Protein AF-A0A316UZX9-F1 (afdb_monomer_lite)

InterPro domains:
  IPR006683 Thioesterase domain [PF03061] (95-162)
  IPR006683 Thioesterase domain [PF03061] (406-479)
  IPR029069 HotDog domain superfamily [SSF54637] (92-218)
  IPR029069 HotDog domain superfamily [SSF54637] (383-500)
  IPR033120 Hotdog acyl-CoA thioesterase (ACOT)-type domain [PS51770] (57-184)
  IPR033120 Hotdog acyl-CoA thioesterase (ACOT)-type domain [PS51770] (386-504)
  IPR040170 Cytosolic acyl coenzyme A thioester hydrolase [PTHR11049] (371-541)

Organism: NCBI:txid1569628

Structure (mmCIF, N/CA/C/O backbone):
data_AF-A0A316UZX9-F1
#
_entry.id   AF-A0A316UZX9-F1
#
loop_
_atom_site.group_PDB
_atom_site.id
_atom_site.type_symbol
_atom_site.label_atom_id
_atom_site.label_alt_id
_atom_site.label_comp_id
_atom_site.label_asym_id
_atom_site.label_entity_id
_atom_site.label_seq_id
_atom_site.pdbx_PDB_ins_code
_atom_site.Cartn_x
_atom_site.Cartn_y
_atom_site.Cartn_z
_atom_site.occupancy
_atom_site.B_iso_or_equiv
_atom_site.auth_seq_id
_atom_site.auth_comp_id
_atom_site.auth_asym_id
_atom_site.auth_atom_id
_atom_site.pdbx_PDB_model_num
ATOM 1 N N . MET A 1 1 ? -53.725 -24.828 -36.300 1.00 34.97 1 MET A N 1
ATOM 2 C CA . MET A 1 1 ? -52.523 -25.121 -37.109 1.00 34.97 1 MET A CA 1
ATOM 3 C C . MET A 1 1 ? -51.395 -24.256 -36.583 1.00 34.97 1 MET A C 1
ATOM 5 O O . MET A 1 1 ? -51.609 -23.074 -36.360 1.00 34.97 1 MET A O 1
ATOM 9 N N . ALA A 1 2 ? -50.289 -24.902 -36.227 1.00 31.08 2 ALA A N 1
ATOM 10 C CA . ALA A 1 2 ? -49.244 -24.399 -35.348 1.00 31.08 2 ALA A CA 1
ATOM 11 C C . ALA A 1 2 ? -48.365 -23.312 -35.988 1.00 31.08 2 ALA A C 1
ATOM 13 O O . ALA A 1 2 ? -47.946 -23.444 -37.134 1.00 31.08 2 ALA A O 1
ATOM 14 N N . SER A 1 3 ? -48.047 -22.280 -35.207 1.00 30.83 3 SER A N 1
ATOM 15 C CA . SER A 1 3 ? -46.954 -21.340 -35.454 1.00 30.83 3 SER A CA 1
ATOM 16 C C . SER A 1 3 ? -45.643 -21.939 -34.935 1.00 30.83 3 SER A C 1
ATOM 18 O O . SER A 1 3 ? -45.492 -22.153 -33.730 1.00 30.83 3 SER A O 1
ATOM 20 N N . THR A 1 4 ? -44.704 -22.228 -35.830 1.00 35.47 4 THR A N 1
ATOM 21 C CA . THR A 1 4 ? -43.332 -22.649 -35.506 1.00 35.47 4 THR A CA 1
ATOM 22 C C . THR A 1 4 ? -42.513 -21.492 -34.911 1.00 35.47 4 THR A C 1
ATOM 24 O O . THR A 1 4 ? -42.678 -20.352 -35.352 1.00 35.47 4 THR A O 1
ATOM 27 N N . PRO A 1 5 ? -41.628 -21.742 -33.926 1.00 35.62 5 PRO A N 1
ATOM 28 C CA . PRO A 1 5 ? -40.785 -20.707 -33.330 1.00 35.62 5 PRO A CA 1
ATOM 29 C C . PRO A 1 5 ? -39.591 -20.361 -34.244 1.00 35.62 5 PRO A C 1
ATOM 31 O O . PRO A 1 5 ? -39.203 -21.189 -35.068 1.00 35.62 5 PRO A O 1
ATOM 34 N N . PRO A 1 6 ? -38.984 -19.165 -34.107 1.00 39.47 6 PRO A N 1
ATOM 35 C CA . PRO A 1 6 ? -37.854 -18.754 -34.934 1.00 39.47 6 PRO A CA 1
ATOM 36 C C . PRO A 1 6 ? -36.580 -19.544 -34.594 1.00 39.47 6 PRO A C 1
ATOM 38 O O . PRO A 1 6 ? -36.275 -19.803 -33.426 1.00 39.47 6 PRO A O 1
ATOM 41 N N . ASP A 1 7 ? -35.837 -19.905 -35.641 1.00 38.88 7 ASP A N 1
ATOM 42 C CA . ASP A 1 7 ? -34.614 -20.706 -35.602 1.00 38.88 7 ASP A CA 1
ATOM 43 C C . ASP A 1 7 ? -33.547 -20.133 -34.658 1.00 38.88 7 ASP A C 1
ATOM 45 O O . ASP A 1 7 ? -32.965 -19.067 -34.878 1.00 38.88 7 ASP A O 1
ATOM 49 N N . LYS A 1 8 ? -33.219 -20.914 -33.623 1.00 40.34 8 LYS A N 1
ATOM 50 C CA . LYS A 1 8 ? -32.146 -20.632 -32.654 1.00 40.34 8 LYS A CA 1
ATOM 51 C C . LYS A 1 8 ? -30.746 -20.595 -33.292 1.00 40.34 8 LYS A C 1
ATOM 53 O O . LYS A 1 8 ? -29.822 -20.059 -32.688 1.00 40.34 8 LYS A O 1
ATOM 58 N N . PHE A 1 9 ? -30.583 -21.103 -34.516 1.00 36.44 9 PHE A N 1
ATOM 59 C CA . PHE A 1 9 ? -29.304 -21.115 -35.236 1.00 36.44 9 PHE A CA 1
ATOM 60 C C . PHE A 1 9 ? -28.875 -19.729 -35.744 1.00 36.44 9 PHE A C 1
ATOM 62 O O . PHE A 1 9 ? -27.692 -19.390 -35.699 1.00 36.44 9 PHE A O 1
ATOM 69 N N . SER A 1 10 ? -29.825 -18.882 -36.142 1.00 36.41 10 SER A N 1
ATOM 70 C CA . SER A 1 10 ? -29.544 -17.549 -36.699 1.00 36.41 10 SER A CA 1
ATOM 71 C C . SER A 1 10 ? -29.040 -16.569 -35.631 1.00 36.41 10 SER A C 1
ATOM 73 O O . SER A 1 10 ? -28.171 -15.737 -35.890 1.00 36.41 10 SER A O 1
ATOM 75 N N . SER A 1 11 ? -29.534 -16.713 -34.396 1.00 35.31 11 SER A N 1
ATOM 76 C CA . SER A 1 11 ? -29.109 -15.922 -33.234 1.00 35.31 11 SER A CA 1
ATOM 77 C C . SER A 1 11 ? -27.662 -16.229 -32.827 1.00 35.31 11 SER A C 1
ATOM 79 O O . SER A 1 11 ? -26.890 -15.308 -32.559 1.00 35.31 11 SER A O 1
ATOM 81 N N . VAL A 1 12 ? -27.249 -17.499 -32.849 1.00 41.84 12 VAL A N 1
ATOM 82 C CA . VAL A 1 12 ? -25.891 -17.908 -32.452 1.00 41.84 12 VAL A CA 1
ATOM 83 C C . VAL A 1 12 ? -24.839 -17.427 -33.460 1.00 41.84 12 VAL A C 1
ATOM 85 O O . VAL A 1 12 ? -23.783 -16.943 -33.053 1.00 41.84 12 VAL A O 1
ATOM 88 N N . ILE A 1 13 ? -25.146 -17.452 -34.761 1.00 43.09 13 ILE A N 1
ATOM 89 C CA . ILE A 1 13 ? -24.238 -16.971 -35.819 1.00 43.09 13 ILE A CA 1
ATOM 90 C C . ILE A 1 13 ? -24.077 -15.443 -35.773 1.00 43.09 13 ILE A C 1
ATOM 92 O O . ILE A 1 13 ? -22.960 -14.945 -35.907 1.00 43.09 13 ILE A O 1
ATOM 96 N N . LEU A 1 14 ? -25.150 -14.689 -35.506 1.00 38.66 14 LEU A N 1
ATOM 97 C CA . LEU A 1 14 ? -25.074 -13.231 -35.324 1.00 38.66 14 LEU A CA 1
ATOM 98 C C . LEU A 1 14 ? -24.274 -12.839 -34.071 1.00 38.66 14 LEU A C 1
ATOM 100 O O . LEU A 1 14 ? -23.512 -11.874 -34.104 1.00 38.66 14 LEU A O 1
ATOM 104 N N . THR A 1 15 ? -24.385 -13.616 -32.990 1.00 42.31 15 THR A N 1
ATOM 105 C CA . THR A 1 15 ? -23.657 -13.350 -31.737 1.00 42.31 15 THR A CA 1
ATOM 106 C C . THR A 1 15 ? -22.168 -13.706 -31.860 1.00 42.31 15 THR A C 1
ATOM 108 O O . THR A 1 15 ? -21.310 -12.943 -31.411 1.00 42.31 15 THR A O 1
ATOM 111 N N . LEU A 1 16 ? -21.836 -14.809 -32.544 1.00 36.88 16 LEU A N 1
ATOM 112 C CA . LEU A 1 16 ? -20.453 -15.179 -32.874 1.00 36.88 16 LEU A CA 1
ATOM 113 C C . LEU A 1 16 ? -19.820 -14.211 -33.885 1.00 36.88 16 LEU A C 1
ATOM 115 O O . LEU A 1 16 ? -18.664 -13.829 -33.715 1.00 36.88 16 LEU A O 1
ATOM 119 N N . GLY A 1 17 ? -20.577 -13.757 -34.890 1.00 31.94 17 GLY A N 1
ATOM 120 C CA . GLY A 1 17 ? -20.128 -12.771 -35.877 1.00 31.94 17 GLY A CA 1
ATOM 121 C C . GLY A 1 17 ? -19.843 -11.395 -35.267 1.00 31.94 17 GLY A C 1
ATOM 122 O O . GLY A 1 17 ? -18.815 -10.790 -35.570 1.00 31.94 17 GLY A O 1
ATOM 123 N N . ALA A 1 18 ? -20.689 -10.927 -34.342 1.00 38.97 18 ALA A N 1
ATOM 124 C CA . ALA A 1 18 ? -20.456 -9.689 -33.593 1.00 38.97 18 ALA A CA 1
ATOM 125 C C . ALA A 1 18 ? -19.244 -9.799 -32.648 1.00 38.97 18 ALA A C 1
ATOM 127 O O . ALA A 1 18 ? -18.448 -8.863 -32.546 1.00 38.97 18 ALA A O 1
ATOM 128 N N . GLY A 1 19 ? -19.055 -10.960 -32.008 1.00 35.81 19 GLY A N 1
ATOM 129 C CA . GLY A 1 19 ? -17.872 -11.256 -31.198 1.00 35.81 19 GLY A CA 1
ATOM 130 C C . GLY A 1 19 ? -16.577 -11.261 -32.017 1.00 35.81 19 GLY A C 1
ATOM 131 O O . GLY A 1 19 ? -15.588 -10.660 -31.595 1.00 35.81 19 GLY A O 1
ATOM 132 N N . LEU A 1 20 ? -16.591 -11.860 -33.214 1.00 35.78 20 LEU A N 1
ATOM 133 C CA . LEU A 1 20 ? -15.441 -11.872 -34.124 1.00 35.78 20 LEU A CA 1
ATOM 134 C C . LEU A 1 20 ? -15.108 -10.472 -34.658 1.00 35.78 20 LEU A C 1
ATOM 136 O O . LEU A 1 20 ? -13.931 -10.136 -34.737 1.00 35.78 20 LEU A O 1
ATOM 140 N N . LEU A 1 21 ? -16.117 -9.649 -34.969 1.00 36.31 21 LEU A N 1
ATOM 141 C CA . LEU A 1 21 ? -15.941 -8.269 -35.446 1.00 36.31 21 LEU A CA 1
ATOM 142 C C . LEU A 1 21 ? -15.399 -7.326 -34.362 1.00 36.31 21 LEU A C 1
ATOM 144 O O . LEU A 1 21 ? -14.566 -6.465 -34.648 1.00 36.31 21 LEU A O 1
ATOM 148 N N . LEU A 1 22 ? -15.819 -7.500 -33.106 1.00 41.19 22 LEU A N 1
ATOM 149 C CA . LEU A 1 22 ? -15.253 -6.768 -31.967 1.00 41.19 22 LEU A CA 1
ATOM 150 C C . LEU A 1 22 ? -13.815 -7.212 -31.674 1.00 41.19 22 LEU A C 1
ATOM 152 O O . LEU A 1 22 ? -12.956 -6.376 -31.384 1.00 41.19 22 LEU A O 1
ATOM 156 N N . TYR A 1 23 ? -13.526 -8.510 -31.802 1.00 37.78 23 TYR A N 1
ATOM 157 C CA . TYR A 1 23 ? -12.179 -9.051 -31.624 1.00 37.78 23 TYR A CA 1
ATOM 158 C C . TYR A 1 23 ? -11.237 -8.612 -32.754 1.00 37.78 23 TYR A C 1
ATOM 160 O O . TYR A 1 23 ? -10.119 -8.167 -32.487 1.00 37.78 23 TYR A O 1
ATOM 168 N N . SER A 1 24 ? -11.696 -8.642 -34.009 1.00 43.03 24 SER A N 1
ATOM 169 C CA . SER A 1 24 ? -10.945 -8.136 -35.159 1.00 43.03 24 SER A CA 1
ATOM 170 C C . SER A 1 24 ? -10.774 -6.623 -35.083 1.00 43.03 24 SER A C 1
ATOM 172 O O . SER A 1 24 ? -9.681 -6.139 -35.340 1.00 43.03 24 SER A O 1
ATOM 174 N N . GLY A 1 25 ? -11.791 -5.872 -34.651 1.00 43.69 25 GLY A N 1
ATOM 175 C CA . GLY A 1 25 ? -11.715 -4.424 -34.449 1.00 43.69 25 GLY A CA 1
ATOM 176 C C . GLY A 1 25 ? -10.700 -4.025 -33.375 1.00 43.69 25 GLY A C 1
ATOM 177 O O . GLY A 1 25 ? -9.883 -3.134 -33.602 1.00 43.69 25 GLY A O 1
ATOM 178 N N . ALA A 1 26 ? -10.671 -4.730 -32.239 1.00 45.22 26 ALA A N 1
ATOM 179 C CA . ALA A 1 26 ? -9.674 -4.515 -31.190 1.00 45.22 26 ALA A CA 1
ATOM 180 C C . ALA A 1 26 ? -8.260 -4.899 -31.653 1.00 45.22 26 ALA A C 1
ATOM 182 O O . ALA A 1 26 ? -7.298 -4.181 -31.375 1.00 45.22 26 ALA A O 1
ATOM 183 N N . SER A 1 27 ? -8.126 -5.997 -32.402 1.00 43.12 27 SER A N 1
ATOM 184 C CA . SER A 1 27 ? -6.837 -6.433 -32.939 1.00 43.12 27 SER A CA 1
ATOM 185 C C . SER A 1 27 ? -6.327 -5.474 -34.021 1.00 43.12 27 SER A C 1
ATOM 187 O O . SER A 1 27 ? -5.159 -5.100 -33.991 1.00 43.12 27 SER A O 1
ATOM 189 N N . ILE A 1 28 ? -7.193 -4.989 -34.916 1.00 49.53 28 ILE A N 1
ATOM 190 C CA . ILE A 1 28 ? -6.867 -3.973 -35.927 1.00 49.53 28 ILE A CA 1
ATOM 191 C C . ILE A 1 28 ? -6.497 -2.656 -35.245 1.00 49.53 28 ILE A C 1
ATOM 193 O O . ILE A 1 28 ? -5.476 -2.083 -35.599 1.00 49.53 28 ILE A O 1
ATOM 197 N N . ALA A 1 29 ? -7.231 -2.211 -34.221 1.00 46.31 29 ALA A N 1
ATOM 198 C CA . ALA A 1 29 ? -6.899 -0.999 -33.472 1.00 46.31 29 ALA A CA 1
ATOM 199 C C . ALA A 1 29 ? -5.528 -1.098 -32.784 1.00 46.31 29 ALA A C 1
ATOM 201 O O . ALA A 1 29 ? -4.737 -0.161 -32.863 1.00 46.31 29 ALA A O 1
ATOM 202 N N . VAL A 1 30 ? -5.198 -2.241 -32.170 1.00 44.69 30 VAL A N 1
ATOM 203 C CA . VAL A 1 30 ? -3.864 -2.482 -31.590 1.00 44.69 30 VAL A CA 1
ATOM 204 C C . VAL A 1 30 ? -2.788 -2.479 -32.673 1.00 44.69 30 VAL A C 1
ATOM 206 O O . VAL A 1 30 ? -1.756 -1.843 -32.486 1.00 44.69 30 VAL A O 1
ATOM 209 N N . THR A 1 31 ? -3.038 -3.114 -33.819 1.00 50.12 31 THR A N 1
ATOM 210 C CA . THR A 1 31 ? -2.072 -3.180 -34.928 1.00 50.12 31 THR A CA 1
ATOM 211 C C . THR A 1 31 ? -1.874 -1.807 -35.583 1.00 50.12 31 THR A C 1
ATOM 213 O O . THR A 1 31 ? -0.755 -1.427 -35.908 1.00 50.12 31 THR A O 1
ATOM 216 N N . TRP A 1 32 ? -2.938 -1.012 -35.713 1.00 45.06 32 TRP A N 1
ATOM 217 C CA . TRP A 1 32 ? -2.901 0.346 -36.259 1.00 45.06 32 TRP A CA 1
ATOM 218 C C . TRP A 1 32 ? -2.216 1.317 -35.293 1.00 45.06 32 TRP A C 1
ATOM 220 O O . TRP A 1 32 ? -1.422 2.152 -35.721 1.00 45.06 32 TRP A O 1
ATOM 230 N N . VAL A 1 33 ? -2.436 1.171 -33.979 1.00 52.72 33 VAL A N 1
ATOM 231 C CA . VAL A 1 33 ? -1.689 1.893 -32.933 1.00 52.72 33 VAL A CA 1
ATOM 232 C C . VAL A 1 33 ? -0.214 1.485 -32.937 1.00 52.72 33 VAL A C 1
ATOM 234 O O . VAL A 1 33 ? 0.645 2.359 -32.884 1.00 52.72 33 VAL A O 1
ATOM 237 N N . GLN A 1 34 ? 0.103 0.194 -33.069 1.00 50.78 34 GLN A N 1
ATOM 238 C CA . GLN A 1 34 ? 1.479 -0.293 -33.215 1.00 50.78 34 GLN A CA 1
ATOM 239 C C . GLN A 1 34 ? 2.156 0.310 -34.450 1.00 50.78 34 GLN A C 1
ATOM 241 O O . GLN A 1 34 ? 3.247 0.859 -34.331 1.00 50.78 34 GLN A O 1
ATOM 246 N N . GLN A 1 35 ? 1.495 0.286 -35.610 1.00 47.16 35 GLN A N 1
ATOM 247 C CA . GLN A 1 35 ? 2.031 0.821 -36.864 1.00 47.16 35 GLN A CA 1
ATOM 248 C C . GLN A 1 35 ? 2.156 2.349 -36.855 1.00 47.16 35 GLN A C 1
ATOM 250 O O . GLN A 1 35 ? 3.145 2.879 -37.351 1.00 47.16 35 GLN A O 1
ATOM 255 N N . THR A 1 36 ? 1.203 3.084 -36.277 1.00 45.84 36 THR A N 1
ATOM 256 C CA . THR A 1 36 ? 1.298 4.551 -36.151 1.00 45.84 36 THR A CA 1
ATOM 257 C C . THR A 1 36 ? 2.338 4.980 -35.122 1.00 45.84 36 THR A C 1
ATOM 259 O O . THR A 1 36 ? 3.005 5.994 -35.328 1.00 45.84 36 THR A O 1
ATOM 262 N N . PHE A 1 37 ? 2.535 4.211 -34.048 1.00 47.03 37 PHE A N 1
ATOM 263 C CA . PHE A 1 37 ? 3.602 4.457 -33.080 1.00 47.03 37 PHE A CA 1
ATOM 264 C C . PHE A 1 37 ? 4.976 4.114 -33.663 1.00 47.03 37 PHE A C 1
ATOM 266 O O . PHE A 1 37 ? 5.885 4.922 -33.517 1.00 47.03 37 PHE A O 1
ATOM 273 N N . GLN A 1 38 ? 5.101 2.996 -34.393 1.00 43.22 38 GLN A N 1
ATOM 274 C CA . GLN A 1 38 ? 6.309 2.636 -35.147 1.00 43.22 38 GLN A CA 1
ATOM 275 C C . GLN A 1 38 ? 6.641 3.683 -36.217 1.00 43.22 38 GLN A C 1
ATOM 277 O O . GLN A 1 38 ? 7.792 4.100 -36.326 1.00 43.22 38 GLN A O 1
ATOM 282 N N . ARG A 1 39 ? 5.629 4.187 -36.941 1.00 36.97 39 ARG A N 1
ATOM 283 C CA . ARG A 1 39 ? 5.795 5.292 -37.896 1.00 36.97 39 ARG A CA 1
ATOM 284 C C . ARG A 1 39 ? 6.226 6.586 -37.209 1.00 36.97 39 ARG A C 1
ATOM 286 O O . ARG A 1 39 ? 7.132 7.238 -37.703 1.00 36.97 39 ARG A O 1
ATOM 293 N N . ARG A 1 40 ? 5.655 6.932 -36.046 1.00 37.59 40 ARG A N 1
ATOM 294 C CA . ARG A 1 40 ? 6.077 8.106 -35.254 1.00 37.59 40 ARG A CA 1
ATOM 295 C C . ARG A 1 40 ? 7.451 7.947 -34.600 1.00 37.59 40 ARG A C 1
ATOM 297 O O . ARG A 1 40 ? 8.107 8.958 -34.382 1.00 37.59 40 ARG A O 1
ATOM 304 N N . SER A 1 41 ? 7.889 6.726 -34.285 1.00 37.22 41 SER A N 1
ATOM 305 C CA . SER A 1 41 ? 9.266 6.463 -33.851 1.00 37.22 41 SER A CA 1
ATOM 306 C C . SER A 1 41 ? 10.257 6.470 -35.014 1.00 37.22 41 SER A C 1
ATOM 308 O O . SER A 1 41 ? 11.410 6.804 -34.790 1.00 37.22 41 SER A O 1
ATOM 310 N N . SER A 1 42 ? 9.825 6.155 -36.242 1.00 35.44 42 SER A N 1
ATOM 311 C CA . SER A 1 42 ? 10.658 6.300 -37.446 1.00 35.44 42 SER A CA 1
ATOM 312 C C . SER A 1 42 ? 10.661 7.722 -38.021 1.00 35.44 42 SER A C 1
ATOM 314 O O . SER A 1 42 ? 11.573 8.067 -38.758 1.00 35.44 42 SER A O 1
ATOM 316 N N . THR A 1 43 ? 9.665 8.555 -37.694 1.00 34.78 43 THR A N 1
ATOM 317 C CA . THR A 1 43 ? 9.588 9.977 -38.084 1.00 34.78 43 THR A CA 1
ATOM 318 C C . THR A 1 43 ? 9.743 10.918 -36.888 1.00 34.78 43 THR A C 1
ATOM 320 O O . THR A 1 43 ? 9.049 11.934 -36.812 1.00 34.78 43 THR A O 1
ATOM 323 N N . SER A 1 44 ? 10.588 10.587 -35.909 1.00 39.84 44 SER A N 1
ATOM 324 C CA . SER A 1 44 ? 10.964 11.586 -34.912 1.00 39.84 44 SER A CA 1
ATOM 325 C C . SER A 1 44 ? 11.993 12.525 -35.525 1.00 39.84 44 SER A C 1
ATOM 327 O O . SER A 1 44 ? 13.069 12.068 -35.911 1.00 39.84 44 SER A O 1
ATOM 329 N N . ASP A 1 45 ? 11.695 13.825 -35.517 1.00 40.00 45 ASP A N 1
ATOM 330 C CA . ASP A 1 45 ? 12.696 14.829 -35.156 1.00 40.00 45 ASP A CA 1
ATOM 331 C C . ASP A 1 45 ? 13.586 14.215 -34.071 1.00 40.00 45 ASP A C 1
ATOM 333 O O . ASP A 1 45 ? 13.135 13.961 -32.947 1.00 40.00 45 ASP A O 1
ATOM 337 N N . HIS A 1 46 ? 14.810 13.849 -34.445 1.00 42.22 46 HIS A N 1
ATOM 338 C CA . HIS A 1 46 ? 15.798 13.344 -33.511 1.00 42.22 46 HIS A CA 1
ATOM 339 C C . HIS A 1 46 ? 16.124 14.514 -32.588 1.00 42.22 46 HIS A C 1
ATOM 341 O O . HIS A 1 46 ? 16.898 15.386 -32.953 1.00 42.22 46 HIS A O 1
ATOM 347 N N . ASP A 1 47 ? 15.490 14.569 -31.419 1.00 52.72 47 ASP A N 1
ATOM 348 C CA . ASP A 1 47 ? 15.965 15.377 -30.302 1.00 52.72 47 ASP A CA 1
ATOM 349 C C . ASP A 1 47 ? 17.233 14.679 -29.782 1.00 52.72 47 ASP A C 1
ATOM 351 O O . ASP A 1 47 ? 17.114 13.643 -29.115 1.00 52.72 47 ASP A O 1
ATOM 355 N N . PRO A 1 48 ? 18.447 15.171 -30.104 1.00 55.03 48 PRO A N 1
ATOM 356 C CA . PRO A 1 48 ? 19.693 14.492 -29.751 1.00 55.03 48 PRO A CA 1
ATOM 357 C C . PRO A 1 48 ? 19.939 14.486 -28.233 1.00 55.03 48 PRO A C 1
ATOM 359 O O . PRO A 1 48 ? 20.854 13.816 -27.764 1.00 55.03 48 PRO A O 1
ATOM 362 N N . SER A 1 49 ? 19.123 15.213 -27.458 1.00 62.78 49 SER A N 1
ATOM 363 C CA . SER A 1 49 ? 19.186 15.253 -25.996 1.00 62.78 49 SER A CA 1
ATOM 364 C C . SER A 1 49 ? 18.340 14.173 -25.304 1.00 62.78 49 SER A C 1
ATOM 366 O O . SER A 1 49 ? 18.450 13.986 -24.090 1.00 62.78 49 SER A O 1
ATOM 368 N N . ALA A 1 50 ? 17.481 13.452 -26.037 1.00 65.25 50 ALA A N 1
ATOM 369 C CA . ALA A 1 50 ? 16.624 12.427 -25.451 1.00 65.25 50 ALA A CA 1
ATOM 370 C C . ALA A 1 50 ? 17.394 11.106 -25.244 1.00 65.25 50 ALA A C 1
ATOM 372 O O . ALA A 1 50 ? 18.040 10.624 -26.176 1.00 65.25 50 ALA A O 1
ATOM 373 N N . PRO A 1 51 ? 17.304 10.468 -24.059 1.00 77.19 51 PRO A N 1
ATOM 374 C CA . PRO A 1 51 ? 17.978 9.196 -23.828 1.00 77.19 51 PRO A CA 1
ATOM 375 C C . PRO A 1 51 ? 17.419 8.090 -24.741 1.00 77.19 51 PRO A C 1
ATOM 377 O O . PRO A 1 51 ? 16.220 8.111 -25.061 1.00 77.19 51 PRO A O 1
ATOM 380 N N . PRO A 1 52 ? 18.250 7.100 -25.125 1.00 82.50 52 PRO A N 1
ATOM 381 C CA . PRO A 1 52 ? 17.833 6.016 -26.005 1.00 82.50 52 PRO A CA 1
ATOM 382 C C . PRO A 1 52 ? 16.666 5.240 -25.393 1.00 82.50 52 PRO A C 1
ATOM 384 O O . PRO A 1 52 ? 16.586 5.058 -24.177 1.00 82.50 52 PRO A O 1
ATOM 387 N N . SER A 1 53 ? 15.736 4.796 -26.237 1.00 85.06 53 SER A N 1
ATOM 388 C CA . SER A 1 53 ? 14.617 3.969 -25.794 1.00 85.06 53 SER A CA 1
ATOM 389 C C . SER A 1 53 ? 15.092 2.607 -25.292 1.00 85.06 53 SER A C 1
ATOM 391 O O . SER A 1 53 ? 16.064 2.072 -25.814 1.00 85.06 53 SER A O 1
ATOM 393 N N . LYS A 1 54 ? 14.363 2.030 -24.334 1.00 88.88 54 LYS A N 1
ATOM 394 C CA . LYS A 1 54 ? 14.658 0.719 -23.749 1.00 88.88 54 LYS A CA 1
ATOM 395 C C . LYS A 1 54 ? 13.552 -0.290 -24.019 1.00 88.88 54 LYS A C 1
ATOM 397 O O . LYS A 1 54 ? 12.365 0.064 -24.056 1.00 88.88 54 LYS A O 1
ATOM 402 N N . SER A 1 55 ? 13.957 -1.545 -24.157 1.00 88.38 55 SER A N 1
ATOM 403 C CA . SER A 1 55 ? 13.066 -2.702 -24.200 1.00 88.38 55 SER A CA 1
ATOM 404 C C . SER A 1 55 ? 12.495 -3.018 -22.813 1.00 88.38 55 SER A C 1
ATOM 406 O O . SER A 1 55 ? 12.937 -2.517 -21.775 1.00 88.38 55 SER A O 1
ATOM 408 N N . TRP A 1 56 ? 11.498 -3.900 -22.775 1.00 87.38 56 TRP A N 1
ATOM 409 C CA . TRP A 1 56 ? 10.901 -4.355 -21.518 1.00 87.38 56 TRP A CA 1
ATOM 410 C C . TRP A 1 56 ? 11.883 -5.157 -20.650 1.00 87.38 56 TRP A C 1
ATOM 412 O O . TRP A 1 56 ? 11.889 -5.024 -19.420 1.00 87.38 56 TRP A O 1
ATOM 422 N N . GLN A 1 57 ? 12.718 -5.984 -21.287 1.00 86.62 57 GLN A N 1
ATOM 423 C CA . GLN A 1 57 ? 13.650 -6.894 -20.616 1.00 86.62 57 GLN A CA 1
ATOM 424 C C . GLN A 1 57 ? 14.681 -6.132 -19.780 1.00 86.62 57 GLN A C 1
ATOM 426 O O . GLN A 1 57 ? 14.956 -6.521 -18.648 1.00 86.62 57 GLN A O 1
ATOM 431 N N . GLU A 1 58 ? 15.145 -4.982 -20.271 1.00 88.81 58 GLU A N 1
ATOM 432 C CA . GLU A 1 58 ? 16.114 -4.121 -19.578 1.00 88.81 58 GLU A CA 1
ATOM 433 C C . GLU A 1 58 ? 15.609 -3.567 -18.237 1.00 88.81 58 GLU A C 1
ATOM 435 O O . GLU A 1 58 ? 16.403 -3.226 -17.360 1.00 88.81 58 GLU A O 1
ATOM 440 N N . SER A 1 59 ? 14.289 -3.487 -18.053 1.00 91.06 59 SER A N 1
ATOM 441 C CA . SER A 1 59 ? 13.669 -3.049 -16.794 1.00 91.06 59 SER A CA 1
ATOM 442 C C . SER A 1 59 ? 13.188 -4.204 -15.913 1.00 91.06 59 SER A C 1
ATOM 444 O O . SER A 1 59 ? 12.741 -3.971 -14.790 1.00 91.06 59 SER A O 1
ATOM 446 N N . THR A 1 60 ? 13.246 -5.443 -16.408 1.00 93.62 60 THR A N 1
ATOM 447 C CA . THR A 1 60 ? 12.651 -6.592 -15.724 1.00 93.62 60 THR A CA 1
ATOM 448 C C . THR A 1 60 ? 13.522 -7.040 -14.552 1.00 93.62 60 THR A C 1
ATOM 450 O O . THR A 1 60 ? 14.748 -7.143 -14.643 1.00 93.62 60 THR A O 1
ATOM 453 N N . VAL A 1 61 ? 12.872 -7.309 -13.425 1.00 96.38 61 VAL A N 1
ATOM 454 C CA . VAL A 1 61 ? 13.480 -7.803 -12.190 1.00 96.38 61 VAL A CA 1
ATOM 455 C C . VAL A 1 61 ? 12.620 -8.950 -11.688 1.00 96.38 61 VAL A C 1
ATOM 457 O O . VAL A 1 61 ? 11.405 -8.808 -11.597 1.00 96.38 61 VAL A O 1
ATOM 460 N N . THR A 1 62 ? 13.231 -10.089 -11.375 1.00 96.56 62 THR A N 1
ATOM 461 C CA . THR A 1 62 ? 12.556 -11.189 -10.678 1.00 96.56 62 THR A CA 1
ATOM 462 C C . THR A 1 62 ? 13.421 -11.621 -9.509 1.00 96.56 62 THR A C 1
ATOM 464 O O . THR A 1 62 ? 14.623 -11.809 -9.684 1.00 96.56 62 THR A O 1
ATOM 467 N N . VAL A 1 63 ? 12.825 -11.710 -8.323 1.00 97.31 63 VAL A N 1
ATOM 468 C CA . VAL A 1 63 ? 13.509 -12.075 -7.079 1.00 97.31 63 VAL A CA 1
ATOM 469 C C . VAL A 1 63 ? 12.585 -12.961 -6.254 1.00 97.31 63 VAL A C 1
ATOM 471 O O . VAL A 1 63 ? 11.376 -12.726 -6.218 1.00 97.31 63 VAL A O 1
ATOM 474 N N . SER A 1 64 ? 13.166 -13.951 -5.584 1.00 96.50 64 SER A N 1
ATOM 475 C CA . SER A 1 64 ? 12.484 -14.771 -4.586 1.00 96.50 64 SER A CA 1
ATOM 476 C C . SER A 1 64 ? 12.996 -14.401 -3.195 1.00 96.50 64 SER A C 1
ATOM 478 O O . SER A 1 64 ? 14.208 -14.291 -3.007 1.00 96.50 64 SER A O 1
ATOM 480 N N . TYR A 1 65 ? 12.095 -14.218 -2.235 1.00 95.31 65 TYR A N 1
ATOM 481 C CA . TYR A 1 65 ? 12.427 -13.960 -0.835 1.00 95.31 65 TYR A CA 1
ATOM 482 C C . TYR A 1 65 ? 11.829 -15.056 0.044 1.00 95.31 65 TYR A C 1
ATOM 484 O O . TYR A 1 65 ? 10.628 -15.308 -0.067 1.00 95.31 65 TYR A O 1
ATOM 492 N N . PRO A 1 66 ? 12.610 -15.689 0.933 1.00 95.44 66 PRO A N 1
ATOM 493 C CA . PRO A 1 66 ? 12.024 -16.493 1.988 1.00 95.44 66 PRO A CA 1
ATOM 494 C C . PRO A 1 66 ? 11.282 -15.584 2.968 1.00 95.44 66 PRO A C 1
ATOM 496 O O . PRO A 1 66 ? 11.703 -14.454 3.238 1.00 95.44 66 PRO A O 1
ATOM 499 N N . THR A 1 67 ? 10.174 -16.079 3.505 1.00 94.38 67 THR A N 1
ATOM 500 C CA . THR A 1 67 ? 9.524 -15.434 4.645 1.00 94.38 67 THR A CA 1
ATOM 501 C C . THR A 1 67 ? 10.373 -15.583 5.906 1.00 94.38 67 THR A C 1
ATOM 503 O O . THR A 1 67 ? 11.035 -16.594 6.125 1.00 94.38 67 THR A O 1
ATOM 506 N N . ASP A 1 68 ? 10.351 -14.550 6.742 1.00 90.06 68 ASP A N 1
ATOM 507 C CA . ASP A 1 68 ? 11.120 -14.461 7.981 1.00 90.06 68 ASP A CA 1
ATOM 508 C C . ASP A 1 68 ? 10.161 -14.149 9.140 1.00 90.06 68 ASP A C 1
ATOM 510 O O . ASP A 1 68 ? 9.160 -13.448 8.924 1.00 90.06 68 ASP A O 1
ATOM 514 N N . PRO A 1 69 ? 10.433 -14.625 10.370 1.00 88.44 69 PRO A N 1
ATOM 515 C CA . PRO A 1 69 ? 9.583 -14.344 11.522 1.00 88.44 69 PRO A CA 1
ATOM 516 C C . PRO A 1 69 ? 9.326 -12.852 11.765 1.00 88.44 69 PRO A C 1
ATOM 518 O O . PRO A 1 69 ? 8.217 -12.494 12.154 1.00 88.44 69 PRO A O 1
ATOM 521 N N . SER A 1 70 ? 10.289 -11.968 11.478 1.00 88.62 70 SER A N 1
ATOM 522 C CA . SER A 1 70 ? 10.120 -10.512 11.623 1.00 88.62 70 SER A CA 1
ATOM 523 C C . SER A 1 70 ? 9.082 -9.912 10.669 1.00 88.62 70 SER A C 1
ATOM 525 O O . SER A 1 70 ? 8.566 -8.822 10.917 1.00 88.62 70 SER A O 1
ATOM 527 N N . MET A 1 71 ? 8.754 -10.619 9.584 1.00 91.44 71 MET A N 1
ATOM 528 C CA . MET A 1 71 ? 7.745 -10.211 8.608 1.00 91.44 71 MET A CA 1
ATOM 529 C C . MET A 1 71 ? 6.336 -10.688 8.974 1.00 91.44 71 MET A C 1
ATOM 531 O O . MET A 1 71 ? 5.366 -10.282 8.333 1.00 91.44 71 MET A O 1
ATOM 535 N N . CYS A 1 72 ? 6.211 -11.573 9.961 1.00 88.44 72 CYS A N 1
ATOM 536 C CA . CYS A 1 72 ? 4.966 -12.253 10.280 1.00 88.44 72 CYS A CA 1
ATOM 537 C C . CYS A 1 72 ? 4.319 -11.691 11.547 1.00 88.44 72 CYS A C 1
ATOM 539 O O . CYS A 1 72 ? 4.962 -11.126 12.430 1.00 88.44 72 CYS A O 1
ATOM 541 N N . GLN A 1 73 ? 3.007 -11.865 11.647 1.00 79.94 73 GLN A N 1
ATOM 542 C CA . GLN A 1 73 ? 2.281 -11.598 12.877 1.00 79.94 73 GLN A CA 1
ATOM 543 C C . GLN A 1 73 ? 2.644 -12.650 13.914 1.00 79.94 73 GLN A C 1
ATOM 545 O O . GLN A 1 73 ? 2.467 -13.841 13.673 1.00 79.94 73 GLN A O 1
ATOM 550 N N . TYR A 1 74 ? 3.098 -12.219 15.089 1.00 66.94 74 TYR A N 1
ATOM 551 C CA . TYR A 1 74 ? 3.288 -13.149 16.194 1.00 66.94 74 TYR A CA 1
ATOM 552 C C . TYR A 1 74 ? 1.940 -13.762 16.597 1.00 66.94 74 TYR A C 1
ATOM 554 O O . TYR A 1 74 ? 0.982 -13.013 16.830 1.00 66.94 74 TYR A O 1
ATOM 562 N N . PRO A 1 75 ? 1.844 -15.100 16.699 1.00 56.56 75 PRO A N 1
ATOM 563 C CA . PRO A 1 75 ? 0.667 -15.726 17.269 1.00 56.56 75 PRO A CA 1
ATOM 564 C C . PRO A 1 75 ? 0.509 -15.237 18.712 1.00 56.56 75 PRO A C 1
ATOM 566 O O . PRO A 1 75 ? 1.475 -15.174 19.476 1.00 56.56 75 PRO A O 1
ATOM 569 N N . SER A 1 76 ? -0.711 -14.836 19.072 1.00 50.34 76 SER A N 1
ATOM 570 C CA . SER A 1 76 ? -1.047 -14.510 20.456 1.00 50.34 76 SER A CA 1
ATOM 571 C C . SER A 1 76 ? -0.733 -15.737 21.313 1.00 50.34 76 SER A C 1
ATOM 573 O O . SER A 1 76 ? -1.140 -16.841 20.959 1.00 50.34 76 SER A O 1
ATOM 575 N N . ALA A 1 77 ? -0.001 -15.558 22.412 1.00 44.62 77 ALA A N 1
ATOM 576 C CA . ALA A 1 77 ? 0.560 -16.622 23.254 1.00 44.62 77 ALA A CA 1
ATOM 577 C C . ALA A 1 77 ? -0.478 -17.494 24.010 1.00 44.62 77 ALA A C 1
ATOM 579 O O . ALA A 1 77 ? -0.174 -18.024 25.073 1.00 44.62 77 ALA A O 1
ATOM 580 N N . ALA A 1 78 ? -1.710 -17.625 23.509 1.00 40.56 78 ALA A N 1
ATOM 581 C CA . ALA A 1 78 ? -2.860 -18.133 24.255 1.00 40.56 78 ALA A CA 1
ATOM 582 C C . ALA A 1 78 ? -3.558 -19.363 23.646 1.00 40.56 78 ALA A C 1
ATOM 584 O O . ALA A 1 78 ? -4.569 -19.793 24.194 1.00 40.56 78 ALA A O 1
ATOM 585 N N . ALA A 1 79 ? -3.044 -19.958 22.568 1.00 43.66 79 ALA A N 1
ATOM 586 C CA . ALA A 1 79 ? -3.564 -21.234 22.076 1.00 43.66 79 ALA A CA 1
ATOM 587 C C . ALA A 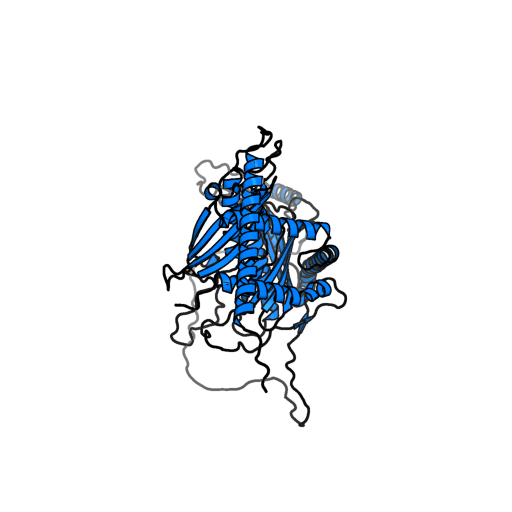1 79 ? -2.549 -22.355 22.362 1.00 43.66 79 ALA A C 1
ATOM 589 O O . ALA A 1 79 ? -1.609 -22.536 21.585 1.00 43.66 79 ALA A O 1
ATOM 590 N N . PRO A 1 80 ? -2.677 -23.102 23.478 1.00 43.66 80 PRO A N 1
ATOM 591 C CA . PRO A 1 80 ? -2.065 -24.421 23.539 1.00 43.66 80 PRO A CA 1
ATOM 592 C C . PRO A 1 80 ? -2.644 -25.272 22.395 1.00 43.66 80 PRO A C 1
ATOM 594 O O . PRO A 1 80 ? -3.823 -25.109 22.076 1.00 43.66 80 PRO A O 1
ATOM 597 N N . PRO A 1 81 ? -1.861 -26.172 21.777 1.00 48.50 81 PRO A N 1
ATOM 598 C CA . PRO A 1 81 ? -2.385 -27.114 20.796 1.00 48.50 81 PRO A CA 1
ATOM 599 C C . PRO A 1 81 ? -3.369 -28.059 21.498 1.00 48.50 81 PRO A C 1
ATOM 601 O O . PRO A 1 81 ? -2.995 -29.086 22.065 1.00 48.50 81 PRO A O 1
ATOM 604 N N . THR A 1 82 ? -4.644 -27.684 21.543 1.00 45.47 82 THR A N 1
ATOM 605 C CA . THR A 1 82 ? -5.730 -28.557 21.983 1.00 45.47 82 THR A CA 1
ATOM 606 C C . THR A 1 82 ? -6.144 -29.416 20.802 1.00 45.47 82 THR A C 1
ATOM 608 O O . THR A 1 82 ? -7.071 -29.087 20.075 1.00 45.47 82 THR A O 1
ATOM 611 N N . GLY A 1 83 ? -5.412 -30.508 20.605 1.00 47.25 83 GLY A N 1
ATOM 612 C CA . GLY A 1 83 ? -5.608 -31.447 19.503 1.00 47.25 83 GLY A CA 1
ATOM 613 C C . GLY A 1 83 ? -4.283 -31.704 18.798 1.00 47.25 83 GLY A C 1
ATOM 614 O O . GLY A 1 83 ? -3.490 -30.789 18.625 1.00 47.25 83 GLY A O 1
ATOM 615 N N . GLY A 1 84 ? -4.007 -32.953 18.421 1.00 44.47 84 GLY A N 1
ATOM 616 C CA . GLY A 1 84 ? -2.742 -33.380 17.802 1.00 44.47 84 GLY A CA 1
ATOM 617 C C . GLY A 1 84 ? -2.465 -32.831 16.392 1.00 44.47 84 GLY A C 1
ATOM 618 O O . GLY A 1 84 ? -1.772 -33.497 15.628 1.00 44.47 84 GLY A O 1
ATOM 619 N N . GLY A 1 85 ? -3.016 -31.669 16.030 1.00 48.59 85 GLY A N 1
ATOM 620 C CA . GLY A 1 85 ? -2.717 -30.944 14.797 1.00 48.59 85 GLY A CA 1
ATOM 621 C C . GLY A 1 85 ? -1.436 -30.115 14.925 1.00 48.59 85 GLY A C 1
ATOM 622 O O . GLY A 1 85 ? -1.062 -29.678 16.016 1.00 48.59 85 GLY A O 1
ATOM 623 N N . GLN A 1 86 ? -0.729 -29.911 13.810 1.00 48.81 86 GLN A N 1
ATOM 624 C CA . GLN A 1 86 ? 0.415 -28.998 13.783 1.00 48.81 86 GLN A CA 1
ATOM 625 C C . GLN A 1 86 ? -0.052 -27.554 14.040 1.00 48.81 86 GLN A C 1
ATOM 627 O O . GLN A 1 86 ? -1.074 -27.144 13.490 1.00 48.81 86 GLN A O 1
ATOM 632 N N . PRO A 1 87 ? 0.689 -26.756 14.832 1.00 55.72 87 PRO A N 1
ATOM 633 C CA . PRO A 1 87 ? 0.357 -25.352 15.032 1.00 55.72 87 PRO A CA 1
ATOM 634 C C . PRO A 1 87 ? 0.420 -24.603 13.698 1.00 55.72 87 PRO A C 1
ATOM 636 O O . PRO A 1 87 ? 1.391 -24.718 12.949 1.00 55.72 87 PRO A O 1
ATOM 639 N N . SER A 1 88 ? -0.606 -23.804 13.414 1.00 67.19 88 SER A N 1
ATOM 640 C CA . SER A 1 88 ? -0.679 -23.026 12.180 1.00 67.19 88 SER A CA 1
ATOM 641 C C . SER A 1 88 ? 0.479 -22.052 12.039 1.00 67.19 88 SER A C 1
ATOM 643 O O . SER A 1 88 ? 0.794 -21.300 12.969 1.00 67.19 88 SER A O 1
ATOM 645 N N . ARG A 1 89 ? 1.067 -22.014 10.845 1.00 83.81 89 ARG A N 1
ATOM 646 C CA . ARG A 1 89 ? 2.174 -21.112 10.526 1.00 83.81 89 ARG A CA 1
ATOM 647 C C . ARG A 1 89 ? 1.719 -19.644 10.663 1.00 83.81 89 ARG A C 1
ATOM 649 O O . ARG A 1 89 ? 0.627 -19.306 10.206 1.00 83.81 89 ARG A O 1
ATOM 656 N N . PRO A 1 90 ? 2.529 -18.757 11.269 1.00 87.69 90 PRO A N 1
ATOM 657 C CA . PRO A 1 90 ? 2.236 -17.326 11.359 1.00 87.69 90 PRO A CA 1
ATOM 658 C C . PRO A 1 90 ? 1.934 -16.671 10.004 1.00 87.69 90 PRO A C 1
ATOM 660 O O . PRO A 1 90 ? 2.609 -16.955 9.019 1.00 87.69 90 PRO A O 1
ATOM 663 N N . LEU A 1 91 ? 0.953 -15.764 9.952 1.00 89.88 91 LEU A N 1
ATOM 664 C CA . LEU A 1 91 ? 0.588 -15.027 8.735 1.00 89.88 91 LEU A CA 1
ATOM 665 C C . LEU A 1 91 ? 1.554 -13.859 8.479 1.00 89.88 91 LEU A C 1
ATOM 667 O O . LEU A 1 91 ? 1.870 -13.099 9.396 1.00 89.88 91 LEU A O 1
ATOM 671 N N . LEU A 1 92 ? 1.955 -13.657 7.225 1.00 94.00 92 LEU A N 1
ATOM 672 C CA . LEU A 1 92 ? 2.743 -12.507 6.788 1.00 94.00 92 LEU A CA 1
ATOM 673 C C . LEU A 1 92 ? 1.963 -11.190 6.944 1.00 94.00 92 LEU A C 1
ATOM 675 O O . LEU A 1 92 ? 0.799 -11.080 6.553 1.00 94.00 92 LEU A O 1
ATOM 679 N N . LEU A 1 93 ? 2.629 -10.156 7.455 1.00 94.50 93 LEU A N 1
ATOM 680 C CA . LEU A 1 93 ? 2.121 -8.785 7.456 1.00 94.50 93 LEU A CA 1
ATOM 681 C C . LEU A 1 93 ? 2.090 -8.227 6.027 1.00 94.50 93 LEU A C 1
ATOM 683 O O . LEU A 1 93 ? 3.084 -8.303 5.297 1.00 94.50 93 LEU A O 1
ATOM 687 N N . ALA A 1 94 ? 0.985 -7.598 5.621 1.00 95.75 94 ALA A N 1
ATOM 688 C CA . ALA A 1 94 ? 0.909 -7.012 4.285 1.00 95.75 94 ALA A CA 1
ATOM 689 C C . ALA A 1 94 ? 1.888 -5.846 4.126 1.00 95.75 94 ALA A C 1
ATOM 691 O O . ALA A 1 94 ? 2.407 -5.628 3.039 1.00 95.75 94 ALA A O 1
ATOM 692 N N . GLY A 1 95 ? 2.210 -5.143 5.205 1.00 95.56 95 GLY A N 1
ATOM 693 C CA . GLY A 1 95 ? 3.227 -4.108 5.272 1.00 95.56 95 GLY A CA 1
ATOM 694 C C . GLY A 1 95 ? 4.621 -4.628 4.928 1.00 95.56 95 GLY A C 1
ATOM 695 O O . GLY A 1 95 ? 5.355 -3.969 4.191 1.00 95.56 95 GLY A O 1
ATOM 696 N N . ALA A 1 96 ? 4.969 -5.838 5.378 1.00 96.06 96 ALA A N 1
ATOM 697 C CA . ALA A 1 96 ? 6.222 -6.486 4.997 1.00 96.06 96 ALA A CA 1
ATOM 698 C C . ALA A 1 96 ? 6.242 -6.812 3.495 1.00 96.06 96 ALA A C 1
ATOM 700 O O . ALA A 1 96 ? 7.214 -6.503 2.803 1.00 96.06 96 ALA A O 1
ATOM 701 N N . LEU A 1 97 ? 5.135 -7.336 2.958 1.00 97.56 97 LEU A N 1
ATOM 702 C CA . LEU A 1 97 ? 5.004 -7.580 1.521 1.00 97.56 97 LEU A CA 1
ATOM 703 C C . LEU A 1 97 ? 5.054 -6.278 0.701 1.00 97.56 97 LEU A C 1
ATOM 705 O O . LEU A 1 97 ? 5.742 -6.219 -0.315 1.00 97.56 97 LEU A O 1
ATOM 709 N N . LEU A 1 98 ? 4.379 -5.215 1.144 1.00 97.44 98 LEU A N 1
ATOM 710 C CA . LEU A 1 98 ? 4.391 -3.892 0.509 1.00 97.44 98 LEU A CA 1
ATOM 711 C C . LEU A 1 98 ? 5.797 -3.281 0.496 1.00 97.44 98 LEU A C 1
ATOM 713 O O . LEU A 1 98 ? 6.177 -2.643 -0.488 1.00 97.44 98 LEU A O 1
ATOM 717 N N . ARG A 1 99 ? 6.598 -3.526 1.541 1.00 96.31 99 ARG A N 1
ATOM 718 C CA . ARG A 1 99 ? 8.016 -3.152 1.569 1.00 96.31 99 ARG A CA 1
ATOM 719 C C . ARG A 1 99 ? 8.810 -3.881 0.485 1.00 96.31 99 ARG A C 1
ATOM 721 O O . ARG A 1 99 ? 9.549 -3.227 -0.248 1.00 96.31 99 ARG A O 1
ATOM 728 N N . LEU A 1 100 ? 8.634 -5.196 0.337 1.00 97.12 100 LEU A N 1
ATOM 729 C CA . LEU A 1 100 ? 9.291 -5.971 -0.726 1.00 97.12 100 LEU A CA 1
ATOM 730 C C . LEU A 1 100 ? 8.841 -5.522 -2.125 1.00 97.12 100 LEU A C 1
ATOM 732 O O . LEU A 1 100 ? 9.675 -5.344 -3.011 1.00 97.12 100 LEU A O 1
ATOM 736 N N . ILE A 1 101 ? 7.541 -5.277 -2.312 1.00 98.00 101 ILE A N 1
ATOM 737 C CA . ILE A 1 101 ? 6.972 -4.748 -3.559 1.00 98.00 101 ILE A CA 1
ATOM 738 C C . ILE A 1 101 ? 7.652 -3.427 -3.947 1.00 98.00 101 ILE A C 1
ATOM 740 O O . ILE A 1 101 ? 8.092 -3.288 -5.089 1.00 98.00 101 ILE A O 1
ATOM 744 N N . ASP A 1 102 ? 7.769 -2.474 -3.016 1.00 97.19 102 ASP A N 1
ATOM 745 C CA . ASP A 1 102 ? 8.400 -1.172 -3.273 1.00 97.19 102 ASP A CA 1
ATOM 746 C C . ASP A 1 102 ? 9.889 -1.310 -3.613 1.00 97.19 102 ASP A C 1
ATOM 748 O O . ASP A 1 102 ? 10.360 -0.692 -4.569 1.00 97.19 102 ASP A O 1
ATOM 752 N N . VAL A 1 103 ? 10.620 -2.174 -2.899 1.00 95.31 103 VAL A N 1
ATOM 753 C CA . VAL A 1 103 ? 12.041 -2.442 -3.172 1.00 95.31 103 VAL A CA 1
ATOM 754 C C . VAL A 1 103 ? 12.229 -2.996 -4.584 1.00 95.31 103 VAL A C 1
ATOM 756 O O . VAL A 1 103 ? 12.994 -2.431 -5.369 1.00 95.31 103 VAL A O 1
ATOM 759 N N . VAL A 1 104 ? 11.513 -4.066 -4.945 1.00 97.25 104 VAL A N 1
ATOM 760 C CA . VAL A 1 104 ? 11.662 -4.716 -6.258 1.00 97.25 104 VAL A CA 1
ATOM 761 C C . VAL A 1 104 ? 11.216 -3.775 -7.385 1.00 97.25 104 VAL A C 1
ATOM 763 O O . VAL A 1 104 ? 11.889 -3.677 -8.417 1.00 97.25 104 VAL A O 1
ATOM 766 N N . ALA A 1 105 ? 10.139 -3.011 -7.177 1.00 97.69 105 ALA A N 1
ATOM 767 C CA . ALA A 1 105 ? 9.694 -2.000 -8.131 1.00 97.69 105 ALA A CA 1
ATOM 768 C C . ALA A 1 105 ? 10.708 -0.858 -8.294 1.00 97.69 105 ALA A C 1
ATOM 770 O O . ALA A 1 105 ? 10.972 -0.417 -9.413 1.00 97.69 105 ALA A O 1
ATOM 771 N N . GLY A 1 106 ? 11.320 -0.411 -7.196 1.00 95.12 106 GLY A N 1
ATOM 772 C CA . GLY A 1 106 ? 12.356 0.614 -7.196 1.00 95.12 106 GLY A CA 1
ATOM 773 C C . GLY A 1 106 ? 13.616 0.173 -7.940 1.00 95.12 106 GLY A C 1
ATOM 774 O O . GLY A 1 106 ? 14.208 0.975 -8.665 1.00 95.12 106 GLY A O 1
ATOM 775 N N . VAL A 1 107 ? 14.006 -1.103 -7.835 1.00 95.19 107 VAL A N 1
ATOM 776 C CA . VAL A 1 107 ? 15.114 -1.670 -8.625 1.00 95.19 107 VAL A CA 1
ATOM 777 C C . VAL A 1 107 ? 14.777 -1.657 -10.117 1.00 95.19 107 VAL A C 1
ATOM 779 O O . VAL A 1 107 ? 15.598 -1.198 -10.914 1.00 95.19 107 VAL A O 1
ATOM 782 N N . ALA A 1 108 ? 13.570 -2.082 -10.503 1.00 96.75 108 ALA A N 1
ATOM 783 C CA . ALA A 1 108 ? 13.114 -2.033 -11.896 1.00 96.75 108 ALA A CA 1
ATOM 784 C C . ALA A 1 108 ? 13.097 -0.592 -12.440 1.00 96.75 108 ALA A C 1
ATOM 786 O O . ALA A 1 108 ? 13.609 -0.324 -13.531 1.00 96.75 108 ALA A O 1
ATOM 787 N N . ALA A 1 109 ? 12.592 0.356 -11.643 1.00 95.50 109 ALA A N 1
ATOM 788 C CA . ALA A 1 109 ? 12.574 1.773 -11.990 1.00 95.50 109 ALA A CA 1
ATOM 789 C C . ALA A 1 109 ? 13.986 2.336 -12.193 1.00 95.50 109 ALA A C 1
ATOM 791 O O . ALA A 1 109 ? 14.246 3.005 -13.192 1.00 95.50 109 ALA A O 1
ATOM 792 N N . ARG A 1 110 ? 14.921 2.033 -11.281 1.00 92.69 110 ARG A N 1
ATOM 793 C CA . ARG A 1 110 ? 16.322 2.473 -11.377 1.00 92.69 110 ARG A CA 1
ATOM 794 C C . ARG A 1 110 ? 17.039 1.864 -12.580 1.00 92.69 110 ARG A C 1
ATOM 796 O O . ARG A 1 110 ? 17.743 2.594 -13.270 1.00 92.69 110 ARG A O 1
ATOM 803 N N . ARG A 1 111 ? 16.831 0.573 -12.877 1.00 93.44 111 ARG A N 1
ATOM 804 C CA . ARG A 1 111 ? 17.376 -0.081 -14.086 1.00 93.44 111 ARG A CA 1
ATOM 805 C C . ARG A 1 111 ? 16.900 0.609 -15.363 1.00 93.44 111 ARG A C 1
ATOM 807 O O . ARG A 1 111 ? 17.699 0.896 -16.256 1.00 93.44 111 ARG A O 1
ATOM 814 N N . HIS A 1 112 ? 15.611 0.946 -15.426 1.00 93.94 112 HIS A N 1
ATOM 815 C CA . HIS A 1 112 ? 15.047 1.676 -16.560 1.00 93.94 112 HIS A CA 1
ATOM 816 C C . HIS A 1 112 ? 15.599 3.100 -16.652 1.00 93.94 112 HIS A C 1
ATOM 818 O O . HIS A 1 112 ? 16.099 3.501 -17.698 1.00 93.94 112 HIS A O 1
ATOM 824 N N . ALA A 1 113 ? 15.570 3.848 -15.550 1.00 90.81 113 ALA A N 1
ATOM 825 C CA . ALA A 1 113 ? 16.005 5.239 -15.494 1.00 90.81 113 ALA A CA 1
ATOM 826 C C . ALA A 1 113 ? 17.513 5.436 -15.698 1.00 90.81 113 ALA A C 1
ATOM 828 O O . ALA A 1 113 ? 17.913 6.485 -16.188 1.00 90.81 113 ALA A O 1
ATOM 829 N N . GLY A 1 114 ? 18.343 4.477 -15.279 1.00 88.00 114 GLY A N 1
ATOM 830 C CA . GLY A 1 114 ? 19.793 4.661 -15.158 1.00 88.00 114 GLY A CA 1
ATOM 831 C C . GLY A 1 114 ? 20.208 5.592 -14.009 1.00 88.00 114 GLY A C 1
ATOM 832 O O . GLY A 1 114 ? 21.369 5.971 -13.926 1.00 88.00 114 GLY A O 1
ATOM 833 N N . GLN A 1 115 ? 19.277 5.982 -13.130 1.00 84.94 115 GLN A N 1
ATOM 834 C CA . GLN A 1 115 ? 19.520 6.928 -12.036 1.00 84.94 115 GLN A CA 1
ATOM 835 C C . GLN A 1 115 ? 18.519 6.769 -10.879 1.00 84.94 115 GLN A C 1
ATOM 837 O O . GLN A 1 115 ? 17.566 5.986 -10.945 1.00 84.94 115 GLN A O 1
ATOM 842 N N . GLY A 1 116 ? 18.734 7.533 -9.801 1.00 84.56 116 GLY A N 1
ATOM 843 C CA . GLY A 1 116 ? 17.914 7.502 -8.590 1.00 84.56 116 GLY A CA 1
ATOM 844 C C . GLY A 1 116 ? 16.447 7.875 -8.835 1.00 84.56 116 GLY A C 1
ATOM 845 O O . GLY A 1 116 ? 16.136 8.958 -9.331 1.00 84.56 116 GLY A O 1
ATOM 846 N N . CYS A 1 117 ? 15.550 6.980 -8.425 1.00 88.69 117 CYS A N 1
ATOM 847 C CA . CYS A 1 117 ? 14.099 7.156 -8.486 1.00 88.69 117 CYS A CA 1
ATOM 848 C C . CYS A 1 117 ? 13.494 7.139 -7.079 1.00 88.69 117 CYS A C 1
ATOM 850 O O . CYS A 1 117 ? 14.018 6.461 -6.190 1.00 88.69 117 CYS A O 1
ATOM 852 N N . VAL A 1 118 ? 12.379 7.850 -6.910 1.00 89.44 118 VAL A N 1
ATOM 853 C CA . VAL A 1 118 ? 11.581 7.866 -5.676 1.00 89.44 118 VAL A CA 1
ATOM 854 C C . VAL A 1 118 ? 10.139 7.459 -5.965 1.00 89.44 118 VAL A C 1
ATOM 856 O O . VAL A 1 118 ? 9.597 7.786 -7.027 1.00 89.44 118 VAL A O 1
ATOM 859 N N . THR A 1 119 ? 9.533 6.733 -5.028 1.00 93.75 119 THR A N 1
ATOM 860 C CA . THR A 1 119 ? 8.130 6.311 -5.093 1.00 93.75 119 THR A CA 1
ATOM 861 C C . THR A 1 119 ? 7.228 7.515 -4.837 1.00 93.75 119 THR A C 1
ATOM 863 O O . THR A 1 119 ? 7.405 8.225 -3.850 1.00 93.75 119 THR A O 1
ATOM 866 N N . VAL A 1 120 ? 6.264 7.761 -5.724 1.00 93.50 120 VAL A N 1
ATOM 867 C CA . VAL A 1 120 ? 5.301 8.873 -5.600 1.00 93.50 120 VAL A CA 1
ATOM 868 C C . VAL A 1 120 ? 3.913 8.375 -5.264 1.00 93.50 120 VAL A C 1
ATOM 870 O O . VAL A 1 120 ? 3.199 9.021 -4.503 1.00 93.50 120 VAL A O 1
ATOM 873 N N . SER A 1 121 ? 3.519 7.231 -5.810 1.00 94.69 121 SER A N 1
ATOM 874 C CA . SER A 1 121 ? 2.224 6.650 -5.494 1.00 94.69 121 SER A CA 1
ATOM 875 C C . SER A 1 121 ? 2.224 5.140 -5.656 1.00 94.69 121 SER A C 1
ATOM 877 O O . SER A 1 121 ? 3.015 4.582 -6.422 1.00 94.69 121 SER A O 1
ATOM 879 N N . LEU A 1 122 ? 1.283 4.512 -4.968 1.00 95.50 122 LEU A N 1
ATOM 880 C CA . LEU A 1 122 ? 0.893 3.121 -5.122 1.00 95.50 122 LEU A CA 1
ATOM 881 C C . LEU A 1 122 ? -0.608 3.102 -5.444 1.00 95.50 122 LEU A C 1
ATOM 883 O O . LEU A 1 122 ? -1.387 3.772 -4.771 1.00 95.50 122 LEU A O 1
ATOM 887 N N . ASP A 1 123 ? -1.010 2.363 -6.473 1.00 94.25 123 ASP A N 1
ATOM 888 C CA . ASP A 1 123 ? -2.428 2.118 -6.767 1.00 94.25 123 ASP A CA 1
ATOM 889 C C . ASP A 1 123 ? -3.011 1.077 -5.803 1.00 94.25 123 ASP A C 1
ATOM 891 O O . ASP A 1 123 ? -2.267 0.358 -5.144 1.00 94.25 123 ASP A O 1
ATOM 895 N N . SER A 1 124 ? -4.339 0.942 -5.746 1.00 92.50 124 SER A N 1
ATOM 896 C CA . SER A 1 124 ? -4.975 -0.025 -4.844 1.00 92.50 124 SER A CA 1
ATOM 897 C C . SER A 1 124 ? -4.425 -1.446 -5.018 1.00 92.50 124 SER A C 1
ATOM 899 O O . SER A 1 124 ? -4.337 -1.965 -6.135 1.00 92.50 124 SER A O 1
ATOM 901 N N . VAL A 1 125 ? -4.107 -2.087 -3.896 1.00 95.38 125 VAL A N 1
ATOM 902 C CA . VAL A 1 125 ? -3.567 -3.446 -3.820 1.00 95.38 125 VAL A CA 1
ATOM 903 C C . VAL A 1 125 ? -4.594 -4.350 -3.153 1.00 95.38 125 VAL A C 1
ATOM 905 O O . VAL A 1 125 ? -5.091 -4.045 -2.069 1.00 95.38 125 VAL A O 1
ATOM 908 N N . LEU A 1 126 ? -4.898 -5.480 -3.794 1.00 95.31 126 LEU A N 1
ATOM 909 C CA . LEU A 1 126 ? -5.675 -6.568 -3.198 1.00 95.31 126 LEU A CA 1
ATOM 910 C C . LEU A 1 126 ? -4.761 -7.751 -2.892 1.00 95.31 126 LEU A C 1
ATOM 912 O O . LEU A 1 126 ? -3.991 -8.177 -3.756 1.00 95.31 126 LEU A O 1
ATOM 916 N N . PHE A 1 127 ? -4.897 -8.313 -1.696 1.00 94.94 127 PHE A N 1
ATOM 917 C CA . PHE A 1 127 ? -4.235 -9.544 -1.278 1.00 94.94 127 PHE A CA 1
ATOM 918 C C . PHE A 1 127 ? -5.239 -10.692 -1.421 1.00 94.94 127 PHE A C 1
ATOM 920 O O . PHE A 1 127 ? -6.197 -10.805 -0.653 1.00 94.94 127 PHE A O 1
ATOM 927 N N . LEU A 1 128 ? -5.090 -11.494 -2.479 1.00 91.56 128 LEU A N 1
ATOM 928 C CA . LEU A 1 128 ? -6.056 -12.542 -2.821 1.00 91.56 128 LEU A CA 1
ATOM 929 C C . LEU A 1 128 ? -5.867 -13.800 -1.982 1.00 91.56 128 LEU A C 1
ATOM 931 O O . LEU A 1 128 ? -6.863 -14.339 -1.490 1.00 91.56 128 LEU A O 1
ATOM 935 N N . SER A 1 129 ? -4.607 -14.189 -1.803 1.00 89.44 129 SER A N 1
ATOM 936 C CA . SER A 1 129 ? -4.176 -15.384 -1.082 1.00 89.44 129 SER A CA 1
ATOM 937 C C . SER A 1 129 ? -3.264 -14.986 0.082 1.00 89.44 129 SER A C 1
ATOM 939 O O . SER A 1 129 ? -2.482 -14.041 -0.070 1.00 89.44 129 SER A O 1
ATOM 941 N N . PRO A 1 130 ? -3.370 -15.654 1.241 1.00 89.81 130 PRO A N 1
ATOM 942 C CA . PRO A 1 130 ? -2.458 -15.434 2.358 1.00 89.81 130 PRO A CA 1
ATOM 943 C C . PRO A 1 130 ? -1.041 -15.920 2.020 1.00 89.81 130 PRO A C 1
ATOM 945 O O . PRO A 1 130 ? -0.856 -16.757 1.142 1.00 89.81 130 PRO A O 1
ATOM 948 N N . ILE A 1 131 ? -0.056 -15.386 2.740 1.00 92.81 131 ILE A N 1
ATOM 949 C CA . ILE A 1 131 ? 1.320 -15.892 2.771 1.00 92.81 131 ILE A CA 1
ATOM 950 C C . ILE A 1 131 ? 1.635 -16.195 4.229 1.00 92.81 131 ILE A C 1
ATOM 952 O O . ILE A 1 131 ? 1.306 -15.387 5.100 1.00 92.81 131 ILE A O 1
ATOM 956 N N . TYR A 1 132 ? 2.280 -17.319 4.494 1.00 92.75 132 TYR A N 1
ATOM 957 C CA . TYR A 1 132 ? 2.640 -17.757 5.832 1.00 92.75 132 TYR A CA 1
ATOM 958 C C . TYR A 1 132 ? 4.152 -17.865 6.006 1.00 92.75 132 TYR A C 1
ATOM 960 O O . TYR A 1 132 ? 4.910 -17.961 5.044 1.00 92.75 132 TYR A O 1
ATOM 968 N N . LEU A 1 133 ? 4.593 -17.875 7.261 1.00 92.50 133 LEU A N 1
ATOM 969 C CA . LEU A 1 133 ? 5.969 -18.190 7.616 1.00 92.50 133 LEU A CA 1
ATOM 970 C C . LEU A 1 133 ? 6.362 -19.565 7.054 1.00 92.50 133 LEU A C 1
ATOM 972 O O . LEU A 1 133 ? 5.651 -20.544 7.262 1.00 92.50 133 LEU A O 1
ATOM 976 N N . GLY A 1 134 ? 7.511 -19.626 6.388 1.00 91.19 134 GLY A N 1
ATOM 977 C CA . GLY A 1 134 ? 7.999 -20.788 5.646 1.00 91.19 134 GLY A CA 1
ATOM 978 C C . GLY A 1 134 ? 7.773 -20.696 4.134 1.00 91.19 134 GLY A C 1
ATOM 979 O O . GLY A 1 134 ? 8.533 -21.311 3.391 1.00 91.19 134 GLY A O 1
ATOM 980 N N . ASP A 1 135 ? 6.804 -19.903 3.662 1.00 94.75 135 ASP A N 1
ATOM 981 C CA . ASP A 1 135 ? 6.559 -19.736 2.225 1.00 94.75 135 ASP A CA 1
ATOM 982 C C . ASP A 1 135 ? 7.712 -18.981 1.540 1.00 94.75 135 ASP A C 1
ATOM 984 O O . ASP A 1 135 ? 8.372 -18.120 2.144 1.00 94.75 135 ASP A O 1
ATOM 988 N N . LEU A 1 136 ? 7.913 -19.253 0.249 1.00 96.50 136 LEU A N 1
ATOM 989 C CA . LEU A 1 136 ? 8.753 -18.450 -0.640 1.00 96.50 136 LEU A CA 1
ATOM 990 C C . LEU A 1 136 ? 7.891 -17.434 -1.394 1.00 96.50 136 LEU A C 1
ATOM 992 O O . LEU A 1 136 ? 6.876 -17.776 -1.993 1.00 96.50 136 LEU A O 1
ATOM 996 N N . ILE A 1 137 ? 8.310 -16.170 -1.400 1.00 97.75 137 ILE A N 1
ATOM 997 C CA . ILE A 1 137 ? 7.633 -15.079 -2.108 1.00 97.75 137 ILE A CA 1
ATOM 998 C C . ILE A 1 137 ? 8.372 -14.798 -3.411 1.00 97.75 137 ILE A C 1
ATOM 1000 O O . ILE A 1 137 ? 9.515 -14.345 -3.384 1.00 97.75 137 ILE A O 1
ATOM 1004 N N . HIS A 1 138 ? 7.709 -14.962 -4.552 1.00 97.69 138 HIS A N 1
ATOM 1005 C CA . HIS A 1 138 ? 8.253 -14.613 -5.863 1.00 97.69 138 HIS A CA 1
ATOM 1006 C C . HIS A 1 138 ? 7.685 -13.280 -6.342 1.00 97.69 138 HIS A C 1
ATOM 1008 O O . HIS A 1 138 ? 6.477 -13.124 -6.539 1.00 97.69 138 HIS A O 1
ATOM 1014 N N . LEU A 1 139 ? 8.571 -12.315 -6.574 1.00 98.38 139 LEU A N 1
ATOM 1015 C CA . LEU A 1 139 ? 8.232 -10.986 -7.065 1.00 98.38 139 LEU A CA 1
ATOM 1016 C C . LEU A 1 139 ? 8.817 -10.782 -8.458 1.00 98.38 139 LEU A C 1
ATOM 1018 O O . LEU A 1 139 ? 10.030 -10.867 -8.643 1.00 98.38 139 LEU A O 1
ATOM 1022 N N . SER A 1 140 ? 7.967 -10.435 -9.421 1.00 97.62 140 SER A N 1
ATOM 1023 C CA . SER A 1 140 ? 8.389 -10.014 -10.761 1.00 97.62 140 SER A CA 1
ATOM 1024 C C . SER A 1 140 ? 7.927 -8.587 -11.026 1.00 97.62 140 SER A C 1
ATOM 1026 O O . SER A 1 140 ? 6.724 -8.330 -11.085 1.00 97.62 140 SER A O 1
ATOM 1028 N N . ALA A 1 141 ? 8.869 -7.668 -11.227 1.00 97.94 141 ALA A N 1
ATOM 1029 C CA . ALA A 1 141 ? 8.600 -6.272 -11.545 1.00 97.94 141 ALA A CA 1
ATOM 1030 C C . ALA A 1 141 ? 9.126 -5.883 -12.925 1.00 97.94 141 ALA A C 1
ATOM 1032 O O . ALA A 1 141 ? 10.173 -6.359 -13.364 1.00 97.94 141 ALA A O 1
ATOM 1033 N N . ALA A 1 142 ? 8.413 -4.984 -13.598 1.00 96.69 142 ALA A N 1
ATOM 1034 C CA . ALA A 1 142 ? 8.889 -4.342 -14.816 1.00 96.69 142 ALA A CA 1
ATOM 1035 C C . ALA A 1 142 ? 8.174 -3.010 -15.064 1.00 96.69 142 ALA A C 1
ATOM 1037 O O . ALA A 1 142 ? 7.037 -2.805 -14.621 1.00 96.69 142 ALA A O 1
ATOM 1038 N N . VAL A 1 143 ? 8.821 -2.110 -15.805 1.00 97.56 143 VAL A N 1
ATOM 1039 C CA . VAL A 1 143 ? 8.197 -0.848 -16.211 1.00 97.56 143 VAL A CA 1
ATOM 1040 C C . VAL A 1 143 ? 7.091 -1.152 -17.216 1.00 97.56 143 VAL A C 1
ATOM 1042 O O . VAL A 1 143 ? 7.341 -1.715 -18.276 1.00 97.56 143 VAL A O 1
ATOM 1045 N N . ASN A 1 144 ? 5.858 -0.764 -16.891 1.00 95.81 144 ASN A N 1
ATOM 1046 C CA . ASN A 1 144 ? 4.726 -0.896 -17.804 1.00 95.81 144 ASN A CA 1
ATOM 1047 C C . ASN A 1 144 ? 4.694 0.230 -18.830 1.00 95.81 144 ASN A C 1
ATOM 1049 O O . ASN A 1 144 ? 4.262 0.027 -19.962 1.00 95.81 144 ASN A O 1
ATOM 1053 N N . ARG A 1 145 ? 5.082 1.440 -18.410 1.00 96.00 145 ARG A N 1
ATOM 1054 C CA . ARG A 1 145 ? 5.149 2.619 -19.270 1.00 96.00 145 ARG A CA 1
ATOM 1055 C C . ARG A 1 145 ? 6.044 3.687 -18.662 1.00 96.00 145 ARG A C 1
ATOM 1057 O O . ARG A 1 145 ? 5.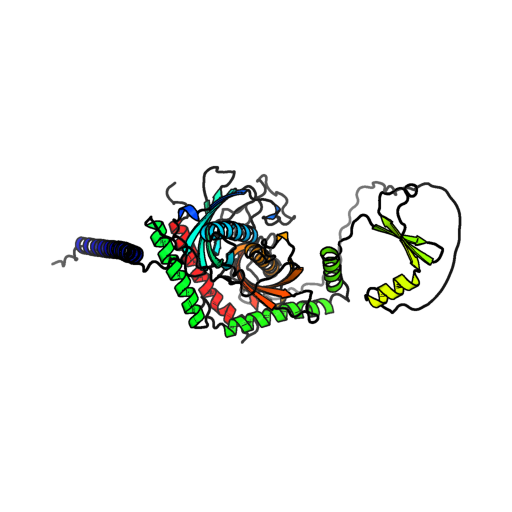898 4.035 -17.494 1.00 96.00 145 ARG A O 1
ATOM 1064 N N . SER A 1 146 ? 6.892 4.265 -19.502 1.00 94.94 146 SER A N 1
ATOM 1065 C CA . SER A 1 146 ? 7.649 5.480 -19.203 1.00 94.94 146 SER A CA 1
ATOM 1066 C C . SER A 1 146 ? 6.959 6.704 -19.816 1.00 94.94 146 SER A C 1
ATOM 1068 O O . SER A 1 146 ? 6.461 6.646 -20.946 1.00 94.94 146 SER A O 1
ATOM 1070 N N . PHE A 1 147 ? 6.881 7.797 -19.058 1.00 91.56 147 PHE A N 1
ATOM 1071 C CA . PHE A 1 147 ? 6.326 9.081 -19.488 1.00 91.56 147 PHE A CA 1
ATOM 1072 C C . PHE A 1 147 ? 7.458 10.105 -19.672 1.00 91.56 147 PHE A C 1
ATOM 1074 O O . PHE A 1 147 ? 8.468 9.793 -20.290 1.00 91.56 147 PHE A O 1
ATOM 1081 N N . SER A 1 148 ? 7.289 11.345 -19.202 1.00 88.56 148 SER A N 1
ATOM 1082 C CA . SER A 1 148 ? 8.334 12.373 -19.271 1.00 88.56 148 SER A CA 1
ATOM 1083 C C . SER A 1 148 ? 9.356 12.206 -18.144 1.00 88.56 148 SER A C 1
ATOM 1085 O O . SER A 1 148 ? 10.506 11.865 -18.391 1.00 88.56 148 SER A O 1
ATOM 1087 N N . SER A 1 149 ? 8.920 12.421 -16.904 1.00 87.94 149 SER A N 1
ATOM 1088 C CA . SER A 1 149 ? 9.727 12.328 -15.677 1.00 87.94 149 SER A CA 1
ATOM 1089 C C . SER A 1 149 ? 9.211 11.272 -14.697 1.00 87.94 149 SER A C 1
ATOM 1091 O O . SER A 1 149 ? 9.771 11.100 -13.616 1.00 87.94 149 SER A O 1
ATOM 1093 N N . SER A 1 150 ? 8.127 10.585 -15.069 1.00 92.81 150 SER A N 1
ATOM 1094 C CA . SER A 1 150 ? 7.493 9.523 -14.291 1.00 92.81 150 SER A CA 1
ATOM 1095 C C . SER A 1 150 ? 7.411 8.233 -15.089 1.00 92.81 150 SER A C 1
ATOM 1097 O O . SER A 1 150 ? 7.359 8.251 -16.320 1.00 92.81 150 SER A O 1
ATOM 1099 N N . MET A 1 151 ? 7.338 7.115 -14.384 1.00 96.25 151 MET A N 1
ATOM 1100 C CA . MET A 1 151 ? 7.053 5.808 -14.957 1.00 96.25 151 MET A CA 1
ATOM 1101 C C . MET A 1 151 ? 6.099 5.040 -14.054 1.00 96.25 151 MET A C 1
ATOM 1103 O O . MET A 1 151 ? 6.075 5.256 -12.844 1.00 96.25 151 MET A O 1
ATOM 1107 N N . GLU A 1 152 ? 5.337 4.133 -14.649 1.00 97.94 152 GLU A N 1
ATOM 1108 C CA . GLU A 1 152 ? 4.575 3.140 -13.905 1.00 97.94 152 GLU A CA 1
ATOM 1109 C C . GLU A 1 152 ? 5.310 1.798 -13.946 1.00 97.94 152 GLU A C 1
ATOM 1111 O O . GLU A 1 152 ? 5.668 1.316 -15.025 1.00 97.94 152 GLU A O 1
ATOM 1116 N N . VAL A 1 153 ? 5.497 1.187 -12.781 1.00 98.38 153 VAL A N 1
ATOM 1117 C CA . VAL A 1 153 ? 6.073 -0.147 -12.602 1.00 98.38 153 VAL A CA 1
ATOM 1118 C C . VAL A 1 153 ? 4.975 -1.086 -12.124 1.00 98.38 153 VAL A C 1
ATOM 1120 O O . VAL A 1 153 ? 4.286 -0.791 -11.151 1.00 98.38 153 VAL A O 1
ATOM 1123 N N . GLY A 1 154 ? 4.796 -2.210 -12.815 1.00 97.62 154 GLY A N 1
ATOM 1124 C CA . GLY A 1 154 ? 3.923 -3.288 -12.359 1.00 97.62 154 GLY A CA 1
ATOM 1125 C C . GLY A 1 154 ? 4.724 -4.343 -11.613 1.00 97.62 154 GLY A C 1
ATOM 1126 O O . GLY A 1 154 ? 5.799 -4.716 -12.077 1.00 97.62 154 GLY A O 1
ATOM 1127 N N . VAL A 1 155 ? 4.181 -4.846 -10.508 1.00 98.19 155 VAL A N 1
ATOM 1128 C CA . VAL A 1 155 ? 4.739 -5.953 -9.726 1.00 98.19 155 VAL A CA 1
ATOM 1129 C C . VAL A 1 155 ? 3.704 -7.065 -9.640 1.00 98.19 155 VAL A C 1
ATOM 1131 O O . VAL A 1 155 ? 2.551 -6.809 -9.299 1.00 98.19 155 VAL A O 1
ATOM 1134 N N . ARG A 1 156 ? 4.113 -8.293 -9.952 1.00 96.50 156 ARG A N 1
ATOM 1135 C CA . ARG A 1 156 ? 3.349 -9.518 -9.708 1.00 96.50 156 ARG A CA 1
ATOM 1136 C C . ARG A 1 156 ? 3.947 -10.234 -8.505 1.00 96.50 156 ARG A C 1
ATOM 1138 O O . ARG A 1 156 ? 5.163 -10.402 -8.463 1.00 96.50 156 ARG A O 1
ATOM 1145 N N . VAL A 1 157 ? 3.091 -10.675 -7.588 1.00 97.88 157 VAL A N 1
ATOM 1146 C CA . VAL A 1 157 ? 3.464 -11.449 -6.400 1.00 97.88 157 VAL A CA 1
ATOM 1147 C C . VAL A 1 157 ? 2.843 -12.835 -6.482 1.00 97.88 157 VAL A C 1
ATOM 1149 O O . VAL A 1 157 ? 1.621 -12.965 -6.621 1.00 97.88 157 VAL A O 1
ATOM 1152 N N . LEU A 1 158 ? 3.686 -13.853 -6.375 1.00 96.88 158 LEU A N 1
ATOM 1153 C CA . LEU A 1 158 ? 3.302 -15.249 -6.194 1.00 96.88 158 LEU A CA 1
ATOM 1154 C C . LEU A 1 158 ? 3.909 -15.765 -4.885 1.00 96.88 158 LEU A C 1
ATOM 1156 O O . LEU A 1 158 ? 4.919 -15.228 -4.431 1.00 96.88 158 LEU A O 1
ATOM 1160 N N . ALA A 1 159 ? 3.309 -16.794 -4.303 1.00 95.75 159 ALA A N 1
ATOM 1161 C CA . ALA A 1 159 ? 3.848 -17.506 -3.152 1.00 95.75 159 ALA A CA 1
ATOM 1162 C C . ALA A 1 159 ? 3.920 -19.006 -3.438 1.00 95.75 159 ALA A C 1
ATOM 1164 O O . ALA A 1 159 ? 3.073 -19.538 -4.154 1.00 95.75 159 ALA A O 1
ATOM 1165 N N . GLU A 1 160 ? 4.918 -19.668 -2.880 1.00 94.88 160 GLU A N 1
ATOM 1166 C CA . GLU A 1 160 ? 5.127 -21.111 -2.957 1.00 94.88 160 GLU A CA 1
ATOM 1167 C C . GLU A 1 160 ? 5.186 -21.656 -1.529 1.00 94.88 160 GLU A C 1
ATOM 1169 O O . GLU A 1 160 ? 5.981 -21.173 -0.718 1.00 94.88 160 GLU A O 1
ATOM 1174 N N . SER A 1 161 ? 4.322 -22.626 -1.215 1.00 91.69 161 SER A N 1
ATOM 1175 C CA . SER A 1 161 ? 4.338 -23.284 0.094 1.00 91.69 161 SER A CA 1
ATOM 1176 C C . SER A 1 161 ? 5.416 -24.368 0.110 1.00 91.69 161 SER A C 1
ATOM 1178 O O . SER A 1 161 ? 5.522 -25.113 -0.865 1.00 91.69 161 SER A O 1
ATOM 1180 N N . PRO A 1 162 ? 6.160 -24.543 1.215 1.00 90.44 162 PRO A N 1
ATOM 1181 C CA . PRO A 1 162 ? 7.063 -25.682 1.375 1.00 90.44 162 PRO A CA 1
ATOM 1182 C C . PRO A 1 162 ? 6.345 -27.041 1.325 1.00 90.44 162 PRO A C 1
ATOM 1184 O O . PRO A 1 162 ? 6.992 -28.049 1.053 1.00 90.44 162 PRO A O 1
ATOM 1187 N N . ASP A 1 163 ? 5.029 -27.073 1.569 1.00 87.81 163 ASP A N 1
ATOM 1188 C CA . ASP A 1 163 ? 4.225 -28.303 1.562 1.00 87.81 163 ASP A CA 1
ATOM 1189 C C . ASP A 1 163 ? 3.877 -28.783 0.141 1.00 87.81 163 ASP A C 1
ATOM 1191 O O . ASP A 1 163 ? 3.599 -29.963 -0.059 1.00 87.81 163 ASP A O 1
ATOM 1195 N N . ASP A 1 164 ? 3.907 -27.882 -0.848 1.00 87.88 164 ASP A N 1
ATOM 1196 C CA . ASP A 1 164 ? 3.621 -28.181 -2.258 1.00 87.88 164 ASP A CA 1
ATOM 1197 C C . ASP A 1 164 ? 4.650 -27.476 -3.167 1.00 87.88 164 ASP A C 1
ATOM 1199 O O . ASP A 1 164 ? 4.339 -26.467 -3.819 1.00 87.88 164 ASP A O 1
ATOM 1203 N N . PRO A 1 165 ? 5.915 -27.952 -3.166 1.00 85.88 165 PRO A N 1
ATOM 1204 C CA . PRO A 1 165 ? 6.994 -27.310 -3.904 1.00 85.88 165 PRO A CA 1
ATOM 1205 C C . PRO A 1 165 ? 6.697 -27.242 -5.405 1.00 85.88 165 PRO A C 1
ATOM 1207 O O . PRO A 1 165 ? 6.270 -28.212 -6.030 1.00 85.88 165 PRO A O 1
ATOM 1210 N N . GLY A 1 166 ? 6.967 -26.090 -6.010 1.00 85.19 166 GLY A N 1
ATOM 1211 C CA . GLY A 1 166 ? 6.708 -25.803 -7.419 1.00 85.19 166 GLY A CA 1
ATOM 1212 C C . GLY A 1 166 ? 5.295 -25.297 -7.726 1.00 85.19 166 GLY A C 1
ATOM 1213 O O . GLY A 1 166 ? 5.081 -24.753 -8.817 1.00 85.19 166 GLY A O 1
ATOM 1214 N N . ARG A 1 167 ? 4.332 -25.390 -6.795 1.00 90.56 167 ARG A N 1
ATOM 1215 C CA . ARG A 1 167 ? 2.996 -24.814 -6.995 1.00 90.56 167 ARG A CA 1
ATOM 1216 C C . ARG A 1 167 ? 2.955 -23.346 -6.580 1.00 90.56 167 ARG A C 1
ATOM 1218 O O . ARG A 1 167 ? 2.970 -22.989 -5.405 1.00 90.56 167 ARG A O 1
ATOM 1225 N N . LEU A 1 168 ? 2.817 -22.477 -7.579 1.00 92.38 168 LEU A N 1
ATOM 1226 C CA . LEU A 1 168 ? 2.759 -21.030 -7.380 1.00 92.38 168 LEU A CA 1
ATOM 1227 C C . LEU A 1 168 ? 1.323 -20.543 -7.158 1.00 92.38 168 LEU A C 1
ATOM 1229 O O . LEU A 1 168 ? 0.508 -20.506 -8.081 1.00 92.38 168 LEU A O 1
ATOM 1233 N N . SER A 1 169 ? 1.045 -20.073 -5.948 1.00 91.81 169 SER A N 1
ATOM 1234 C CA . SER A 1 169 ? -0.199 -19.401 -5.586 1.00 91.81 169 SER A CA 1
ATOM 1235 C C . SER A 1 169 ? -0.142 -17.923 -5.951 1.00 91.81 169 SER A C 1
ATOM 1237 O O . SER A 1 169 ? 0.795 -17.204 -5.599 1.00 91.81 169 SER A O 1
ATOM 1239 N N . TYR A 1 170 ? -1.161 -17.427 -6.648 1.00 94.31 170 TYR A N 1
ATOM 1240 C CA . TYR A 1 170 ? -1.260 -16.001 -6.930 1.00 94.31 170 TYR A CA 1
ATOM 1241 C C . TYR A 1 170 ? -1.634 -15.221 -5.667 1.00 94.31 170 TYR A C 1
ATOM 1243 O O . TYR A 1 170 ? -2.669 -15.485 -5.058 1.00 94.31 170 TYR A O 1
ATOM 1251 N N . VAL A 1 171 ? -0.841 -14.204 -5.321 1.00 95.00 171 VAL A N 1
ATOM 1252 C CA . VAL A 1 171 ? -1.087 -13.368 -4.138 1.00 95.00 171 VAL A CA 1
ATOM 1253 C C . VAL A 1 171 ? -1.650 -12.011 -4.532 1.00 95.00 171 VAL A C 1
ATOM 1255 O O . VAL A 1 171 ? -2.719 -11.621 -4.063 1.00 95.00 171 VAL A O 1
ATOM 1258 N N . SER A 1 172 ? -0.933 -11.262 -5.374 1.00 95.12 172 SER A N 1
ATOM 1259 C CA . SER A 1 172 ? -1.284 -9.871 -5.663 1.00 95.12 172 SER A CA 1
ATOM 1260 C C . SER A 1 172 ? -0.637 -9.332 -6.943 1.00 95.12 172 SER A C 1
ATOM 1262 O O . SER A 1 172 ? 0.350 -9.869 -7.451 1.00 95.12 172 SER A O 1
ATOM 1264 N N . HIS A 1 173 ? -1.187 -8.226 -7.440 1.00 93.44 173 HIS A N 1
ATOM 1265 C CA . HIS A 1 173 ? -0.502 -7.306 -8.340 1.00 93.44 173 HIS A CA 1
ATOM 1266 C C . HIS A 1 173 ? -0.521 -5.905 -7.729 1.00 93.44 173 HIS A C 1
ATOM 1268 O O . HIS A 1 173 ? -1.536 -5.477 -7.184 1.00 93.44 173 HIS A O 1
ATOM 1274 N N . ALA A 1 174 ? 0.577 -5.177 -7.901 1.00 96.00 174 ALA A N 1
ATOM 1275 C CA . ALA A 1 174 ? 0.707 -3.790 -7.483 1.00 96.00 174 ALA A CA 1
ATOM 1276 C C . ALA A 1 174 ? 1.210 -2.927 -8.644 1.00 96.00 174 ALA A C 1
ATOM 1278 O O . ALA A 1 174 ? 1.998 -3.383 -9.478 1.00 96.00 174 ALA A O 1
ATOM 1279 N N . TYR A 1 175 ? 0.763 -1.673 -8.695 1.00 97.06 175 TYR A N 1
ATOM 1280 C CA . TYR A 1 175 ? 1.226 -0.688 -9.671 1.00 97.06 175 TYR A CA 1
ATOM 1281 C C . TYR A 1 175 ? 1.745 0.540 -8.938 1.00 97.06 175 TYR A C 1
ATOM 1283 O O . TYR A 1 175 ? 1.010 1.186 -8.196 1.00 97.06 175 TYR A O 1
ATOM 1291 N N . LEU A 1 176 ? 3.019 0.852 -9.146 1.00 97.81 176 LEU A N 1
ATOM 1292 C CA . LEU A 1 176 ? 3.713 1.936 -8.468 1.00 97.81 176 LEU A CA 1
ATOM 1293 C C . LEU A 1 176 ? 4.105 3.001 -9.480 1.00 97.81 176 LEU A C 1
ATOM 1295 O O . LEU A 1 176 ? 4.581 2.688 -10.573 1.00 97.81 176 LEU A O 1
ATOM 1299 N N . THR A 1 177 ? 3.938 4.266 -9.109 1.00 96.56 177 THR A N 1
ATOM 1300 C CA . THR A 1 177 ? 4.443 5.390 -9.897 1.00 96.56 177 THR A CA 1
ATOM 1301 C C . THR A 1 177 ? 5.743 5.886 -9.283 1.00 96.56 177 THR A C 1
ATOM 1303 O O . THR A 1 177 ? 5.769 6.324 -8.133 1.00 96.56 177 THR A O 1
ATOM 1306 N N . PHE A 1 178 ? 6.811 5.863 -10.076 1.00 94.88 178 PHE A N 1
ATOM 1307 C CA . PHE A 1 178 ? 8.114 6.409 -9.712 1.00 94.88 178 PHE A CA 1
ATOM 1308 C C . PHE A 1 178 ? 8.386 7.689 -10.486 1.00 94.88 178 PHE A C 1
ATOM 1310 O O . PHE A 1 178 ? 7.990 7.815 -11.647 1.00 94.88 178 PHE A O 1
ATOM 1317 N N . VAL A 1 179 ? 9.108 8.617 -9.862 1.00 91.94 179 VAL A N 1
ATOM 1318 C CA . VAL A 1 179 ? 9.661 9.794 -10.538 1.00 91.94 179 VAL A CA 1
ATOM 1319 C C . VAL A 1 179 ? 11.166 9.849 -10.384 1.00 91.94 179 VAL A C 1
ATOM 1321 O O . VAL A 1 179 ? 11.740 9.362 -9.407 1.00 91.94 179 VAL A O 1
ATOM 1324 N N . LEU A 1 180 ? 11.795 10.483 -11.364 1.00 87.81 180 LEU A N 1
ATOM 1325 C CA . LEU A 1 180 ? 13.199 10.835 -11.283 1.00 87.81 180 LEU A CA 1
ATOM 1326 C C . LEU A 1 180 ? 13.426 11.864 -10.183 1.00 87.81 180 LEU A C 1
ATOM 1328 O O . LEU A 1 180 ? 12.693 12.851 -10.072 1.00 87.81 180 LEU A O 1
ATOM 1332 N N . ARG A 1 181 ? 14.486 11.664 -9.404 1.00 75.88 181 ARG A N 1
ATOM 1333 C CA . ARG A 1 181 ? 14.982 12.719 -8.528 1.00 75.88 181 ARG A CA 1
ATOM 1334 C C . ARG A 1 181 ? 15.727 13.745 -9.381 1.00 75.88 181 ARG A C 1
ATOM 1336 O O . ARG A 1 181 ? 16.644 13.380 -10.107 1.00 75.88 181 ARG A O 1
ATOM 1343 N N . LYS A 1 182 ? 15.370 15.024 -9.262 1.00 65.75 182 LYS A N 1
ATOM 1344 C CA . LYS A 1 182 ? 16.160 16.112 -9.853 1.00 65.75 182 LYS A CA 1
ATOM 1345 C C . LYS A 1 182 ? 17.477 16.245 -9.081 1.00 65.75 182 LYS A C 1
ATOM 1347 O O . LYS A 1 182 ? 17.461 16.638 -7.917 1.00 65.75 182 LYS A O 1
ATOM 1352 N N . THR A 1 183 ? 18.601 15.909 -9.700 1.00 60.78 183 THR A N 1
ATOM 1353 C CA . THR A 1 183 ? 19.920 16.432 -9.311 1.00 60.78 183 THR A CA 1
ATOM 1354 C C . THR A 1 183 ? 20.094 17.796 -9.975 1.00 60.78 183 THR A C 1
ATOM 1356 O O . THR A 1 183 ? 19.614 17.986 -11.092 1.00 60.78 183 THR A O 1
ATOM 1359 N N . SER A 1 184 ? 20.674 18.772 -9.272 1.00 53.09 184 SER A N 1
ATOM 1360 C CA . SER A 1 184 ? 20.794 20.146 -9.770 1.00 53.09 184 SER A CA 1
ATOM 1361 C C . SER A 1 184 ? 21.425 20.174 -11.166 1.00 53.09 184 SER A C 1
ATOM 1363 O O . SER A 1 184 ? 22.481 19.584 -11.376 1.00 53.09 184 SER A O 1
ATOM 1365 N N . ASP A 1 185 ? 20.744 20.888 -12.064 1.00 51.56 185 ASP A N 1
ATOM 1366 C CA . ASP A 1 185 ? 21.173 21.339 -13.395 1.00 51.56 185 ASP A CA 1
ATOM 1367 C C . ASP A 1 185 ? 20.891 20.482 -14.643 1.00 51.56 185 ASP A C 1
ATOM 1369 O O . ASP A 1 185 ? 21.279 20.877 -15.738 1.00 51.56 185 ASP A O 1
ATOM 1373 N N . GLN A 1 186 ? 20.119 19.386 -14.569 1.00 49.16 186 GLN A N 1
ATOM 1374 C CA . GLN A 1 186 ? 19.588 18.771 -15.802 1.00 49.16 186 GLN A CA 1
ATOM 1375 C C . GLN A 1 186 ? 18.110 18.356 -15.712 1.00 49.16 186 GLN A C 1
ATOM 1377 O O . GLN A 1 186 ? 17.715 17.631 -14.794 1.00 49.16 186 GLN A O 1
ATOM 1382 N N . PRO A 1 187 ? 17.259 18.753 -16.683 1.00 51.72 187 PRO A N 1
ATOM 1383 C CA . PRO A 1 187 ? 15.943 18.157 -16.858 1.00 51.72 187 PRO A CA 1
ATOM 1384 C C . PRO A 1 187 ? 16.106 16.741 -17.417 1.00 51.72 187 PRO A C 1
ATOM 1386 O O . PRO A 1 187 ? 16.104 16.527 -18.626 1.00 51.72 187 PRO A O 1
ATOM 1389 N N . THR A 1 188 ? 16.241 15.744 -16.545 1.00 68.75 188 THR A N 1
ATOM 1390 C CA . THR A 1 188 ? 16.393 14.367 -17.014 1.00 68.75 188 THR A CA 1
ATOM 1391 C C . THR A 1 188 ? 15.036 13.818 -17.456 1.00 68.75 188 THR A C 1
ATOM 1393 O O . THR A 1 188 ? 14.117 13.635 -16.653 1.00 68.75 188 THR A O 1
ATOM 1396 N N . ARG A 1 189 ? 14.881 13.590 -18.763 1.00 84.81 189 ARG A N 1
ATOM 1397 C CA . ARG A 1 189 ? 13.777 12.795 -19.314 1.00 84.81 189 ARG A CA 1
ATOM 1398 C C . ARG A 1 189 ? 14.070 11.317 -19.099 1.00 84.81 189 ARG A C 1
ATOM 1400 O O . ARG A 1 189 ? 15.221 10.897 -19.098 1.00 84.81 189 ARG A O 1
ATOM 1407 N N . LEU A 1 190 ? 13.024 10.521 -18.933 1.00 89.75 190 LEU A N 1
ATOM 1408 C CA . LEU A 1 190 ? 13.163 9.073 -18.881 1.00 89.75 190 LEU A CA 1
ATOM 1409 C C . LEU A 1 190 ? 13.336 8.470 -20.280 1.00 89.75 190 LEU A C 1
ATOM 1411 O O . LEU A 1 190 ? 12.687 8.937 -21.223 1.00 89.75 190 LEU A O 1
ATOM 1415 N N . PRO A 1 191 ? 14.108 7.373 -20.410 1.00 91.00 191 PRO A N 1
ATOM 1416 C CA . PRO A 1 191 ? 14.070 6.521 -21.592 1.00 91.00 191 PRO A CA 1
ATOM 1417 C C . PRO A 1 191 ? 12.636 6.120 -21.930 1.00 91.00 191 PRO A C 1
ATOM 1419 O O . PRO A 1 191 ? 11.864 5.728 -21.043 1.00 91.00 191 PRO A O 1
ATOM 1422 N N . ARG A 1 192 ? 12.250 6.201 -23.206 1.00 92.31 192 ARG A N 1
ATOM 1423 C CA . ARG A 1 192 ? 10.950 5.674 -23.646 1.00 92.31 192 ARG A CA 1
ATOM 1424 C C . ARG A 1 192 ? 10.968 4.150 -23.574 1.00 92.31 192 ARG A C 1
ATOM 1426 O O . ARG A 1 192 ? 11.968 3.534 -23.920 1.00 92.31 192 ARG A O 1
ATOM 1433 N N . LEU A 1 193 ? 9.858 3.558 -23.142 1.00 92.62 193 LEU A N 1
ATOM 1434 C CA . LEU A 1 193 ? 9.666 2.108 -23.176 1.00 92.62 193 LEU A CA 1
ATOM 1435 C C . LEU A 1 193 ? 9.090 1.708 -24.538 1.00 92.62 193 LEU A C 1
ATOM 1437 O O . LEU A 1 193 ? 8.093 2.301 -24.962 1.00 92.62 193 LEU A O 1
ATOM 1441 N N . VAL A 1 194 ? 9.687 0.706 -25.183 1.00 90.75 194 VAL A N 1
ATOM 1442 C CA . VAL A 1 194 ? 9.186 0.110 -26.430 1.00 90.75 194 VAL A CA 1
ATOM 1443 C C . VAL A 1 194 ? 8.610 -1.275 -26.124 1.00 90.75 194 VAL A C 1
ATOM 1445 O O . VAL A 1 194 ? 9.366 -2.193 -25.813 1.00 90.75 194 VAL A O 1
ATOM 1448 N N . PRO A 1 195 ? 7.276 -1.450 -26.170 1.00 86.75 195 PRO A N 1
ATOM 1449 C CA . PRO A 1 195 ? 6.659 -2.764 -26.041 1.00 86.75 195 PRO A CA 1
ATOM 1450 C C . PRO A 1 195 ? 6.835 -3.586 -27.323 1.00 86.75 195 PRO A C 1
ATOM 1452 O O . PRO A 1 195 ? 6.601 -3.099 -28.428 1.00 86.75 195 PRO A O 1
ATOM 1455 N N . GLU A 1 196 ? 7.157 -4.863 -27.171 1.00 86.75 196 GLU A N 1
ATOM 1456 C CA . GLU A 1 196 ? 7.398 -5.808 -28.266 1.00 86.75 196 GLU A CA 1
ATOM 1457 C C . GLU A 1 196 ? 6.256 -6.825 -28.383 1.00 86.75 196 GLU A C 1
ATOM 1459 O O . GLU A 1 196 ? 5.760 -7.099 -29.474 1.00 86.75 196 GLU A O 1
ATOM 1464 N N . THR A 1 197 ? 5.767 -7.350 -27.255 1.00 84.75 197 THR A N 1
ATOM 1465 C CA . THR A 1 197 ? 4.732 -8.401 -27.249 1.00 84.75 197 THR A CA 1
ATOM 1466 C C . THR A 1 197 ? 3.320 -7.851 -27.039 1.00 84.75 197 THR A C 1
ATOM 1468 O O . THR A 1 197 ? 3.121 -6.770 -26.480 1.00 84.75 197 THR A O 1
ATOM 1471 N N . LYS A 1 198 ? 2.290 -8.626 -27.417 1.00 80.69 198 LYS A N 1
ATOM 1472 C CA . LYS A 1 198 ? 0.873 -8.261 -27.192 1.00 80.69 198 LYS A CA 1
ATOM 1473 C C . LYS A 1 198 ? 0.578 -7.934 -25.722 1.00 80.69 198 LYS A C 1
ATOM 1475 O O . LYS A 1 198 ? -0.112 -6.958 -25.428 1.00 80.69 198 LYS A O 1
ATOM 1480 N N . LEU A 1 199 ? 1.118 -8.729 -24.793 1.00 80.06 199 LEU A N 1
ATOM 1481 C CA . LEU A 1 199 ? 0.946 -8.505 -23.355 1.00 80.06 199 LEU A CA 1
ATOM 1482 C C . LEU A 1 199 ? 1.607 -7.196 -22.908 1.00 80.06 199 LEU A C 1
ATOM 1484 O O . LEU A 1 199 ? 1.020 -6.449 -22.125 1.00 80.06 199 LEU A O 1
ATOM 1488 N N . GLN A 1 200 ? 2.799 -6.903 -23.424 1.00 85.50 200 GLN A N 1
ATOM 1489 C CA . GLN A 1 200 ? 3.517 -5.666 -23.132 1.00 85.50 200 GLN A CA 1
ATOM 1490 C C . GLN A 1 200 ? 2.747 -4.442 -23.651 1.00 85.50 200 GLN A C 1
ATOM 1492 O O . GLN A 1 200 ? 2.519 -3.498 -22.898 1.00 85.50 200 GLN A O 1
ATOM 1497 N N . TRP A 1 201 ? 2.232 -4.489 -24.885 1.00 86.19 201 TRP A N 1
ATOM 1498 C CA . TRP A 1 201 ? 1.369 -3.434 -25.433 1.00 86.19 201 TRP A CA 1
ATOM 1499 C C . TRP A 1 201 ? 0.104 -3.220 -24.603 1.00 86.19 201 TRP A C 1
ATOM 1501 O O . TRP A 1 201 ? -0.257 -2.081 -24.299 1.00 86.19 201 TRP A O 1
ATOM 1511 N N . ARG A 1 202 ? -0.542 -4.309 -24.168 1.00 79.31 202 ARG A N 1
ATOM 1512 C CA . ARG A 1 202 ? -1.711 -4.237 -23.285 1.00 79.31 202 ARG A CA 1
ATOM 1513 C C . ARG A 1 202 ? -1.370 -3.549 -21.964 1.00 79.31 202 ARG A C 1
ATOM 1515 O O . ARG A 1 202 ? -2.093 -2.649 -21.543 1.00 79.31 202 ARG A O 1
ATOM 1522 N N . ARG A 1 203 ? -0.265 -3.932 -21.319 1.00 85.25 203 ARG A N 1
ATOM 1523 C CA . ARG A 1 203 ? 0.194 -3.310 -20.067 1.00 85.25 203 ARG A CA 1
ATOM 1524 C C . ARG A 1 203 ? 0.538 -1.828 -20.256 1.00 85.25 203 ARG A C 1
ATOM 1526 O O . ARG A 1 203 ? 0.106 -1.017 -19.441 1.00 85.25 203 ARG A O 1
ATOM 1533 N N . HIS A 1 204 ? 1.217 -1.465 -21.345 1.00 88.50 204 HIS A N 1
ATOM 1534 C CA . HIS A 1 204 ? 1.542 -0.072 -21.690 1.00 88.50 204 HIS A CA 1
ATOM 1535 C C . HIS A 1 204 ? 0.284 0.777 -21.889 1.00 88.50 204 HIS A C 1
ATOM 1537 O O . HIS A 1 204 ? 0.189 1.904 -21.387 1.00 88.50 204 HIS A O 1
ATOM 1543 N N . PHE A 1 205 ? -0.707 0.246 -22.606 1.00 83.12 205 PHE A N 1
ATOM 1544 C CA . PHE A 1 205 ? -1.987 0.918 -22.809 1.00 83.12 205 PHE A CA 1
ATOM 1545 C C . PHE A 1 205 ? -2.728 1.129 -21.480 1.00 83.12 205 PHE A C 1
ATOM 1547 O O . PHE A 1 205 ? -3.104 2.259 -21.159 1.00 83.12 205 PHE A O 1
ATOM 1554 N N . LEU A 1 206 ? -2.856 0.073 -20.667 1.00 85.19 206 LEU A N 1
ATOM 1555 C CA . LEU A 1 206 ? -3.531 0.128 -19.366 1.00 85.19 206 LEU A CA 1
ATOM 1556 C C . LEU A 1 206 ? -2.835 1.076 -18.378 1.00 85.19 206 LEU A C 1
ATOM 1558 O O . LEU A 1 206 ? -3.521 1.801 -17.663 1.00 85.19 206 LEU A O 1
ATOM 1562 N N . ALA A 1 207 ? -1.502 1.144 -18.387 1.00 89.81 207 ALA A N 1
ATOM 1563 C CA . ALA A 1 207 ? -0.742 2.122 -17.603 1.00 89.81 207 ALA A CA 1
ATOM 1564 C C . ALA A 1 207 ? -1.083 3.569 -18.001 1.00 89.81 207 ALA A C 1
ATOM 1566 O O . ALA A 1 207 ? -1.215 4.460 -17.163 1.00 89.81 207 ALA A O 1
ATOM 1567 N N . GLY A 1 208 ? -1.282 3.807 -19.303 1.00 87.50 208 GLY A N 1
ATOM 1568 C CA . GLY A 1 208 ? -1.790 5.084 -19.803 1.00 87.50 208 GLY A CA 1
ATOM 1569 C C . GLY A 1 208 ? -3.181 5.413 -19.268 1.00 87.50 208 GLY A C 1
ATOM 1570 O O . GLY A 1 208 ? -3.415 6.537 -18.828 1.00 87.50 208 GLY A O 1
ATOM 1571 N N . HIS A 1 209 ? -4.080 4.429 -19.278 1.00 86.06 209 HIS A N 1
ATOM 1572 C CA . HIS A 1 209 ? -5.448 4.590 -18.796 1.00 86.06 209 HIS A CA 1
ATOM 1573 C C . HIS A 1 209 ? -5.503 4.873 -17.286 1.00 86.06 209 HIS A C 1
ATOM 1575 O O . HIS A 1 209 ? -6.171 5.818 -16.868 1.00 86.06 209 HIS A O 1
ATOM 1581 N N . ARG A 1 210 ? -4.739 4.130 -16.472 1.00 88.19 210 ARG A N 1
ATOM 1582 C CA . ARG A 1 210 ? -4.617 4.376 -15.025 1.00 88.19 210 ARG A CA 1
ATOM 1583 C C . ARG A 1 210 ? -4.112 5.785 -14.729 1.00 88.19 210 ARG A C 1
ATOM 1585 O O . ARG A 1 210 ? -4.745 6.516 -13.970 1.00 88.19 210 ARG A O 1
ATOM 1592 N N . ARG A 1 211 ? -3.040 6.225 -15.401 1.00 88.69 211 ARG A N 1
ATOM 1593 C CA . ARG A 1 211 ? -2.537 7.601 -15.252 1.00 88.69 211 ARG A CA 1
ATOM 1594 C C . ARG A 1 211 ? -3.577 8.646 -15.659 1.00 88.69 211 ARG A C 1
ATOM 1596 O O . ARG A 1 211 ? -3.728 9.641 -14.957 1.00 88.69 211 ARG A O 1
ATOM 1603 N N . ALA A 1 212 ? -4.286 8.440 -16.769 1.00 87.62 212 ALA A N 1
ATOM 1604 C CA . ALA A 1 212 ? -5.328 9.363 -17.216 1.00 87.62 212 ALA A CA 1
ATOM 1605 C C . ALA A 1 212 ? -6.463 9.477 -16.188 1.00 87.62 212 ALA A C 1
ATOM 1607 O O . ALA A 1 212 ? -6.894 10.587 -15.888 1.00 87.62 212 ALA A O 1
ATOM 1608 N N . ARG A 1 213 ? -6.888 8.356 -15.587 1.00 86.38 213 ARG A N 1
ATOM 1609 C CA . ARG A 1 213 ? -7.882 8.343 -14.505 1.00 86.38 213 ARG A CA 1
ATOM 1610 C C . ARG A 1 213 ? -7.405 9.132 -13.281 1.00 86.38 213 ARG A C 1
ATOM 1612 O O . ARG A 1 213 ? -8.166 9.963 -12.791 1.00 86.38 213 ARG A O 1
ATOM 1619 N N . ARG A 1 214 ? -6.147 8.952 -12.849 1.00 85.00 214 ARG A N 1
ATOM 1620 C CA . ARG A 1 214 ? -5.546 9.733 -11.746 1.00 85.00 214 ARG A CA 1
ATOM 1621 C C . ARG A 1 214 ? -5.546 11.237 -12.041 1.00 85.00 214 ARG A C 1
ATOM 1623 O O . ARG A 1 214 ? -5.979 12.034 -11.214 1.00 85.00 214 ARG A O 1
ATOM 1630 N N . LEU A 1 215 ? -5.110 11.630 -13.241 1.00 87.25 215 LEU A N 1
ATOM 1631 C CA . LEU A 1 215 ? -5.085 13.037 -13.659 1.00 87.25 215 LEU A CA 1
ATOM 1632 C C . LEU A 1 215 ? -6.494 13.638 -13.773 1.00 87.25 215 LEU A C 1
ATOM 1634 O O . LEU A 1 215 ? -6.696 14.781 -13.378 1.00 87.25 215 LEU A O 1
ATOM 1638 N N . ALA A 1 216 ? -7.469 12.874 -14.270 1.00 87.06 216 ALA A N 1
ATOM 1639 C CA . ALA A 1 216 ? -8.855 13.319 -14.381 1.00 87.06 216 ALA A CA 1
ATOM 1640 C C . ALA A 1 216 ? -9.518 13.505 -13.008 1.00 87.06 216 ALA A C 1
ATOM 1642 O O . ALA A 1 216 ? -10.196 14.508 -12.797 1.00 87.06 216 ALA A O 1
ATOM 1643 N N . ALA A 1 217 ? -9.301 12.579 -12.067 1.00 83.62 217 ALA A N 1
ATOM 1644 C CA . ALA A 1 217 ? -9.758 12.731 -10.685 1.00 83.62 217 ALA A CA 1
ATOM 1645 C C . ALA A 1 217 ? -9.122 13.972 -10.036 1.00 83.62 217 ALA A C 1
ATOM 1647 O O . ALA A 1 217 ? -9.822 14.813 -9.472 1.00 83.62 217 ALA A O 1
ATOM 1648 N N . ALA A 1 218 ? -7.811 14.157 -10.236 1.00 83.44 218 ALA A N 1
ATOM 1649 C CA . ALA A 1 218 ? -7.097 15.327 -9.743 1.00 83.44 218 ALA A CA 1
ATOM 1650 C C . ALA A 1 218 ? -7.624 16.650 -10.314 1.00 83.44 218 ALA A C 1
ATOM 1652 O O . ALA A 1 218 ? -7.791 17.601 -9.554 1.00 83.44 218 ALA A O 1
ATOM 1653 N N . ALA A 1 219 ? -7.919 16.702 -11.615 1.00 87.44 219 ALA A N 1
ATOM 1654 C CA . ALA A 1 219 ? -8.478 17.882 -12.274 1.00 87.44 219 ALA A CA 1
ATOM 1655 C C . ALA A 1 219 ? -9.895 18.218 -11.784 1.00 87.44 219 ALA A C 1
ATOM 1657 O O . ALA A 1 219 ? -10.243 19.387 -11.668 1.00 87.44 219 ALA A O 1
ATOM 1658 N N . LYS A 1 220 ? -10.698 17.199 -11.457 1.00 87.25 220 LYS A N 1
ATOM 1659 C CA . LYS A 1 220 ? -12.036 17.363 -10.870 1.00 87.25 220 LYS A CA 1
ATOM 1660 C C . LYS A 1 220 ? -12.011 17.714 -9.379 1.00 87.25 220 LYS A C 1
ATOM 1662 O O . LYS A 1 220 ? -13.066 17.947 -8.804 1.00 87.25 220 LYS A O 1
ATOM 1667 N N . GLY A 1 221 ? -10.838 17.720 -8.743 1.00 87.00 221 GLY A N 1
ATOM 1668 C CA . GLY A 1 221 ? -10.717 17.982 -7.310 1.00 87.00 221 GLY A CA 1
ATOM 1669 C C . GLY A 1 221 ? -11.344 16.896 -6.433 1.00 87.00 221 GLY A C 1
ATOM 1670 O O . GLY A 1 221 ? -11.679 17.175 -5.286 1.00 87.00 221 GLY A O 1
ATOM 1671 N N . VAL A 1 222 ? -11.489 15.673 -6.950 1.00 87.19 222 VAL A N 1
ATOM 1672 C CA . VAL A 1 222 ? -12.049 14.523 -6.225 1.00 87.19 222 VAL A CA 1
ATOM 1673 C C . VAL A 1 222 ? -11.026 13.396 -6.113 1.00 87.19 222 VAL A C 1
ATOM 1675 O O . VAL A 1 222 ? -10.004 13.388 -6.809 1.00 87.19 222 VAL A O 1
ATOM 1678 N N . ASP A 1 223 ? -11.279 12.452 -5.218 1.00 83.56 223 ASP A N 1
ATOM 1679 C CA . ASP A 1 223 ? -10.559 11.182 -5.166 1.00 83.56 223 ASP A CA 1
ATOM 1680 C C . ASP A 1 223 ? -11.186 10.111 -6.079 1.00 83.56 223 ASP A C 1
ATOM 1682 O O . ASP A 1 223 ? -12.077 10.380 -6.891 1.00 83.56 223 ASP A O 1
ATOM 1686 N N . GLU A 1 224 ? -10.695 8.875 -5.974 1.00 77.75 224 GLU A N 1
ATOM 1687 C CA . GLU A 1 224 ? -11.224 7.744 -6.741 1.00 77.75 224 GLU A CA 1
ATOM 1688 C C . GLU A 1 224 ? -12.651 7.330 -6.348 1.00 77.75 224 GLU A C 1
ATOM 1690 O O . GLU A 1 224 ? -13.302 6.616 -7.118 1.00 77.75 224 GLU A O 1
ATOM 1695 N N . ASP A 1 225 ? -13.139 7.777 -5.189 1.00 82.31 225 ASP A N 1
ATOM 1696 C CA . ASP A 1 225 ? -14.483 7.523 -4.659 1.00 82.31 225 ASP A CA 1
ATOM 1697 C C . ASP A 1 225 ? -15.467 8.659 -4.963 1.00 82.31 225 ASP A C 1
ATOM 1699 O O . ASP A 1 225 ? -16.615 8.624 -4.502 1.00 82.31 225 ASP A O 1
ATOM 1703 N N . ALA A 1 226 ? -15.028 9.632 -5.772 1.00 84.88 226 ALA A N 1
ATOM 1704 C CA . ALA A 1 226 ? -15.735 10.868 -6.090 1.00 84.88 226 ALA A CA 1
ATOM 1705 C C . ALA A 1 226 ? -15.986 11.769 -4.867 1.00 84.88 226 ALA A C 1
ATOM 1707 O O . ALA A 1 226 ? -16.908 12.584 -4.872 1.00 84.88 226 ALA A O 1
ATOM 1708 N N . ILE A 1 227 ? -15.158 11.646 -3.830 1.00 88.94 227 ILE A N 1
ATOM 1709 C CA . ILE A 1 227 ? -15.200 12.478 -2.630 1.00 88.94 227 ILE A CA 1
ATOM 1710 C C . ILE A 1 227 ? -14.374 13.745 -2.888 1.00 88.94 227 ILE A C 1
ATOM 1712 O O . ILE A 1 227 ? -13.236 13.646 -3.363 1.00 88.94 227 ILE A O 1
ATOM 1716 N N . PRO A 1 228 ? -14.910 14.946 -2.600 1.00 91.88 228 PRO A N 1
ATOM 1717 C CA . PRO A 1 228 ? -14.163 16.188 -2.750 1.00 91.88 228 PRO A CA 1
ATOM 1718 C C . PRO A 1 228 ? -12.888 16.198 -1.905 1.00 91.88 228 PRO A C 1
ATOM 1720 O O . PRO A 1 228 ? -12.885 15.817 -0.735 1.00 91.88 228 PRO A O 1
ATOM 1723 N N . ARG A 1 229 ? -11.796 16.711 -2.475 1.00 89.38 229 ARG A N 1
ATOM 1724 C CA . ARG A 1 229 ? -10.511 16.832 -1.770 1.00 89.38 229 ARG A CA 1
ATOM 1725 C C . ARG A 1 229 ? -10.570 17.747 -0.547 1.00 89.38 229 ARG A C 1
ATOM 1727 O O . ARG A 1 229 ? -9.765 17.551 0.354 1.00 89.38 229 ARG A O 1
ATOM 1734 N N . SER A 1 230 ? -11.500 18.705 -0.505 1.00 92.06 230 SER A N 1
ATOM 1735 C CA . SER A 1 230 ? -11.743 19.538 0.680 1.00 92.06 230 SER A CA 1
ATOM 1736 C C . SER A 1 230 ? -12.179 18.693 1.877 1.00 92.06 230 SER A C 1
ATOM 1738 O O . SER A 1 230 ? -11.573 18.790 2.936 1.00 92.06 230 SER A O 1
ATOM 1740 N N . VAL A 1 231 ? -13.132 17.777 1.671 1.00 92.69 231 VAL A N 1
ATOM 1741 C CA . VAL A 1 231 ? -13.611 16.851 2.710 1.00 92.69 231 VAL A CA 1
ATOM 1742 C C . VAL A 1 231 ? -12.477 15.948 3.192 1.00 92.69 231 VAL A C 1
ATOM 1744 O O . VAL A 1 231 ? -12.329 15.732 4.389 1.00 92.69 231 VAL A O 1
ATOM 1747 N N . LEU A 1 232 ? -11.632 15.451 2.283 1.00 91.38 232 LEU A N 1
ATOM 1748 C CA . LEU A 1 232 ? -10.468 14.644 2.667 1.00 91.38 232 LEU A CA 1
ATOM 1749 C C . LEU A 1 232 ? -9.462 15.428 3.512 1.00 91.38 232 LEU A C 1
ATOM 1751 O O . LEU A 1 232 ? -8.903 14.876 4.456 1.00 91.38 232 LEU A O 1
ATOM 1755 N N . GLU A 1 233 ? -9.234 16.702 3.197 1.00 92.56 233 GLU A N 1
ATOM 1756 C CA . GLU A 1 233 ? -8.357 17.554 4.001 1.00 92.56 233 GLU A CA 1
ATOM 1757 C C . GLU A 1 233 ? -8.935 17.786 5.401 1.00 92.56 233 GLU A C 1
ATOM 1759 O O . GLU A 1 233 ? -8.225 17.648 6.394 1.00 92.56 233 GLU A O 1
ATOM 1764 N N . GLU A 1 234 ? -10.243 18.021 5.506 1.00 94.19 234 GLU A N 1
ATOM 1765 C CA . GLU A 1 234 ? -10.928 18.134 6.795 1.00 94.19 234 GLU A CA 1
ATOM 1766 C C . GLU A 1 234 ? -10.855 16.831 7.604 1.00 94.19 234 GLU A C 1
ATOM 1768 O O . GLU A 1 234 ? -10.564 16.860 8.801 1.00 94.19 234 GLU A O 1
ATOM 1773 N N . VAL A 1 235 ? -11.044 15.674 6.960 1.00 94.50 235 VAL A N 1
ATOM 1774 C CA . VAL A 1 235 ? -10.872 14.353 7.586 1.00 94.50 235 VAL A CA 1
ATOM 1775 C C . VAL A 1 235 ? -9.453 14.181 8.128 1.00 94.50 235 VAL A C 1
ATOM 1777 O O . VAL A 1 235 ? -9.285 13.743 9.269 1.00 94.50 235 VAL A O 1
ATOM 1780 N N . ARG A 1 236 ? -8.424 14.550 7.352 1.00 94.19 236 ARG A N 1
ATOM 1781 C CA . ARG A 1 236 ? -7.019 14.502 7.799 1.00 94.19 236 ARG A CA 1
ATOM 1782 C C . ARG A 1 236 ? -6.811 15.351 9.043 1.00 94.19 236 ARG A C 1
ATOM 1784 O O . ARG A 1 236 ? -6.267 14.852 10.025 1.00 94.19 236 ARG A O 1
ATOM 1791 N N . GLU A 1 237 ? -7.282 16.593 9.023 1.00 92.12 237 GLU A N 1
ATOM 1792 C CA . GLU A 1 237 ? -7.155 17.521 10.148 1.00 92.12 237 GLU A CA 1
ATOM 1793 C C . GLU A 1 237 ? -7.889 17.020 11.398 1.00 92.12 237 GLU A C 1
ATOM 1795 O O . GLU A 1 237 ? -7.364 17.109 12.509 1.00 92.12 237 GLU A O 1
ATOM 1800 N N . VAL A 1 238 ? -9.086 16.443 11.252 1.00 93.12 238 VAL A N 1
ATOM 1801 C CA . VAL A 1 238 ? -9.822 15.830 12.370 1.00 93.12 238 VAL A CA 1
ATOM 1802 C C . VAL A 1 238 ? -9.017 14.683 12.987 1.00 93.12 238 VAL A C 1
ATOM 1804 O O . VAL A 1 238 ? -8.801 14.679 14.199 1.00 93.12 238 VAL A O 1
ATOM 1807 N N . VAL A 1 239 ? -8.524 13.745 12.176 1.00 92.75 239 VAL A N 1
ATOM 1808 C CA . VAL A 1 239 ? -7.778 12.574 12.669 1.00 92.75 239 VAL A CA 1
ATOM 1809 C C . VAL A 1 239 ? -6.439 12.984 13.286 1.00 92.75 239 VAL A C 1
ATOM 1811 O O . VAL A 1 239 ? -6.072 12.489 14.352 1.00 92.75 239 VAL A O 1
ATOM 1814 N N . MET A 1 240 ? -5.726 13.945 12.692 1.00 88.75 240 MET A N 1
ATOM 1815 C CA . MET A 1 240 ? -4.506 14.497 13.289 1.00 88.75 240 MET A CA 1
ATOM 1816 C C . MET A 1 240 ? -4.776 15.157 14.645 1.00 88.75 240 MET A C 1
ATOM 1818 O O . MET A 1 240 ? -4.008 14.947 15.589 1.00 88.75 240 MET A O 1
ATOM 1822 N N . ARG A 1 241 ? -5.877 15.913 14.773 1.00 88.38 241 ARG A N 1
ATOM 1823 C CA . ARG A 1 241 ? -6.288 16.515 16.049 1.00 88.38 241 ARG A CA 1
ATOM 1824 C C . ARG A 1 241 ? -6.657 15.463 17.087 1.00 88.38 241 ARG A C 1
ATOM 1826 O O . ARG A 1 241 ? -6.223 15.611 18.225 1.00 88.38 241 ARG A O 1
ATOM 1833 N N . MET A 1 242 ? -7.370 14.399 16.706 1.00 86.56 242 MET A N 1
ATOM 1834 C CA . MET A 1 242 ? -7.666 13.263 17.592 1.00 86.56 242 MET A CA 1
ATOM 1835 C C . MET A 1 242 ? -6.379 12.635 18.139 1.00 86.56 242 MET A C 1
ATOM 1837 O O . MET A 1 242 ? -6.265 12.413 19.340 1.00 86.56 242 MET A O 1
ATOM 1841 N N . GLY A 1 243 ? -5.368 12.429 17.289 1.00 78.75 243 GLY A N 1
ATOM 1842 C CA . GLY A 1 243 ? -4.058 11.929 17.717 1.00 78.75 243 GLY A CA 1
ATOM 1843 C C . GLY A 1 243 ? -3.329 12.855 18.700 1.00 78.75 243 GLY A C 1
ATOM 1844 O O . GLY A 1 243 ? -2.599 12.379 19.564 1.00 78.75 243 GLY A O 1
ATOM 1845 N N . ALA A 1 244 ? -3.527 14.173 18.598 1.00 75.38 244 ALA A N 1
ATOM 1846 C CA . ALA A 1 244 ? -2.928 15.158 19.501 1.00 75.38 244 ALA A CA 1
ATOM 1847 C C . ALA A 1 244 ? -3.707 15.344 20.821 1.00 75.38 244 ALA A C 1
ATOM 1849 O O . ALA A 1 244 ? -3.107 15.645 21.853 1.00 75.38 244 ALA A O 1
ATOM 1850 N N . SER A 1 245 ? -5.035 15.187 20.805 1.00 61.62 245 SER A N 1
ATOM 1851 C CA . SER A 1 245 ? -5.904 15.316 21.984 1.00 61.62 245 SER A CA 1
ATOM 1852 C C . SER A 1 245 ? -6.052 14.011 22.772 1.00 61.62 245 SER A C 1
ATOM 1854 O O . SER A 1 245 ? -6.211 14.059 23.992 1.00 61.62 245 SER A O 1
ATOM 1856 N N . GLY A 1 246 ? -5.950 12.858 22.104 1.00 51.31 246 GLY A N 1
ATOM 1857 C CA . GLY A 1 246 ? -6.032 11.525 22.705 1.00 51.31 246 GLY A CA 1
ATOM 1858 C C . GLY A 1 246 ? -4.943 11.253 23.746 1.00 51.31 246 GLY A C 1
ATOM 1859 O O . GLY A 1 246 ? -5.225 10.577 24.734 1.00 51.31 246 GLY A O 1
ATOM 1860 N N . GLY A 1 247 ? -3.756 11.857 23.589 1.00 43.31 247 GLY A N 1
ATOM 1861 C CA . GLY A 1 247 ? -2.728 11.890 24.640 1.00 43.31 247 GLY A CA 1
ATOM 1862 C C . GLY A 1 247 ? -3.239 12.606 25.896 1.00 43.31 247 GLY A C 1
ATOM 1863 O O . GLY A 1 247 ? -3.319 12.021 26.969 1.00 43.31 247 GLY A O 1
ATOM 1864 N N . ARG A 1 248 ? -3.783 13.821 25.741 1.00 38.34 248 ARG A N 1
ATOM 1865 C CA . ARG A 1 248 ? -4.257 14.648 26.870 1.00 38.34 248 ARG A CA 1
ATOM 1866 C C . ARG A 1 248 ? -5.464 14.084 27.631 1.00 38.34 248 ARG A C 1
ATOM 1868 O O . ARG A 1 248 ? -5.667 14.468 28.782 1.00 38.34 248 ARG A O 1
ATOM 1875 N N . ARG A 1 249 ? -6.306 13.251 27.003 1.00 40.19 249 ARG A N 1
ATOM 1876 C CA . ARG A 1 249 ? -7.521 12.693 27.638 1.00 40.19 249 ARG A CA 1
ATOM 1877 C C . ARG A 1 249 ? -7.222 11.412 28.430 1.00 40.19 249 ARG A C 1
ATOM 1879 O O . ARG A 1 249 ? -7.754 11.280 29.525 1.00 40.19 249 ARG A O 1
ATOM 1886 N N . ARG A 1 250 ? -6.311 10.546 27.954 1.00 39.69 250 ARG A N 1
ATOM 1887 C CA . ARG A 1 250 ? -5.775 9.410 28.742 1.00 39.69 250 ARG A CA 1
ATOM 1888 C C . ARG A 1 250 ? -4.841 9.864 29.876 1.00 39.69 250 ARG A C 1
ATOM 1890 O O . ARG A 1 250 ? -4.833 9.243 30.935 1.00 39.69 250 ARG A O 1
ATOM 1897 N N . ASP A 1 251 ? -4.160 10.998 29.708 1.00 36.44 251 ASP A N 1
ATOM 1898 C CA . ASP A 1 251 ? -3.306 11.624 30.734 1.00 36.44 251 ASP A CA 1
ATOM 1899 C C . ASP A 1 251 ? -4.064 12.211 31.941 1.00 36.44 251 ASP A C 1
ATOM 1901 O O . ASP A 1 251 ? -3.447 12.578 32.944 1.00 36.44 251 ASP A O 1
ATOM 1905 N N . ARG A 1 252 ? -5.398 12.346 31.871 1.00 37.53 252 ARG A N 1
ATOM 1906 C CA . ARG A 1 252 ? -6.205 12.802 33.018 1.00 37.53 252 ARG A CA 1
ATOM 1907 C C . ARG A 1 252 ? -6.587 11.677 33.981 1.00 37.53 252 ARG A C 1
ATOM 1909 O O . ARG A 1 252 ? -6.897 11.981 35.127 1.00 37.53 252 ARG A O 1
ATOM 1916 N N . GLU A 1 253 ? -6.520 10.419 33.550 1.00 38.44 253 GLU A N 1
ATOM 1917 C CA . GLU A 1 253 ? -6.889 9.247 34.363 1.00 38.44 253 GLU A CA 1
ATOM 1918 C C . GLU A 1 253 ? -5.680 8.420 34.820 1.00 38.44 253 GLU A C 1
ATOM 1920 O O . GLU A 1 253 ? -5.742 7.766 35.858 1.00 38.44 253 GLU A O 1
ATOM 1925 N N . VAL A 1 254 ? -4.542 8.517 34.124 1.00 37.22 254 VAL A N 1
ATOM 1926 C CA . VAL A 1 254 ? -3.263 7.950 34.574 1.00 37.22 254 VAL A CA 1
ATOM 1927 C C . VAL A 1 254 ? -2.341 9.099 34.963 1.00 37.22 254 VAL A C 1
ATOM 1929 O O . VAL A 1 254 ? -1.874 9.868 34.128 1.00 37.22 254 VAL A O 1
ATOM 1932 N N . GLY A 1 255 ? -2.129 9.261 36.266 1.00 32.81 255 GLY A N 1
ATOM 1933 C CA . GLY A 1 255 ? -1.393 10.381 36.837 1.00 32.81 255 GLY A CA 1
ATOM 1934 C C . GLY A 1 255 ? -0.009 10.618 36.217 1.00 32.81 255 GLY A C 1
ATOM 1935 O O . GLY A 1 255 ? 0.864 9.764 36.264 1.00 32.81 255 GLY A O 1
ATOM 1936 N N . LYS A 1 256 ? 0.179 11.861 35.755 1.00 33.47 256 LYS A N 1
ATOM 1937 C CA . LYS A 1 256 ? 1.408 12.679 35.780 1.00 33.47 256 LYS A CA 1
ATOM 1938 C C . LYS A 1 256 ? 2.697 12.095 35.158 1.00 33.47 256 LYS A C 1
ATOM 1940 O O . LYS A 1 256 ? 3.483 11.427 35.811 1.00 33.47 256 LYS A O 1
ATOM 1945 N N . ARG A 1 257 ? 3.029 12.662 33.988 1.00 40.97 257 ARG A N 1
ATOM 1946 C CA . ARG A 1 257 ? 4.370 13.153 33.585 1.00 40.97 257 ARG A CA 1
ATOM 1947 C C . ARG A 1 257 ? 5.540 12.165 33.718 1.00 40.97 257 ARG A C 1
ATOM 1949 O O . ARG A 1 257 ? 6.357 12.324 34.620 1.00 40.97 257 ARG A O 1
ATOM 1956 N N . THR A 1 258 ? 5.743 11.267 32.751 1.00 41.06 258 THR A N 1
ATOM 1957 C CA . THR A 1 258 ? 7.115 10.767 32.467 1.00 41.06 258 THR A CA 1
ATOM 1958 C C . THR A 1 258 ? 7.279 10.111 31.096 1.00 41.06 258 THR A C 1
ATOM 1960 O O . THR A 1 258 ? 8.366 10.172 30.533 1.00 41.06 258 THR A O 1
ATOM 1963 N N . ILE A 1 259 ? 6.226 9.528 30.518 1.00 38.75 259 ILE A N 1
ATOM 1964 C CA . ILE A 1 259 ? 6.402 8.557 29.426 1.00 38.75 259 ILE A CA 1
ATOM 1965 C C . ILE A 1 259 ? 6.695 9.230 28.071 1.00 38.75 259 ILE A C 1
ATOM 1967 O O . ILE A 1 259 ? 7.694 8.897 27.449 1.00 38.75 259 ILE A O 1
ATOM 1971 N N . GLU A 1 260 ? 5.963 10.269 27.653 1.00 38.41 260 GLU A N 1
ATOM 1972 C CA . GLU A 1 260 ? 6.205 10.884 26.329 1.00 38.41 260 GLU A CA 1
ATOM 1973 C C . GLU A 1 260 ? 7.476 11.753 26.251 1.00 38.41 260 GLU A C 1
ATOM 1975 O O . GLU A 1 260 ? 8.126 11.815 25.206 1.00 38.41 260 GLU A O 1
ATOM 1980 N N . ARG A 1 261 ? 7.860 12.425 27.350 1.00 38.53 261 ARG A N 1
ATOM 1981 C CA . ARG A 1 261 ? 9.125 13.186 27.416 1.00 38.53 261 ARG A CA 1
ATOM 1982 C C . ARG A 1 261 ? 10.310 12.237 27.578 1.00 38.53 261 ARG A C 1
ATOM 1984 O O . ARG A 1 261 ? 11.316 12.434 26.913 1.00 38.53 261 ARG A O 1
ATOM 1991 N N . GLY A 1 262 ? 10.152 11.185 28.384 1.00 35.47 262 GLY A N 1
ATOM 1992 C CA . GLY A 1 262 ? 11.153 10.141 28.574 1.00 35.47 262 GLY A CA 1
ATOM 1993 C C . GLY A 1 262 ? 11.433 9.369 27.291 1.00 35.47 262 GLY A C 1
ATOM 1994 O O . GLY A 1 262 ? 12.589 9.246 26.923 1.00 35.47 262 GLY A O 1
ATOM 1995 N N . GLU A 1 263 ? 10.417 8.925 26.552 1.00 39.03 263 GLU A N 1
ATOM 1996 C CA . GLU A 1 263 ? 10.617 8.198 25.291 1.00 39.03 263 GLU A CA 1
ATOM 1997 C C . GLU A 1 263 ? 11.254 9.076 24.214 1.00 39.03 263 GLU A C 1
ATOM 1999 O O . GLU A 1 263 ? 12.189 8.630 23.556 1.00 39.03 263 GLU A O 1
ATOM 2004 N N . ARG A 1 264 ? 10.832 10.343 24.084 1.00 36.91 264 ARG A N 1
ATOM 2005 C CA . ARG A 1 264 ? 11.446 11.308 23.154 1.00 36.91 264 ARG A CA 1
ATOM 2006 C C . ARG A 1 264 ? 12.880 11.670 23.540 1.00 36.91 264 ARG A C 1
ATOM 2008 O O . ARG A 1 264 ? 13.717 11.809 22.657 1.00 36.91 264 ARG A O 1
ATOM 2015 N N . GLU A 1 265 ? 13.184 11.785 24.829 1.00 39.19 265 GLU A N 1
ATOM 2016 C CA . GLU A 1 265 ? 14.527 12.095 25.332 1.00 39.19 265 GLU A CA 1
ATOM 2017 C C . GLU A 1 265 ? 15.458 10.875 25.300 1.00 39.19 265 GLU A C 1
ATOM 2019 O O . GLU A 1 265 ? 16.632 11.009 24.967 1.00 39.19 265 GLU A O 1
ATOM 2024 N N . ILE A 1 266 ? 14.939 9.671 25.556 1.00 39.22 266 ILE A N 1
ATOM 2025 C CA . ILE A 1 266 ? 15.645 8.395 25.383 1.00 39.22 266 ILE A CA 1
ATOM 2026 C C . ILE A 1 266 ? 15.929 8.159 23.898 1.00 39.22 266 ILE A C 1
ATOM 2028 O O . ILE A 1 266 ? 17.052 7.799 23.554 1.00 39.22 266 ILE A O 1
ATOM 2032 N N . MET A 1 267 ? 14.969 8.429 23.008 1.00 37.38 267 MET A N 1
ATOM 2033 C CA . MET A 1 267 ? 15.169 8.353 21.559 1.00 37.38 267 MET A CA 1
ATOM 2034 C C . MET A 1 267 ? 16.144 9.411 21.044 1.00 37.38 267 MET A C 1
ATOM 2036 O O . MET A 1 267 ? 17.010 9.078 20.244 1.00 37.38 267 MET A O 1
ATOM 2040 N N . ALA A 1 268 ? 16.056 10.658 21.511 1.00 37.34 268 ALA A N 1
ATOM 2041 C CA . ALA A 1 268 ? 17.004 11.708 21.144 1.00 37.34 268 ALA A CA 1
ATOM 2042 C C . ALA A 1 268 ? 18.418 11.396 21.666 1.00 37.34 268 ALA A C 1
ATOM 2044 O O . ALA A 1 268 ? 19.392 11.553 20.933 1.00 37.34 268 ALA A O 1
ATOM 2045 N N . ARG A 1 269 ? 18.545 10.861 22.891 1.00 36.47 269 ARG A N 1
ATOM 2046 C CA . ARG A 1 269 ? 19.822 10.380 23.450 1.00 36.47 269 ARG A CA 1
ATOM 2047 C C . ARG A 1 269 ? 20.365 9.151 22.721 1.00 36.47 269 ARG A C 1
ATOM 2049 O O . ARG A 1 269 ? 21.578 9.037 22.600 1.00 36.47 269 ARG A O 1
ATOM 2056 N N . ALA A 1 270 ? 19.507 8.261 22.227 1.00 36.78 270 ALA A N 1
ATOM 2057 C CA . ALA A 1 270 ? 19.908 7.105 21.425 1.00 36.78 270 ALA A CA 1
ATOM 2058 C C . ALA A 1 270 ? 20.294 7.485 19.981 1.00 36.78 270 ALA A C 1
ATOM 2060 O O . ALA A 1 270 ? 21.167 6.849 19.401 1.00 36.78 270 ALA A O 1
ATOM 2061 N N . MET A 1 271 ? 19.668 8.522 19.412 1.00 37.09 271 MET A N 1
ATOM 2062 C CA . MET A 1 271 ? 19.884 8.992 18.035 1.00 37.09 271 MET A CA 1
ATOM 2063 C C . MET A 1 271 ? 21.078 9.938 17.880 1.00 37.09 271 MET A C 1
ATOM 2065 O O . MET A 1 271 ? 21.825 9.832 16.911 1.00 37.09 271 MET A O 1
ATOM 2069 N N . TYR A 1 272 ? 21.255 10.870 18.818 1.00 42.53 272 TYR A N 1
ATOM 2070 C CA . TYR A 1 272 ? 22.292 11.908 18.754 1.00 42.53 272 TYR A CA 1
ATOM 2071 C C . TYR A 1 272 ? 23.438 11.673 19.740 1.00 42.53 272 TYR A C 1
ATOM 2073 O O . TYR A 1 272 ? 24.491 12.300 19.638 1.00 42.53 272 TYR A O 1
ATOM 2081 N N . GLY A 1 273 ? 23.276 10.731 20.669 1.00 34.00 273 GLY A N 1
ATOM 2082 C CA . GLY A 1 273 ? 24.369 10.242 21.487 1.00 34.00 273 GLY A CA 1
ATOM 2083 C C . GLY A 1 273 ? 25.204 9.243 20.701 1.00 34.00 273 GLY A C 1
ATOM 2084 O O . GLY A 1 273 ? 25.025 8.036 20.856 1.00 34.00 273 GLY A O 1
ATOM 2085 N N . ARG A 1 274 ? 26.211 9.718 19.956 1.00 35.78 274 ARG A N 1
ATOM 2086 C CA . ARG A 1 274 ? 27.469 8.962 19.919 1.00 35.78 274 ARG A CA 1
ATOM 2087 C C . ARG A 1 274 ? 27.964 8.881 21.362 1.00 35.78 274 ARG A C 1
ATOM 2089 O O . ARG A 1 274 ? 28.719 9.726 21.827 1.00 35.78 274 ARG A O 1
ATOM 2096 N N . ARG A 1 275 ? 27.497 7.877 22.100 1.00 37.22 275 ARG A N 1
ATOM 2097 C CA . ARG A 1 275 ? 28.289 7.322 23.183 1.00 37.22 275 ARG A CA 1
ATOM 2098 C C . ARG A 1 275 ? 29.354 6.510 22.479 1.00 37.22 275 ARG A C 1
ATOM 2100 O O . ARG A 1 275 ? 29.117 5.357 22.131 1.00 37.22 275 ARG A O 1
ATOM 2107 N N . ASP A 1 276 ? 30.504 7.131 22.250 1.00 37.25 276 ASP A N 1
ATOM 2108 C CA . ASP A 1 276 ? 31.733 6.356 22.252 1.00 37.25 276 ASP A CA 1
ATOM 2109 C C . ASP A 1 276 ? 31.704 5.575 23.568 1.00 37.25 276 ASP A C 1
ATOM 2111 O O . ASP A 1 276 ? 31.810 6.139 24.658 1.00 37.25 276 ASP A O 1
ATOM 2115 N N . SER A 1 277 ? 31.439 4.270 23.482 1.00 43.59 277 SER A N 1
ATOM 2116 C CA . SER A 1 277 ? 31.296 3.347 24.617 1.00 43.59 277 SER A CA 1
ATOM 2117 C C . SER A 1 277 ? 32.605 3.153 25.399 1.00 43.59 277 SER A C 1
ATOM 2119 O O . SER A 1 277 ? 32.745 2.218 26.189 1.00 43.59 277 SER A O 1
ATOM 2121 N N . THR A 1 278 ? 33.569 4.034 25.154 1.00 44.44 278 THR A N 1
ATOM 2122 C CA . THR A 1 278 ? 34.914 4.079 25.684 1.00 44.44 278 THR A CA 1
ATOM 2123 C C . THR A 1 278 ? 35.126 5.226 26.670 1.00 44.44 278 THR A C 1
ATOM 2125 O O . THR A 1 278 ? 36.104 5.144 27.379 1.00 44.44 278 THR A O 1
ATOM 2128 N N . LEU A 1 279 ? 34.282 6.253 26.828 1.00 40.84 279 LEU A N 1
ATOM 2129 C CA . LEU A 1 279 ? 34.581 7.336 27.793 1.00 40.84 279 LEU A CA 1
ATOM 2130 C C . LEU A 1 279 ? 34.029 7.047 29.208 1.00 40.84 279 LEU A C 1
ATOM 2132 O O . LEU A 1 279 ? 32.821 6.887 29.385 1.00 40.84 279 LEU A O 1
ATOM 2136 N N . VAL A 1 280 ? 34.904 7.005 30.218 1.00 47.50 280 VAL A N 1
ATOM 2137 C CA . VAL A 1 280 ? 34.575 6.852 31.647 1.00 47.50 280 VAL A CA 1
ATOM 2138 C C . VAL A 1 280 ? 34.771 8.195 32.349 1.00 47.50 280 VAL A C 1
ATOM 2140 O O . VAL A 1 280 ? 35.833 8.805 32.240 1.00 47.50 280 VAL A O 1
ATOM 2143 N N . ILE A 1 281 ? 33.737 8.649 33.061 1.00 47.41 281 ILE A N 1
ATOM 2144 C CA . ILE A 1 281 ? 33.738 9.906 33.817 1.00 47.41 281 ILE A CA 1
ATOM 2145 C C . ILE A 1 281 ? 33.627 9.576 35.308 1.00 47.41 281 ILE A C 1
ATOM 2147 O O . ILE A 1 281 ? 32.720 8.841 35.702 1.00 47.41 281 ILE A O 1
ATOM 2151 N N . GLN A 1 282 ? 34.543 10.101 36.120 1.00 49.84 282 GLN A N 1
ATOM 2152 C CA . GLN A 1 282 ? 34.571 9.946 37.579 1.00 49.84 282 GLN A CA 1
ATOM 2153 C C . GLN A 1 282 ? 34.736 11.310 38.255 1.00 49.84 282 GLN A C 1
ATOM 2155 O O . GLN A 1 282 ? 35.384 12.197 37.705 1.00 49.84 282 GLN A O 1
ATOM 2160 N N . GLU A 1 283 ? 34.155 11.478 39.439 1.00 52.47 283 GLU A N 1
ATOM 2161 C CA . GLU A 1 283 ? 34.416 12.633 40.303 1.00 52.47 283 GLU A CA 1
ATOM 2162 C C . GLU A 1 283 ? 35.491 12.254 41.323 1.00 52.47 283 GLU A C 1
ATOM 2164 O O . GLU A 1 283 ? 35.415 11.187 41.933 1.00 52.47 283 GLU A O 1
ATOM 2169 N N . ASP A 1 284 ? 36.500 13.106 41.475 1.00 61.12 284 ASP A N 1
ATOM 2170 C CA . ASP A 1 284 ? 37.521 12.961 42.513 1.00 61.12 284 ASP A CA 1
ATOM 2171 C C . ASP A 1 284 ? 37.084 13.680 43.800 1.00 61.12 284 ASP A C 1
ATOM 2173 O O . ASP A 1 284 ? 36.324 14.654 43.757 1.00 61.12 284 ASP A O 1
ATOM 2177 N N . ASN A 1 285 ? 37.614 13.242 44.943 1.00 60.38 285 ASN A N 1
ATOM 2178 C CA . ASN A 1 285 ? 37.327 13.799 46.269 1.00 60.38 285 ASN A CA 1
ATOM 2179 C C . ASN A 1 285 ? 37.726 15.282 46.393 1.00 60.38 285 ASN A C 1
ATOM 2181 O O . ASN A 1 285 ? 37.207 15.989 47.254 1.00 60.38 285 ASN A O 1
ATOM 2185 N N . ASP A 1 286 ? 38.587 15.764 45.494 1.00 62.50 286 ASP A N 1
ATOM 2186 C CA . ASP A 1 286 ? 39.030 17.158 45.405 1.00 62.50 286 ASP A CA 1
ATOM 2187 C C . ASP A 1 286 ? 38.121 18.036 44.513 1.00 62.50 286 ASP A C 1
ATOM 2189 O O . ASP A 1 286 ? 38.518 19.123 44.088 1.00 62.50 286 ASP A O 1
ATOM 2193 N N . GLY A 1 287 ? 36.907 17.583 44.172 1.00 54.66 287 GLY A N 1
ATOM 2194 C CA . GLY A 1 287 ? 35.900 18.398 43.474 1.00 54.66 287 GLY A CA 1
ATOM 2195 C C . GLY A 1 287 ? 36.153 18.608 41.974 1.00 54.66 287 GLY A C 1
ATOM 2196 O O . GLY A 1 287 ? 35.724 19.615 41.402 1.00 54.66 287 GLY A O 1
ATOM 2197 N N . HIS A 1 288 ? 36.847 17.669 41.327 1.00 54.12 288 HIS A N 1
ATOM 2198 C CA . HIS A 1 288 ? 37.146 17.692 39.891 1.00 54.12 288 HIS A CA 1
ATOM 2199 C C . HIS A 1 288 ? 36.471 16.529 39.161 1.00 54.12 288 HIS A C 1
ATOM 2201 O O . HIS A 1 288 ? 36.350 15.432 39.703 1.00 54.12 288 HIS A O 1
ATOM 2207 N N . VAL A 1 289 ? 36.087 16.756 37.903 1.00 52.38 289 VAL A N 1
ATOM 2208 C CA . VAL A 1 289 ? 35.595 15.706 37.003 1.00 52.38 289 VAL A CA 1
ATOM 2209 C C . VAL A 1 289 ? 36.760 15.204 36.151 1.00 52.38 289 VAL A C 1
ATOM 2211 O O . VAL A 1 289 ? 37.420 15.985 35.458 1.00 52.38 289 VAL A O 1
ATOM 2214 N N . LEU A 1 290 ? 37.012 13.899 36.211 1.00 49.22 290 LEU A N 1
ATOM 2215 C CA . LEU A 1 290 ? 38.047 13.186 35.469 1.00 49.22 290 LEU A CA 1
ATOM 2216 C C . LEU A 1 290 ? 37.404 12.413 34.313 1.00 49.22 290 LEU A C 1
ATOM 2218 O O . LEU A 1 290 ? 36.548 11.560 34.543 1.00 49.22 290 LEU A O 1
ATOM 2222 N N . GLY A 1 291 ? 37.824 12.683 33.076 1.00 49.81 291 GLY A N 1
ATOM 2223 C CA . GLY A 1 291 ? 37.423 11.910 31.895 1.00 49.81 291 GLY A CA 1
ATOM 2224 C C . GLY A 1 291 ? 38.594 11.116 31.315 1.00 49.81 291 GLY A C 1
ATOM 2225 O O . GLY A 1 291 ? 39.632 11.707 31.012 1.00 49.81 291 GLY A O 1
ATOM 2226 N N . HIS A 1 292 ? 38.437 9.800 31.136 1.00 54.59 292 HIS A N 1
ATOM 2227 C CA . HIS A 1 292 ? 39.434 8.948 30.468 1.00 54.59 292 HIS A CA 1
ATOM 2228 C C . HIS A 1 292 ? 38.791 7.871 29.580 1.00 54.59 292 HIS A C 1
ATOM 2230 O O . HIS A 1 292 ? 37.619 7.529 29.740 1.00 54.59 292 HIS A O 1
ATOM 2236 N N . LEU A 1 293 ? 39.553 7.336 28.620 1.00 46.28 293 LEU A N 1
ATOM 2237 C CA . LEU A 1 293 ? 39.096 6.284 27.708 1.00 46.28 293 LEU A CA 1
ATOM 2238 C C . LEU A 1 293 ? 39.326 4.877 28.307 1.00 46.28 293 LEU A C 1
ATOM 2240 O O . LEU A 1 293 ? 40.362 4.581 28.893 1.00 46.28 293 LEU A O 1
ATOM 2244 N N . ARG A 1 294 ? 38.346 3.987 28.155 1.00 46.12 294 ARG A N 1
ATOM 2245 C CA . ARG A 1 294 ? 38.262 2.639 28.719 1.00 46.12 294 ARG A CA 1
ATOM 2246 C C . ARG A 1 294 ? 39.206 1.716 27.957 1.00 46.12 294 ARG A C 1
ATOM 2248 O O . ARG A 1 294 ? 38.968 1.439 26.784 1.00 46.12 294 ARG A O 1
ATOM 2255 N N . GLY A 1 295 ? 40.218 1.192 28.646 1.00 51.66 295 GLY A N 1
ATOM 2256 C CA . GLY A 1 295 ? 41.153 0.201 28.105 1.00 51.66 295 GLY A CA 1
ATOM 2257 C C . GLY A 1 295 ? 42.614 0.646 28.049 1.00 51.66 295 GLY A C 1
ATOM 2258 O O . GLY A 1 295 ? 43.462 -0.189 27.746 1.00 51.66 295 GLY A O 1
ATOM 2259 N N . GLU A 1 296 ? 42.933 1.897 28.387 1.00 43.19 296 GLU A N 1
ATOM 2260 C CA . GLU A 1 296 ? 44.324 2.318 28.575 1.00 43.19 296 GLU A CA 1
ATOM 2261 C C . GLU A 1 296 ? 44.717 2.210 30.059 1.00 43.19 296 GLU A C 1
ATOM 2263 O O . GLU A 1 296 ? 44.091 2.854 30.902 1.00 43.19 296 GLU A O 1
ATOM 2268 N N . PRO A 1 297 ? 45.705 1.373 30.427 1.00 43.81 297 PRO A N 1
ATOM 2269 C CA . PRO A 1 297 ? 46.204 1.326 31.797 1.00 43.81 297 PRO A CA 1
ATOM 2270 C C . PRO A 1 297 ? 46.920 2.641 32.148 1.00 43.81 297 PRO A C 1
ATOM 2272 O O . PRO A 1 297 ? 47.710 3.147 31.350 1.00 43.81 297 PRO A O 1
ATOM 2275 N N . GLU A 1 298 ? 46.695 3.158 33.364 1.00 45.84 298 GLU A N 1
ATOM 2276 C CA . GLU A 1 298 ? 47.232 4.435 33.890 1.00 45.84 298 GLU A CA 1
ATOM 2277 C C . GLU A 1 298 ? 48.753 4.623 33.707 1.00 45.84 298 GLU A C 1
ATOM 2279 O O . GLU A 1 298 ? 49.251 5.745 33.705 1.00 45.84 298 GLU A O 1
ATOM 2284 N N . ALA A 1 299 ? 49.506 3.541 33.505 1.00 47.38 299 ALA A N 1
ATOM 2285 C CA . ALA A 1 299 ? 50.953 3.569 33.314 1.00 47.38 299 ALA A CA 1
ATOM 2286 C C . ALA A 1 299 ? 51.421 3.967 31.893 1.00 47.38 299 ALA A C 1
ATOM 2288 O O . ALA A 1 299 ? 52.626 4.088 31.681 1.00 47.38 299 ALA A O 1
ATOM 2289 N N . ALA A 1 300 ? 50.519 4.171 30.923 1.00 44.09 300 ALA A N 1
ATOM 2290 C CA . ALA A 1 300 ? 50.871 4.419 29.515 1.00 44.09 300 ALA A CA 1
ATOM 2291 C C . ALA A 1 300 ? 50.621 5.862 29.019 1.00 44.09 300 ALA A C 1
ATOM 2293 O O . ALA A 1 300 ? 50.474 6.080 27.820 1.00 44.09 300 ALA A O 1
ATOM 2294 N N . GLY A 1 301 ? 50.595 6.861 29.909 1.00 47.44 301 GLY A N 1
ATOM 2295 C CA . GLY A 1 301 ? 50.600 8.277 29.502 1.00 47.44 301 GLY A CA 1
ATOM 2296 C C . GLY A 1 301 ? 49.307 8.784 28.849 1.00 47.44 301 GLY A C 1
ATOM 2297 O O . GLY A 1 301 ? 49.340 9.799 28.154 1.00 47.44 301 GLY A O 1
ATOM 2298 N N . GLY A 1 302 ? 48.177 8.108 29.079 1.00 50.00 302 GLY A N 1
ATOM 2299 C CA . GLY A 1 302 ? 46.859 8.570 28.649 1.00 50.00 302 GLY A CA 1
ATOM 2300 C C . GLY A 1 302 ? 46.525 9.934 29.263 1.00 50.00 302 GLY A C 1
ATOM 2301 O O . GLY A 1 302 ? 46.619 10.133 30.476 1.00 50.00 302 GLY A O 1
ATOM 2302 N N . GLN A 1 303 ? 46.168 10.904 28.422 1.00 48.28 303 GLN A N 1
ATOM 2303 C CA . GLN A 1 303 ? 45.911 12.281 28.839 1.00 48.28 303 GLN A CA 1
ATOM 2304 C C . GLN A 1 303 ? 44.572 12.369 29.590 1.00 48.28 303 GLN A C 1
ATOM 2306 O O . GLN A 1 303 ? 43.506 12.432 28.981 1.00 48.28 303 GLN A O 1
ATOM 2311 N N . VAL A 1 304 ? 44.620 12.375 30.924 1.00 53.59 304 VAL A N 1
ATOM 2312 C CA . VAL A 1 304 ? 43.436 12.576 31.771 1.00 53.59 304 VAL A CA 1
ATOM 2313 C C . VAL A 1 304 ? 43.028 14.045 31.712 1.00 53.59 304 VAL A C 1
ATOM 2315 O O . VAL A 1 304 ? 43.772 14.929 32.144 1.00 53.59 304 VAL A O 1
ATOM 2318 N N . ILE A 1 305 ? 41.833 14.316 31.188 1.00 54.69 305 ILE A N 1
ATOM 2319 C CA . ILE A 1 305 ? 41.273 15.668 31.177 1.00 54.69 305 ILE A CA 1
ATOM 2320 C C . ILE A 1 305 ? 40.655 15.917 32.552 1.00 54.69 305 ILE A C 1
ATOM 2322 O O . ILE A 1 305 ? 39.691 15.250 32.935 1.00 54.69 305 ILE A O 1
ATOM 2326 N N . ARG A 1 306 ? 41.236 16.865 33.295 1.00 56.38 306 ARG A N 1
ATOM 2327 C CA . ARG A 1 306 ? 40.743 17.324 34.597 1.00 56.38 306 ARG A CA 1
ATOM 2328 C C . ARG A 1 306 ? 40.048 18.667 34.422 1.00 56.38 306 ARG A C 1
ATOM 2330 O O . ARG A 1 306 ? 40.680 19.605 33.940 1.00 56.38 306 ARG A O 1
ATOM 2337 N N . GLN A 1 307 ? 38.783 18.768 34.820 1.00 53.56 307 GLN A N 1
ATOM 2338 C CA . GLN A 1 307 ? 38.072 20.049 34.861 1.00 53.56 307 GLN A CA 1
ATOM 2339 C C . GLN A 1 307 ? 37.400 20.282 36.221 1.00 53.56 307 GLN A C 1
ATOM 2341 O O . GLN A 1 307 ? 36.911 19.322 36.825 1.00 53.56 307 GLN A O 1
ATOM 2346 N N . PRO A 1 308 ? 37.356 21.535 36.713 1.00 54.38 308 PRO A N 1
ATOM 2347 C CA . PRO A 1 308 ? 36.650 21.871 37.944 1.00 54.38 308 PRO A CA 1
ATOM 2348 C C . PRO A 1 308 ? 35.156 21.567 37.812 1.00 54.38 308 PRO A C 1
ATOM 2350 O O . PRO A 1 308 ? 34.516 21.965 36.835 1.00 54.38 308 PRO A O 1
ATOM 2353 N N . LEU A 1 309 ? 34.575 20.904 38.814 1.00 51.44 309 LEU A N 1
ATOM 2354 C CA . LEU A 1 309 ? 33.170 20.490 38.788 1.00 51.44 309 LEU A CA 1
ATOM 2355 C C . LEU A 1 309 ? 32.205 21.673 38.593 1.00 51.44 309 LEU A C 1
ATOM 2357 O O . LEU A 1 309 ? 31.178 21.536 37.930 1.00 51.44 309 LEU A O 1
ATOM 2361 N N . GLU A 1 310 ? 32.541 22.851 39.117 1.00 51.69 310 GLU A N 1
ATOM 2362 C CA . GLU A 1 310 ? 31.712 24.051 38.970 1.00 51.69 310 GLU A CA 1
ATOM 2363 C C . GLU A 1 310 ? 31.715 24.623 37.544 1.00 51.69 310 GLU A C 1
ATOM 2365 O O . GLU A 1 310 ? 30.676 25.089 37.080 1.00 51.69 310 GLU A O 1
ATOM 2370 N N . GLU A 1 311 ? 32.816 24.510 36.795 1.00 51.62 311 GLU A N 1
ATOM 2371 C CA . GLU A 1 311 ? 32.849 24.894 35.375 1.00 51.62 311 GLU A CA 1
ATOM 2372 C C . GLU A 1 311 ? 32.067 23.902 34.509 1.00 51.62 311 GLU A C 1
ATOM 2374 O O . GLU A 1 311 ? 31.337 24.304 33.597 1.00 51.62 311 GLU A O 1
ATOM 2379 N N . VAL A 1 312 ? 32.143 22.608 34.837 1.00 50.19 312 VAL A N 1
ATOM 2380 C CA . VAL A 1 312 ? 31.347 21.562 34.179 1.00 50.19 312 VAL A CA 1
ATOM 2381 C C . VAL A 1 312 ? 29.857 21.784 34.442 1.00 50.19 312 VAL A C 1
ATOM 2383 O O . VAL A 1 312 ? 29.060 21.755 33.505 1.00 50.19 312 VAL A O 1
ATOM 2386 N N . LYS A 1 313 ? 29.466 22.089 35.687 1.00 47.16 313 LYS A N 1
ATOM 2387 C CA . LYS A 1 313 ? 28.080 22.434 36.046 1.00 47.16 313 LYS A CA 1
ATOM 2388 C C . LYS A 1 313 ? 27.620 23.731 35.384 1.00 47.16 313 LYS A C 1
ATOM 2390 O O . LYS A 1 313 ? 26.490 23.785 34.907 1.00 47.16 313 LYS A O 1
ATOM 2395 N N . ALA A 1 314 ? 28.463 24.761 35.316 1.00 48.12 314 ALA A N 1
ATOM 2396 C CA . ALA A 1 314 ? 28.139 26.01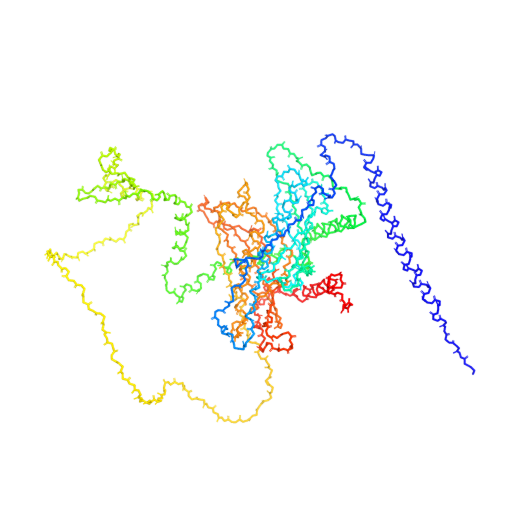5 34.636 1.00 48.12 314 ALA A CA 1
ATOM 2397 C C . ALA A 1 314 ? 27.923 25.801 33.130 1.00 48.12 314 ALA A C 1
ATOM 2399 O O . ALA A 1 314 ? 26.933 26.279 32.573 1.00 48.12 314 ALA A O 1
ATOM 2400 N N . THR A 1 315 ? 28.782 25.005 32.491 1.00 45.50 315 THR A N 1
ATOM 2401 C CA . THR A 1 315 ? 28.644 24.618 31.081 1.00 45.50 315 THR A CA 1
ATOM 2402 C C . THR A 1 315 ? 27.399 23.756 30.867 1.00 45.50 315 THR A C 1
ATOM 2404 O O . THR A 1 315 ? 26.642 23.982 29.927 1.00 45.50 315 THR A O 1
ATOM 2407 N N . ALA A 1 316 ? 27.111 22.823 31.777 1.00 43.88 316 ALA A N 1
ATOM 2408 C CA . ALA A 1 316 ? 25.907 21.999 31.741 1.00 43.88 316 ALA A CA 1
ATOM 2409 C C . ALA A 1 316 ? 24.624 22.830 31.918 1.00 43.88 316 ALA A C 1
ATOM 2411 O O . ALA A 1 316 ? 23.646 22.576 31.219 1.00 43.88 316 ALA A O 1
ATOM 2412 N N . ARG A 1 317 ? 24.621 23.857 32.781 1.00 47.72 317 ARG A N 1
ATOM 2413 C CA . ARG A 1 317 ? 23.515 24.829 32.882 1.00 47.72 317 ARG A CA 1
ATOM 2414 C C . ARG A 1 317 ? 23.375 25.650 31.599 1.00 47.72 317 ARG A C 1
ATOM 2416 O O . ARG A 1 317 ? 22.262 25.803 31.106 1.00 47.72 317 ARG A O 1
ATOM 2423 N N . HIS A 1 318 ? 24.484 26.116 31.018 1.00 41.00 318 HIS A N 1
ATOM 2424 C CA . HIS A 1 318 ? 24.475 26.854 29.749 1.00 41.00 318 HIS A CA 1
ATOM 2425 C C . HIS A 1 318 ? 23.929 26.011 28.581 1.00 41.00 318 HIS A C 1
ATOM 2427 O O . HIS A 1 318 ? 23.207 26.524 27.731 1.00 41.00 318 HIS A O 1
ATOM 2433 N N . LEU A 1 319 ? 24.206 24.704 28.581 1.00 38.59 319 LEU A N 1
ATOM 2434 C CA . LEU A 1 319 ? 23.688 23.730 27.614 1.00 38.59 319 LEU A CA 1
ATOM 2435 C C . LEU A 1 319 ? 22.292 23.178 27.973 1.00 38.59 319 LEU A C 1
ATOM 2437 O O . LEU A 1 319 ? 21.782 22.308 27.271 1.00 38.59 319 LEU A O 1
ATOM 2441 N N . GLY A 1 320 ? 21.665 23.660 29.054 1.00 37.22 320 GLY A N 1
ATOM 2442 C CA . GLY A 1 320 ? 20.313 23.268 29.471 1.00 37.22 320 GLY A CA 1
ATOM 2443 C C . GLY A 1 320 ? 20.188 21.850 30.044 1.00 37.22 320 GLY A C 1
ATOM 2444 O O . GLY A 1 320 ? 19.093 21.294 30.069 1.00 37.22 320 GLY A O 1
ATOM 2445 N N . LEU A 1 321 ? 21.295 21.251 30.492 1.00 40.06 321 LEU A N 1
ATOM 2446 C CA . LEU A 1 321 ? 21.381 19.871 30.988 1.00 40.06 321 LEU A CA 1
ATOM 2447 C C . LEU A 1 321 ? 21.111 19.734 32.499 1.00 40.06 321 LEU A C 1
ATOM 2449 O O . LEU A 1 321 ? 20.943 18.617 32.985 1.00 40.06 321 LEU A O 1
ATOM 2453 N N . LEU A 1 322 ? 21.053 20.846 33.239 1.00 37.31 322 LEU A N 1
ATOM 2454 C CA . LEU A 1 322 ? 20.686 20.895 34.658 1.00 37.31 322 LEU A CA 1
ATOM 2455 C C . LEU A 1 322 ? 19.481 21.830 34.839 1.00 37.31 322 LEU A C 1
ATOM 2457 O O . LEU A 1 322 ? 19.514 22.971 34.385 1.00 37.31 322 LEU A O 1
ATOM 2461 N N . HIS A 1 323 ? 18.417 21.347 35.488 1.00 40.03 323 HIS A N 1
ATOM 2462 C CA . HIS A 1 323 ? 17.262 22.166 35.872 1.00 40.03 323 HIS A CA 1
ATOM 2463 C C . HIS A 1 323 ? 17.424 22.657 37.317 1.00 40.03 323 HIS A C 1
ATOM 2465 O O . HIS A 1 323 ? 17.610 21.851 38.229 1.00 40.03 323 HIS A O 1
ATOM 2471 N N . ASP A 1 324 ? 17.312 23.970 37.520 1.00 36.28 324 ASP A N 1
ATOM 2472 C CA . ASP A 1 324 ? 17.319 24.594 38.843 1.00 36.28 324 ASP A CA 1
ATOM 2473 C C . ASP A 1 324 ? 16.000 24.299 39.566 1.00 36.28 324 ASP A C 1
ATOM 2475 O O . ASP A 1 324 ? 14.935 24.771 39.161 1.00 36.28 324 ASP A O 1
ATOM 2479 N N . GLY A 1 325 ? 16.055 23.504 40.634 1.00 34.50 325 GLY A N 1
ATOM 2480 C CA . GLY A 1 325 ? 14.878 23.299 41.473 1.00 34.50 325 GLY A CA 1
ATOM 2481 C C . GLY A 1 325 ? 14.880 22.059 42.350 1.00 34.50 325 GLY A C 1
ATOM 2482 O O . GLY A 1 325 ? 13.919 21.307 42.283 1.00 34.50 325 GLY A O 1
ATOM 2483 N N . LEU A 1 326 ? 15.903 21.874 43.186 1.00 28.80 326 LEU A N 1
ATOM 2484 C CA . LEU A 1 326 ? 15.785 21.221 44.497 1.00 28.80 326 LEU A CA 1
ATOM 2485 C C . LEU A 1 326 ? 16.851 21.835 45.414 1.00 28.80 326 LEU A C 1
ATOM 2487 O O . LEU A 1 326 ? 18.004 21.414 45.424 1.00 28.80 326 LEU A O 1
ATOM 2491 N N . GLY A 1 327 ? 16.460 22.893 46.123 1.00 25.89 327 GLY A N 1
ATOM 2492 C CA . GLY A 1 327 ? 17.221 23.459 47.228 1.00 25.89 327 GLY A CA 1
ATOM 2493 C C . GLY A 1 327 ? 16.737 22.876 48.555 1.00 25.89 327 GLY A C 1
ATOM 2494 O O . GLY A 1 327 ? 15.537 22.877 48.804 1.00 25.89 327 GLY A O 1
ATOM 2495 N N . ASN A 1 328 ? 17.712 22.423 49.346 1.00 27.17 328 ASN A N 1
ATOM 2496 C CA . ASN A 1 328 ? 17.798 22.347 50.810 1.00 27.17 328 ASN A CA 1
ATOM 2497 C C . ASN A 1 328 ? 16.679 21.686 51.634 1.00 27.17 328 ASN A C 1
ATOM 2499 O O . ASN A 1 328 ? 15.584 22.219 51.741 1.00 27.17 328 ASN A O 1
ATOM 2503 N N . GLU A 1 329 ? 17.056 20.604 52.329 1.00 28.22 329 GLU A N 1
ATOM 2504 C CA . GLU A 1 329 ? 17.064 20.429 53.804 1.00 28.22 329 GLU A CA 1
ATOM 2505 C C . GLU A 1 329 ? 17.677 19.028 54.093 1.00 28.22 329 GLU A C 1
ATOM 2507 O O . GLU A 1 329 ? 17.176 18.026 53.593 1.00 28.22 329 GLU A O 1
ATOM 2512 N N . THR A 1 330 ? 18.947 18.942 54.539 1.00 25.83 330 THR A N 1
ATOM 2513 C CA . THR A 1 330 ? 19.403 18.581 55.917 1.00 25.83 330 THR A CA 1
ATOM 2514 C C . THR A 1 330 ? 18.818 17.245 56.420 1.00 25.83 330 THR A C 1
ATOM 2516 O O . THR A 1 330 ? 17.608 17.110 56.480 1.00 25.83 330 THR A O 1
ATOM 2519 N N . GLN A 1 331 ? 19.572 16.206 56.804 1.00 24.98 331 GLN A N 1
ATOM 2520 C CA . GLN A 1 331 ? 20.572 16.176 57.879 1.00 24.98 331 GLN A CA 1
ATOM 2521 C C . GLN A 1 331 ? 21.363 14.845 57.869 1.00 24.98 331 GLN A C 1
ATOM 2523 O O . GLN A 1 331 ? 20.898 13.834 57.345 1.00 24.98 331 GLN A O 1
ATOM 2528 N N . GLU A 1 332 ? 22.555 14.897 58.457 1.00 25.36 332 GLU A N 1
ATOM 2529 C CA . GLU A 1 332 ? 23.556 13.844 58.643 1.00 25.36 332 GLU A CA 1
ATOM 2530 C C . GLU A 1 332 ? 23.045 12.632 59.442 1.00 25.36 332 GLU A C 1
ATOM 2532 O O . GLU A 1 332 ? 22.269 12.792 60.375 1.00 25.36 332 GLU A O 1
ATOM 2537 N N . GLU A 1 333 ? 23.575 11.438 59.153 1.00 24.30 333 GLU A N 1
ATOM 2538 C CA . GLU A 1 333 ? 24.420 10.749 60.138 1.00 24.30 333 GLU A CA 1
ATOM 2539 C C . GLU A 1 333 ? 25.249 9.634 59.484 1.00 24.30 333 GLU A C 1
ATOM 2541 O O . GLU A 1 333 ? 24.758 8.683 58.874 1.00 24.30 333 GLU A O 1
ATOM 2546 N N . SER A 1 334 ? 26.558 9.811 59.613 1.00 23.16 334 SER A N 1
ATOM 2547 C CA . SER A 1 334 ? 27.628 8.868 59.336 1.00 23.16 334 SER A CA 1
ATOM 2548 C C . SER A 1 334 ? 27.665 7.753 60.379 1.00 23.16 334 SER A C 1
ATOM 2550 O O . SER A 1 334 ? 27.650 8.050 61.570 1.00 23.16 334 SER A O 1
ATOM 2552 N N . HIS A 1 335 ? 27.908 6.511 59.964 1.00 26.28 335 HIS A N 1
ATOM 2553 C CA . HIS A 1 335 ? 28.790 5.642 60.741 1.00 26.28 335 HIS A CA 1
ATOM 2554 C C . HIS A 1 335 ? 29.569 4.685 59.840 1.00 26.28 335 HIS A C 1
ATOM 2556 O O . HIS A 1 335 ? 29.027 3.807 59.172 1.00 26.28 335 HIS A O 1
ATOM 2562 N N . ASP A 1 336 ? 30.879 4.905 59.862 1.00 23.83 336 ASP A N 1
ATOM 2563 C CA . ASP A 1 336 ? 31.922 4.056 59.324 1.00 23.83 336 ASP A CA 1
ATOM 2564 C C . ASP A 1 336 ? 31.996 2.686 60.019 1.00 23.83 336 ASP A C 1
ATOM 2566 O O . ASP A 1 336 ? 31.853 2.561 61.237 1.00 23.83 336 ASP A O 1
ATOM 2570 N N . SER A 1 337 ? 32.447 1.714 59.223 1.00 26.45 337 SER A N 1
ATOM 2571 C CA . SER A 1 337 ? 33.494 0.731 59.541 1.00 26.45 337 SER A CA 1
ATOM 2572 C C . SER A 1 337 ? 33.131 -0.767 59.567 1.00 26.45 337 SER A C 1
ATOM 2574 O O . SER A 1 337 ? 32.410 -1.279 60.412 1.00 26.45 337 SER A O 1
ATOM 2576 N N . LYS A 1 338 ? 33.855 -1.457 58.671 1.00 25.44 338 LYS A N 1
ATOM 2577 C CA . LYS A 1 338 ? 34.541 -2.754 58.825 1.00 25.44 338 LYS A CA 1
ATOM 2578 C C . LYS A 1 338 ? 33.746 -4.069 58.727 1.00 25.44 338 LYS A C 1
ATOM 2580 O O . LYS A 1 338 ? 33.173 -4.565 59.681 1.00 25.44 338 LYS A O 1
ATOM 2585 N N . LEU A 1 339 ? 34.016 -4.705 57.579 1.00 26.88 339 LEU A N 1
ATOM 2586 C CA . LEU A 1 339 ? 34.402 -6.107 57.355 1.00 26.88 339 LEU A CA 1
ATOM 2587 C C . LEU A 1 339 ? 33.416 -7.261 57.628 1.00 26.88 339 LEU A C 1
ATOM 2589 O O . LEU A 1 339 ? 32.901 -7.456 58.720 1.00 26.88 339 LEU A O 1
ATOM 2593 N N . SER A 1 340 ? 33.451 -8.163 56.638 1.00 25.08 340 SER A N 1
ATOM 2594 C CA . SER A 1 340 ? 33.257 -9.623 56.662 1.00 25.08 340 SER A CA 1
ATOM 2595 C C . SER A 1 340 ? 31.889 -10.189 56.231 1.00 25.08 340 SER A C 1
ATOM 2597 O O . SER A 1 340 ? 30.868 -10.035 56.886 1.00 25.08 340 SER A O 1
ATOM 2599 N N . ASN A 1 341 ? 31.937 -10.885 55.081 1.00 28.47 341 ASN A N 1
ATOM 2600 C CA . ASN A 1 341 ? 31.014 -11.914 54.560 1.00 28.47 341 ASN A CA 1
ATOM 2601 C C . ASN A 1 341 ? 30.550 -12.914 55.651 1.00 28.47 341 ASN A C 1
ATOM 2603 O O . ASN A 1 341 ? 31.291 -13.061 56.622 1.00 28.47 341 ASN A O 1
ATOM 2607 N N . PRO A 1 342 ? 29.465 -13.719 55.487 1.00 29.91 342 PRO A N 1
ATOM 2608 C CA . PRO A 1 342 ? 28.861 -14.199 54.231 1.00 29.91 342 PRO A CA 1
ATOM 2609 C C . PRO A 1 342 ? 27.308 -14.186 54.189 1.00 29.91 342 PRO A C 1
ATOM 2611 O O . PRO A 1 342 ? 26.622 -13.866 55.155 1.00 29.91 342 PRO A O 1
ATOM 2614 N N . SER A 1 343 ? 26.740 -14.552 53.037 1.00 34.41 343 SER A N 1
ATOM 2615 C CA . SER A 1 343 ? 25.296 -14.655 52.769 1.00 34.41 343 SER A CA 1
ATOM 2616 C C . SER A 1 343 ? 24.522 -15.557 53.754 1.00 34.41 343 SER A C 1
ATOM 2618 O O . SER A 1 343 ? 24.976 -16.670 54.025 1.00 34.41 343 SER A O 1
ATOM 2620 N N . PRO A 1 344 ? 23.302 -15.170 54.186 1.00 27.59 344 PRO A N 1
ATOM 2621 C CA . PRO A 1 344 ? 22.337 -16.071 54.813 1.00 27.59 344 PRO A CA 1
ATOM 2622 C C . PRO A 1 344 ? 21.135 -16.400 53.889 1.00 27.59 344 PRO A C 1
ATOM 2624 O O . PRO A 1 344 ? 20.980 -15.810 52.819 1.00 27.59 344 PRO A O 1
ATOM 2627 N N . PRO A 1 345 ? 20.322 -17.413 54.246 1.00 29.31 345 PRO A N 1
ATOM 2628 C CA . PRO A 1 345 ? 19.782 -18.383 53.295 1.00 29.31 345 PRO A CA 1
ATOM 2629 C C . PRO A 1 345 ? 18.345 -18.107 52.829 1.00 29.31 345 PRO A C 1
ATOM 2631 O O . PRO A 1 345 ? 17.548 -17.450 53.493 1.00 29.31 345 PRO A O 1
ATOM 2634 N N . LEU A 1 346 ? 17.993 -18.730 51.700 1.00 29.23 346 LEU A N 1
ATOM 2635 C CA . LEU A 1 346 ? 16.618 -18.918 51.231 1.00 29.23 346 LEU A CA 1
ATOM 2636 C C . LEU A 1 346 ? 15.770 -19.659 52.286 1.00 29.23 346 LEU A C 1
ATOM 2638 O O . LEU A 1 346 ? 16.183 -20.730 52.748 1.00 29.23 346 LEU A O 1
ATOM 2642 N N . PRO A 1 347 ? 14.556 -19.189 52.626 1.00 27.77 347 PRO A N 1
ATOM 2643 C CA . PRO A 1 347 ? 13.676 -19.939 53.505 1.00 27.77 347 PRO A CA 1
ATOM 2644 C C . PRO A 1 347 ? 13.044 -21.124 52.759 1.00 27.77 347 PRO A C 1
ATOM 2646 O O . PRO A 1 347 ? 12.235 -20.971 51.842 1.00 27.77 347 PRO A O 1
ATOM 2649 N N . ARG A 1 348 ? 13.395 -22.337 53.205 1.00 25.66 348 ARG A N 1
ATOM 2650 C CA . ARG A 1 348 ? 12.671 -23.582 52.915 1.00 25.66 348 ARG A CA 1
ATOM 2651 C C . ARG A 1 348 ? 11.237 -23.465 53.439 1.00 25.66 348 ARG A C 1
ATOM 2653 O O . ARG A 1 348 ? 11.022 -23.474 54.647 1.00 25.66 348 ARG A O 1
ATOM 2660 N N . ARG A 1 349 ? 10.250 -23.442 52.539 1.00 26.36 349 ARG A N 1
ATOM 2661 C CA . ARG A 1 349 ? 8.856 -23.751 52.882 1.00 26.36 349 ARG A CA 1
ATOM 2662 C C . ARG A 1 349 ? 8.623 -25.255 52.763 1.00 26.36 349 ARG A C 1
ATOM 2664 O O . ARG A 1 349 ? 8.825 -25.864 51.715 1.00 26.36 349 ARG A O 1
ATOM 2671 N N . THR A 1 350 ? 8.243 -25.834 53.890 1.00 25.34 350 THR A N 1
ATOM 2672 C CA . THR A 1 350 ? 7.868 -27.226 54.103 1.00 25.34 350 THR A CA 1
ATOM 2673 C C . THR A 1 350 ? 6.624 -27.600 53.295 1.00 25.34 350 THR A C 1
ATOM 2675 O O . THR A 1 350 ? 5.644 -26.860 53.231 1.00 25.34 350 THR A O 1
ATOM 2678 N N . ARG A 1 351 ? 6.665 -28.788 52.679 1.00 25.02 351 ARG A N 1
ATOM 2679 C CA . ARG A 1 351 ? 5.496 -29.468 52.112 1.00 25.02 351 ARG A CA 1
ATOM 2680 C C . ARG A 1 351 ? 4.561 -29.870 53.254 1.00 25.02 351 ARG A C 1
ATOM 2682 O O . ARG A 1 351 ? 4.933 -30.696 54.079 1.00 25.02 351 ARG A O 1
ATOM 2689 N N . SER A 1 352 ? 3.339 -29.357 53.231 1.00 25.88 352 SER A N 1
ATOM 2690 C CA . SER A 1 352 ? 2.175 -29.982 53.856 1.00 25.88 352 SER A CA 1
ATOM 2691 C C . SER A 1 352 ? 1.056 -30.004 52.821 1.00 25.88 352 SER A C 1
ATOM 2693 O O . SER A 1 352 ? 0.836 -29.031 52.101 1.00 25.88 352 SER A O 1
ATOM 2695 N N . ARG A 1 353 ? 0.445 -31.176 52.671 1.00 25.67 353 ARG A N 1
ATOM 2696 C CA . ARG A 1 353 ? -0.494 -31.552 51.620 1.00 25.67 353 ARG A CA 1
ATOM 2697 C C . ARG A 1 353 ? -1.876 -31.697 52.263 1.00 25.67 353 ARG A C 1
ATOM 2699 O O . ARG A 1 353 ? -1.982 -32.327 53.305 1.00 25.67 353 ARG A O 1
ATOM 2706 N N . MET A 1 354 ? -2.886 -31.231 51.528 1.00 23.14 354 MET A N 1
ATOM 2707 C CA . MET A 1 354 ? -4.318 -31.552 51.620 1.00 23.14 354 MET A CA 1
ATOM 2708 C C . MET A 1 354 ? -5.157 -30.959 52.763 1.00 23.14 354 MET A C 1
ATOM 2710 O O . MET A 1 354 ? -4.896 -31.163 53.940 1.00 23.14 354 MET A O 1
ATOM 2714 N N . GLY A 1 355 ? -6.258 -30.320 52.352 1.00 23.94 355 GLY A N 1
ATOM 2715 C CA . GLY A 1 355 ? -7.387 -29.950 53.200 1.00 23.94 355 GLY A CA 1
ATOM 2716 C C . GLY A 1 355 ? -8.203 -28.811 52.593 1.00 23.94 355 GLY A C 1
ATOM 2717 O O . GLY A 1 355 ? -7.830 -27.658 52.738 1.00 23.94 355 GLY A O 1
ATOM 2718 N N . SER A 1 356 ? -9.264 -29.181 51.870 1.00 27.08 356 SER A N 1
ATOM 2719 C CA . SER A 1 356 ? -10.488 -28.424 51.542 1.00 27.08 356 SER A CA 1
ATOM 2720 C C . SER A 1 356 ? -10.689 -27.060 52.215 1.00 27.08 356 SER A C 1
ATOM 2722 O O . SER A 1 356 ? -10.558 -27.000 53.425 1.00 27.08 356 SER A O 1
ATOM 2724 N N . PHE A 1 357 ? -11.150 -26.042 51.474 1.00 23.98 357 PHE A N 1
ATOM 2725 C CA . PHE A 1 357 ? -12.374 -25.271 51.778 1.00 23.98 357 PHE A CA 1
ATOM 2726 C C . PHE A 1 357 ? -12.671 -24.255 50.651 1.00 23.98 357 PHE A C 1
ATOM 2728 O O . PHE A 1 357 ? -11.905 -23.331 50.396 1.00 23.98 357 PHE A O 1
ATOM 2735 N N . LEU A 1 358 ? -13.805 -24.474 49.977 1.00 24.05 358 LEU A N 1
ATOM 2736 C CA . LEU A 1 358 ? -14.616 -23.469 49.272 1.00 24.05 358 LEU A CA 1
ATOM 2737 C C . LEU A 1 358 ? -15.041 -22.411 50.320 1.00 24.05 358 LEU A C 1
ATOM 2739 O O . LEU A 1 358 ? -15.317 -22.787 51.456 1.00 24.05 358 LEU A O 1
ATOM 2743 N N . SER A 1 359 ? -15.068 -21.100 50.071 1.00 24.95 359 SER A N 1
ATOM 2744 C CA . SER A 1 359 ? -16.089 -20.410 49.269 1.00 24.95 359 SER A CA 1
ATOM 2745 C C . SER A 1 359 ? -15.895 -18.866 49.292 1.00 24.95 359 SER A C 1
ATOM 2747 O O . SER A 1 359 ? -15.054 -18.376 50.047 1.00 24.95 359 SER A O 1
ATOM 2749 N N . PRO A 1 360 ? -16.662 -18.106 48.474 1.00 35.88 360 PRO A N 1
ATOM 2750 C CA . PRO A 1 360 ? -16.375 -16.751 47.980 1.00 35.88 360 PRO A CA 1
ATOM 2751 C C . PRO A 1 360 ? -17.266 -15.644 48.582 1.00 35.88 360 PRO A C 1
ATOM 2753 O O . PRO A 1 360 ? -18.333 -15.934 49.104 1.00 35.88 360 PRO A O 1
ATOM 2756 N N . HIS A 1 361 ? -16.894 -14.371 48.396 1.00 26.27 361 HIS A N 1
ATOM 2757 C CA . HIS A 1 361 ? -17.720 -13.172 48.648 1.00 26.27 361 HIS A CA 1
ATOM 2758 C C . HIS A 1 361 ? -17.160 -12.008 47.791 1.00 26.27 361 HIS A C 1
ATOM 2760 O O . HIS A 1 361 ? -15.946 -11.858 47.741 1.00 26.27 361 HIS A O 1
ATOM 2766 N N . LEU A 1 362 ? -17.893 -11.149 47.070 1.00 27.31 362 LEU A N 1
ATOM 2767 C CA . LEU A 1 362 ? -19.325 -10.852 46.949 1.00 27.31 362 LEU A CA 1
ATOM 2768 C C . LEU A 1 362 ? -19.568 -10.182 45.577 1.00 27.31 362 LEU A C 1
ATOM 2770 O O . LEU A 1 362 ? -18.966 -9.154 45.276 1.00 27.31 362 LEU A O 1
ATOM 2774 N N . CYS A 1 363 ? -20.478 -10.739 44.778 1.00 24.30 363 CYS A N 1
ATOM 2775 C CA . CYS A 1 363 ? -21.171 -10.052 43.686 1.00 24.30 363 CYS A CA 1
ATOM 2776 C C . CYS A 1 363 ? -22.640 -9.920 44.130 1.00 24.30 363 CYS A C 1
ATOM 2778 O O . CYS A 1 363 ? -23.183 -10.872 44.694 1.00 24.30 363 CYS A O 1
ATOM 2780 N N . GLY A 1 364 ? -23.233 -8.734 43.977 1.00 25.61 364 GLY A N 1
ATOM 2781 C CA . GLY A 1 364 ? -24.587 -8.419 44.453 1.00 25.61 364 GLY A CA 1
ATOM 2782 C C . GLY A 1 364 ? -25.693 -9.184 43.706 1.00 25.61 364 GLY A C 1
ATOM 2783 O O . GLY A 1 364 ? -25.451 -9.682 42.606 1.00 25.61 364 GLY A O 1
ATOM 2784 N N . PRO A 1 365 ? -26.890 -9.317 44.306 1.00 30.61 365 PRO A N 1
ATOM 2785 C CA . PRO A 1 365 ? -27.902 -10.268 43.866 1.00 30.61 365 PRO A CA 1
ATOM 2786 C C . PRO A 1 365 ? -28.640 -9.812 42.602 1.00 30.61 365 PRO A C 1
ATOM 2788 O O . PRO A 1 365 ? -29.047 -8.660 42.471 1.00 30.61 365 PRO A O 1
ATOM 2791 N N . PHE A 1 366 ? -28.833 -10.777 41.703 1.00 25.70 366 PHE A N 1
ATOM 2792 C CA . PHE A 1 366 ? -29.812 -10.748 40.624 1.00 25.70 366 PHE A CA 1
ATOM 2793 C C . PHE A 1 366 ? -31.230 -10.747 41.204 1.00 25.70 366 PHE A C 1
ATOM 2795 O O . PHE A 1 366 ? -31.572 -11.627 41.993 1.00 25.70 366 PHE A O 1
ATOM 2802 N N . ASP A 1 367 ? -32.053 -9.807 40.747 1.00 25.36 367 ASP A N 1
ATOM 2803 C CA . ASP A 1 367 ? -33.506 -9.872 40.865 1.00 25.36 367 ASP A CA 1
ATOM 2804 C C . ASP A 1 367 ? -34.061 -10.617 39.643 1.00 25.36 367 ASP A C 1
ATOM 2806 O O . ASP A 1 367 ? -33.913 -10.183 38.499 1.00 25.36 367 ASP A O 1
ATOM 2810 N N . THR A 1 368 ? -34.689 -11.764 39.885 1.00 29.20 368 THR A N 1
ATOM 2811 C CA . THR A 1 368 ? -35.462 -12.519 38.895 1.00 29.20 368 THR A CA 1
ATOM 2812 C C . THR A 1 368 ? -36.930 -12.478 39.282 1.00 29.20 368 THR A C 1
ATOM 2814 O O . THR A 1 368 ? -37.336 -13.192 40.197 1.00 29.20 368 THR A O 1
ATOM 2817 N N . SER A 1 369 ? -37.751 -11.725 38.548 1.00 24.64 369 SER A N 1
ATOM 2818 C CA . SER A 1 369 ? -39.148 -12.106 38.321 1.00 24.64 369 SER A CA 1
ATOM 2819 C C . SER A 1 369 ? -39.778 -11.369 37.134 1.00 24.64 369 SER A C 1
ATOM 2821 O O . SER A 1 369 ? -39.461 -10.220 36.851 1.00 24.64 369 SER A O 1
ATOM 2823 N N . ALA A 1 370 ? -40.723 -12.079 36.512 1.00 28.14 370 ALA A N 1
ATOM 2824 C CA . ALA A 1 370 ? -41.731 -11.651 35.543 1.00 28.14 370 ALA A CA 1
ATOM 2825 C C . ALA A 1 370 ? -41.360 -11.696 34.047 1.00 28.14 370 ALA A C 1
ATOM 2827 O O . ALA A 1 370 ? -40.660 -10.865 33.479 1.00 28.14 370 ALA A O 1
ATOM 2828 N N . GLN A 1 371 ? -41.937 -12.723 33.425 1.00 32.56 371 GLN A N 1
ATOM 2829 C CA . GLN A 1 371 ? -42.026 -13.004 32.004 1.00 32.56 371 GLN A CA 1
ATOM 2830 C C . GLN A 1 371 ? -42.677 -11.866 31.210 1.00 32.56 371 GLN A C 1
ATOM 2832 O O . GLN A 1 371 ? -43.668 -11.277 31.638 1.00 32.56 371 GLN A O 1
ATOM 2837 N N . GLY A 1 372 ? -42.195 -11.717 29.976 1.00 28.91 372 GLY A N 1
ATOM 2838 C CA . GLY A 1 372 ? -42.961 -11.185 28.857 1.00 28.91 372 GLY A CA 1
ATOM 2839 C C . GLY A 1 372 ? -42.348 -9.936 28.249 1.00 28.91 372 GLY A C 1
ATOM 2840 O O . GLY A 1 372 ? -42.743 -8.839 28.608 1.00 28.91 372 GLY A O 1
ATOM 2841 N N . THR A 1 373 ? -41.446 -10.086 27.277 1.00 27.86 373 THR A N 1
ATOM 2842 C CA . THR A 1 373 ? -41.356 -9.154 26.142 1.00 27.86 373 THR A CA 1
ATOM 2843 C C . THR A 1 373 ? -40.524 -9.728 24.992 1.00 27.86 373 THR A C 1
ATOM 2845 O O . THR A 1 373 ? -39.525 -10.418 25.157 1.00 27.86 373 THR A O 1
ATOM 2848 N N . GLN A 1 374 ? -41.044 -9.443 23.808 1.00 32.22 374 GLN A N 1
ATOM 2849 C CA . GLN A 1 374 ? -40.533 -9.624 22.458 1.00 32.22 374 GLN A CA 1
ATOM 2850 C C . GLN A 1 374 ? -39.035 -9.299 22.260 1.00 32.22 374 GLN A C 1
ATOM 2852 O O . GLN A 1 374 ? -38.557 -8.265 22.706 1.00 32.22 374 GLN A O 1
ATOM 2857 N N . GLY A 1 375 ? -38.360 -10.114 21.437 1.00 30.06 375 GLY A N 1
ATOM 2858 C CA . GLY A 1 375 ? -37.320 -9.666 20.501 1.00 30.06 375 GLY A CA 1
ATOM 2859 C C . GLY A 1 375 ? -35.933 -9.342 21.065 1.00 30.06 375 GLY A C 1
ATOM 2860 O O . GLY A 1 375 ? -35.559 -8.175 21.126 1.00 30.06 375 GLY A O 1
ATOM 2861 N N . HIS A 1 376 ? -35.094 -10.356 21.300 1.00 32.19 376 HIS A N 1
ATOM 2862 C CA . HIS A 1 376 ? -33.644 -10.139 21.303 1.00 32.19 376 HIS A CA 1
ATOM 2863 C C . HIS A 1 376 ? -33.165 -9.968 19.853 1.00 32.19 376 HIS A C 1
ATOM 2865 O O . HIS A 1 376 ? -32.805 -10.923 19.172 1.00 32.19 376 HIS A O 1
ATOM 2871 N N . ARG A 1 377 ? -33.221 -8.733 19.345 1.00 34.81 377 ARG A N 1
ATOM 2872 C CA . ARG A 1 377 ? -32.340 -8.316 18.249 1.00 34.81 377 ARG A CA 1
ATOM 2873 C C . ARG A 1 377 ? -30.930 -8.201 18.825 1.00 34.81 377 ARG A C 1
ATOM 2875 O O . ARG A 1 377 ? -30.759 -7.535 19.843 1.00 34.81 377 ARG A O 1
ATOM 2882 N N . ASP A 1 378 ? -29.959 -8.826 18.167 1.00 39.78 378 ASP A N 1
ATOM 2883 C CA . ASP A 1 378 ? -28.525 -8.621 18.381 1.00 39.78 378 ASP A CA 1
ATOM 2884 C C . ASP A 1 378 ? -28.201 -7.123 18.445 1.00 39.78 378 ASP A C 1
ATOM 2886 O O . ASP A 1 378 ? -28.128 -6.437 17.421 1.00 39.78 378 ASP A O 1
ATOM 2890 N N . VAL A 1 379 ? -28.015 -6.584 19.649 1.00 43.31 379 VAL A N 1
ATOM 2891 C CA . VAL A 1 379 ? -27.454 -5.243 19.805 1.00 43.31 379 VAL A CA 1
ATOM 2892 C C . VAL A 1 379 ? -25.950 -5.399 19.636 1.00 43.31 379 VAL A C 1
ATOM 2894 O O . VAL A 1 379 ? -25.238 -5.749 20.575 1.00 43.31 379 VAL A O 1
ATOM 2897 N N . LEU A 1 380 ? -25.463 -5.182 18.412 1.00 61.03 380 LEU A N 1
ATOM 2898 C CA . LEU A 1 380 ? -24.035 -5.007 18.159 1.00 61.03 380 LEU A CA 1
ATOM 2899 C C . LEU A 1 380 ? -23.519 -3.940 19.123 1.00 61.03 380 LEU A C 1
ATOM 2901 O O . LEU A 1 380 ? -23.963 -2.795 19.053 1.00 61.03 380 LEU A O 1
ATOM 2905 N N . SER A 1 381 ? -22.608 -4.307 20.027 1.00 82.69 381 SER A N 1
ATOM 2906 C CA . SER A 1 381 ? -22.043 -3.327 20.955 1.00 82.69 381 SER A CA 1
ATOM 2907 C C . SER A 1 381 ? -21.391 -2.189 20.167 1.00 82.69 381 SER A C 1
ATOM 2909 O O . SER A 1 381 ? -20.660 -2.407 19.196 1.00 82.69 381 SER A O 1
ATOM 2911 N N . GLU A 1 382 ? -21.727 -0.962 20.542 1.00 90.12 382 GLU A N 1
ATOM 2912 C CA . GLU A 1 382 ? -21.262 0.237 19.857 1.00 90.12 382 GLU A CA 1
ATOM 2913 C C . GLU A 1 382 ? -19.919 0.701 20.437 1.00 90.12 382 GLU A C 1
ATOM 2915 O O . GLU A 1 382 ? -19.590 0.442 21.597 1.00 90.12 382 GLU A O 1
ATOM 2920 N N . ILE A 1 383 ? -19.107 1.355 19.609 1.00 92.12 383 ILE A N 1
ATOM 2921 C CA . ILE A 1 383 ? -17.831 1.952 20.010 1.00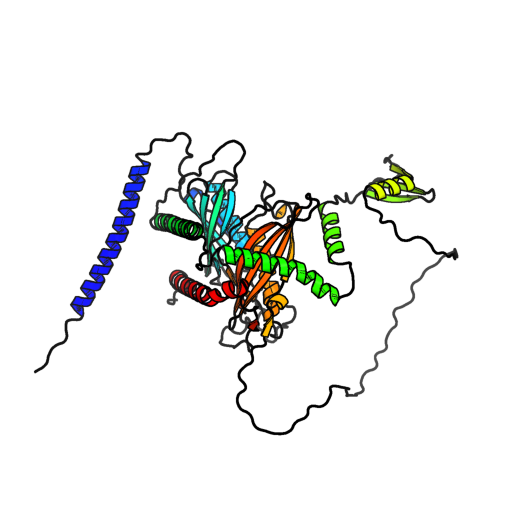 92.12 383 ILE A CA 1
ATOM 2922 C C . ILE A 1 383 ? -17.668 3.304 19.317 1.00 92.12 383 ILE A C 1
ATOM 2924 O O . ILE A 1 383 ? -17.880 3.420 18.107 1.00 92.12 383 ILE A O 1
ATOM 2928 N N . ALA A 1 384 ? -17.287 4.334 20.073 1.00 91.94 384 ALA A N 1
ATOM 2929 C CA . ALA A 1 384 ? -17.005 5.638 19.491 1.00 91.94 384 ALA A CA 1
ATOM 2930 C C . ALA A 1 384 ? -15.741 5.564 18.625 1.00 91.94 384 ALA A C 1
ATOM 2932 O O . ALA A 1 384 ? -14.772 4.886 18.971 1.00 91.94 384 ALA A O 1
ATOM 2933 N N . ILE A 1 385 ? -15.714 6.299 17.511 1.00 93.88 385 ILE A N 1
ATOM 2934 C CA . ILE A 1 385 ? -14.536 6.345 16.631 1.00 93.88 385 ILE A CA 1
ATOM 2935 C C . ILE A 1 385 ? -13.253 6.748 17.384 1.00 93.88 385 ILE A C 1
ATOM 2937 O O . ILE A 1 385 ? -12.183 6.197 17.119 1.00 93.88 385 ILE A O 1
ATOM 2941 N N . GLU A 1 386 ? -13.365 7.630 18.381 1.00 91.25 386 GLU A N 1
ATOM 2942 C CA . GLU A 1 386 ? -12.262 8.068 19.249 1.00 91.25 386 GLU A CA 1
ATOM 2943 C C . GLU A 1 386 ? -11.643 6.917 20.058 1.00 91.25 386 GLU A C 1
ATOM 2945 O O . GLU A 1 386 ? -10.429 6.882 20.256 1.00 91.25 386 GLU A O 1
ATOM 2950 N N . ASP A 1 387 ? -12.446 5.931 20.463 1.00 89.81 387 ASP A N 1
ATOM 2951 C CA . ASP A 1 387 ? -11.981 4.765 21.227 1.00 89.81 387 ASP A CA 1
ATOM 2952 C C . ASP A 1 387 ? -11.246 3.747 20.346 1.00 89.81 387 ASP A C 1
ATOM 2954 O O . ASP A 1 387 ? -10.580 2.831 20.840 1.00 89.81 387 ASP A O 1
ATOM 2958 N N . THR A 1 388 ? -11.333 3.911 19.024 1.00 93.94 388 THR A N 1
ATOM 2959 C CA . THR A 1 388 ? -10.562 3.120 18.060 1.00 93.94 388 THR A CA 1
ATOM 2960 C C . THR A 1 388 ? -9.189 3.717 17.762 1.00 93.94 388 THR A C 1
ATOM 2962 O O . THR A 1 388 ? -8.362 3.042 17.143 1.00 93.94 388 THR A O 1
ATOM 2965 N N . LEU A 1 389 ? -8.920 4.940 18.232 1.00 93.38 389 LEU A N 1
ATOM 2966 C CA . LEU A 1 389 ? -7.703 5.692 17.952 1.00 93.38 389 LEU A CA 1
ATOM 2967 C C . LEU A 1 389 ? -6.440 4.935 18.385 1.00 93.38 389 LEU A C 1
ATOM 2969 O O . LEU A 1 389 ? -6.259 4.587 19.560 1.00 93.38 389 LEU A O 1
ATOM 2973 N N . ALA A 1 390 ? -5.528 4.760 17.434 1.00 91.44 390 ALA A N 1
ATOM 2974 C CA . ALA A 1 390 ? -4.173 4.292 17.673 1.00 91.44 390 ALA A CA 1
ATOM 2975 C C . ALA A 1 390 ? -3.163 5.291 17.107 1.00 91.44 390 ALA A C 1
ATOM 2977 O O . ALA A 1 390 ? -3.313 5.758 15.980 1.00 91.44 390 ALA A O 1
ATOM 2978 N N . THR A 1 391 ? -2.117 5.580 17.877 1.00 91.94 391 THR A N 1
ATOM 2979 C CA . THR A 1 391 ? -1.014 6.443 17.452 1.00 91.94 391 THR A CA 1
ATOM 2980 C C . THR A 1 391 ? 0.283 5.659 17.556 1.00 91.94 391 THR A C 1
ATOM 2982 O O . THR A 1 391 ? 0.575 5.091 18.606 1.00 91.94 391 THR A O 1
ATOM 2985 N N . VAL A 1 392 ? 1.057 5.627 16.475 1.00 90.25 392 VAL A N 1
ATOM 2986 C CA . VAL A 1 392 ? 2.380 4.997 16.421 1.00 90.25 392 VAL A CA 1
ATOM 2987 C C . VAL A 1 392 ? 3.407 6.063 16.068 1.00 90.25 392 VAL A C 1
ATOM 2989 O O . VAL A 1 392 ? 3.230 6.809 15.105 1.00 90.25 392 VAL A O 1
ATOM 2992 N N . LEU A 1 393 ? 4.482 6.130 16.848 1.00 91.44 393 LEU A N 1
ATOM 2993 C CA . LEU A 1 393 ? 5.617 7.017 16.614 1.00 91.44 393 LEU A CA 1
ATOM 2994 C C . LEU A 1 393 ? 6.793 6.195 16.093 1.00 91.44 393 LEU A C 1
ATOM 2996 O O . LEU A 1 393 ? 7.099 5.139 16.639 1.00 91.44 393 LEU A O 1
ATOM 3000 N N . GLN A 1 394 ? 7.437 6.671 15.034 1.00 91.00 394 GLN A N 1
ATOM 3001 C CA . GLN A 1 394 ? 8.606 6.025 14.441 1.00 91.00 394 GLN A CA 1
ATOM 3002 C C . GLN A 1 394 ? 9.646 7.072 14.104 1.00 91.00 394 GLN A C 1
ATOM 3004 O O . GLN A 1 394 ? 9.317 8.085 13.489 1.00 91.00 394 GLN A O 1
ATOM 3009 N N . ILE A 1 395 ? 10.904 6.821 14.455 1.00 90.62 395 ILE A N 1
ATOM 3010 C CA . ILE A 1 395 ? 11.990 7.680 13.991 1.00 90.62 395 ILE A CA 1
ATOM 3011 C C . ILE A 1 395 ? 12.605 7.093 12.729 1.00 90.62 395 ILE A C 1
ATOM 3013 O O . ILE A 1 395 ? 12.799 5.883 12.584 1.00 90.62 395 ILE A O 1
ATOM 3017 N N . VAL A 1 396 ? 12.905 7.974 11.783 1.00 90.62 396 VAL A N 1
ATOM 3018 C CA . VAL A 1 396 ? 13.543 7.608 10.529 1.00 90.62 396 VAL A CA 1
ATOM 3019 C C . VAL A 1 396 ? 15.049 7.446 10.735 1.00 90.62 396 VAL A C 1
ATOM 3021 O O . VAL A 1 396 ? 15.801 8.416 10.762 1.00 90.62 396 VAL A O 1
ATOM 3024 N N . PHE A 1 397 ? 15.489 6.196 10.858 1.00 91.38 397 PHE A N 1
ATOM 3025 C CA . PHE A 1 397 ? 16.896 5.804 10.856 1.00 91.38 397 PHE A CA 1
ATOM 3026 C C . PHE A 1 397 ? 17.460 5.684 9.429 1.00 91.38 397 PHE A C 1
ATOM 3028 O O . PHE A 1 397 ? 16.690 5.501 8.480 1.00 91.38 397 PHE A O 1
ATOM 3035 N N . PRO A 1 398 ? 18.796 5.731 9.250 1.00 90.62 398 PRO A N 1
ATOM 3036 C CA . PRO A 1 398 ? 19.437 5.574 7.943 1.00 90.62 398 PRO A CA 1
ATOM 3037 C C . PRO A 1 398 ? 18.989 4.328 7.164 1.00 90.62 398 PRO A C 1
ATOM 3039 O O . PRO A 1 398 ? 18.734 4.421 5.966 1.00 90.62 398 PRO A O 1
ATOM 3042 N N . GLU A 1 399 ? 18.802 3.191 7.839 1.00 90.44 399 GLU A N 1
ATOM 3043 C CA . GLU A 1 399 ? 18.331 1.924 7.249 1.00 90.44 399 GLU A CA 1
ATOM 3044 C C . GLU A 1 399 ? 16.914 1.988 6.649 1.00 90.44 399 GLU A C 1
ATOM 3046 O O . GLU A 1 399 ? 16.549 1.180 5.793 1.00 90.44 399 GLU A O 1
ATOM 3051 N N . HIS A 1 400 ? 16.112 2.972 7.061 1.00 92.31 400 HIS A N 1
ATOM 3052 C CA . HIS A 1 400 ? 14.776 3.226 6.524 1.00 92.31 400 HIS A CA 1
ATOM 3053 C C . HIS A 1 400 ? 14.814 4.067 5.244 1.00 92.31 400 HIS A C 1
ATOM 3055 O O . HIS A 1 400 ? 13.793 4.228 4.572 1.00 92.31 400 HIS A O 1
ATOM 3061 N N . THR A 1 401 ? 15.973 4.616 4.888 1.00 88.81 401 THR A N 1
ATOM 3062 C CA . THR A 1 401 ? 16.107 5.612 3.828 1.00 88.81 401 THR A CA 1
ATOM 3063 C C . THR A 1 401 ? 16.977 5.139 2.680 1.00 88.81 401 THR A C 1
ATOM 3065 O O . THR A 1 401 ? 17.811 4.246 2.805 1.00 88.81 401 THR A O 1
ATOM 3068 N N . ASN A 1 402 ? 16.773 5.751 1.519 1.00 84.38 402 ASN A N 1
ATOM 3069 C CA . ASN A 1 402 ? 17.646 5.551 0.377 1.00 84.38 402 ASN A CA 1
ATOM 3070 C C . ASN A 1 402 ? 18.987 6.285 0.554 1.00 84.38 402 ASN A C 1
ATOM 3072 O O . ASN A 1 402 ? 19.190 7.039 1.497 1.00 84.38 402 ASN A O 1
ATOM 3076 N N . SER A 1 403 ? 19.895 6.125 -0.411 1.00 75.19 403 SER A N 1
ATOM 3077 C CA . SER A 1 403 ? 21.224 6.760 -0.421 1.00 75.19 403 SER A CA 1
ATOM 3078 C C . SER A 1 403 ? 21.216 8.298 -0.421 1.00 75.19 403 SER A C 1
ATOM 3080 O O . SER A 1 403 ? 22.273 8.916 -0.422 1.00 75.19 403 SER A O 1
ATOM 3082 N N . VAL A 1 404 ? 20.040 8.921 -0.491 1.00 75.56 404 VAL A N 1
ATOM 3083 C CA . VAL A 1 404 ? 19.828 10.373 -0.429 1.00 75.56 404 VAL A CA 1
ATOM 3084 C C . VAL A 1 404 ? 19.082 10.745 0.858 1.00 75.56 404 VAL A C 1
ATOM 3086 O O . VAL A 1 404 ? 18.465 11.802 0.945 1.00 75.56 404 VAL A O 1
ATOM 3089 N N . SER A 1 405 ? 19.084 9.855 1.849 1.00 83.56 405 SER A N 1
ATOM 3090 C CA . SER A 1 405 ? 18.459 10.062 3.152 1.00 83.56 405 SER A CA 1
ATOM 3091 C C . SER A 1 405 ? 16.952 10.317 3.091 1.00 83.56 405 SER A C 1
ATOM 3093 O O . SER A 1 405 ? 16.410 10.890 4.026 1.00 83.56 405 SER A O 1
ATOM 3095 N N . ILE A 1 406 ? 16.259 9.900 2.020 1.00 88.19 406 ILE A N 1
ATOM 3096 C CA . ILE A 1 406 ? 14.792 9.965 1.920 1.00 88.19 406 ILE A CA 1
ATOM 3097 C C . ILE A 1 406 ? 14.205 8.600 2.277 1.00 88.19 406 ILE A C 1
ATOM 3099 O O . ILE A 1 406 ? 14.620 7.583 1.718 1.00 88.19 406 ILE A O 1
ATOM 3103 N N . LEU A 1 407 ? 13.214 8.594 3.164 1.00 92.00 407 LEU A N 1
ATOM 3104 C CA . LEU A 1 407 ? 12.453 7.419 3.584 1.00 92.00 407 LEU A CA 1
ATOM 3105 C C . LEU A 1 407 ? 11.895 6.630 2.393 1.00 92.00 407 LEU A C 1
ATOM 3107 O O . LEU A 1 407 ? 11.287 7.194 1.480 1.00 92.00 407 LEU A O 1
ATOM 3111 N N . PHE A 1 408 ? 12.089 5.311 2.415 1.00 91.62 408 PHE A N 1
ATOM 3112 C CA . PHE A 1 408 ? 11.503 4.414 1.423 1.00 91.62 408 PHE A CA 1
ATOM 3113 C C . PHE A 1 408 ? 9.983 4.342 1.574 1.00 91.62 408 PHE A C 1
ATOM 3115 O O . PHE A 1 408 ? 9.470 4.137 2.675 1.00 91.62 408 PHE A O 1
ATOM 3122 N N . GLY A 1 409 ? 9.260 4.419 0.452 1.00 92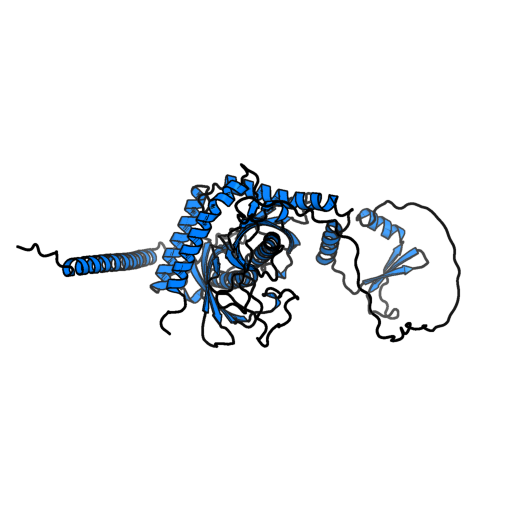.62 409 GLY A N 1
ATOM 3123 C CA . GLY A 1 409 ? 7.801 4.298 0.446 1.00 92.62 409 GLY A CA 1
ATOM 3124 C C . GLY A 1 409 ? 7.336 2.971 1.048 1.00 92.62 409 GLY A C 1
ATOM 3125 O O . GLY A 1 409 ? 6.390 2.944 1.833 1.00 92.62 409 GLY A O 1
ATOM 3126 N N . GLY A 1 410 ? 8.063 1.888 0.760 1.00 94.06 410 GLY A N 1
ATOM 3127 C CA . GLY A 1 410 ? 7.853 0.560 1.330 1.00 94.06 410 GLY A CA 1
ATOM 3128 C C . GLY A 1 410 ? 7.873 0.536 2.855 1.00 94.06 410 GLY A C 1
ATOM 3129 O O . GLY A 1 410 ? 7.008 -0.082 3.472 1.00 94.06 410 GLY A O 1
ATOM 3130 N N . GLN A 1 411 ? 8.822 1.249 3.467 1.00 95.69 411 GLN A N 1
ATOM 3131 C CA . GLN A 1 411 ? 8.918 1.334 4.924 1.00 95.69 411 GLN A CA 1
ATOM 3132 C C . GLN A 1 411 ? 7.732 2.100 5.518 1.00 95.69 411 GLN A C 1
ATOM 3134 O O . GLN A 1 411 ? 7.134 1.652 6.495 1.00 95.69 411 GLN A O 1
ATOM 3139 N N . THR A 1 412 ? 7.343 3.218 4.899 1.00 96.38 412 THR A N 1
ATOM 3140 C CA . THR A 1 412 ? 6.167 3.992 5.317 1.00 96.38 412 THR A CA 1
ATOM 3141 C C . THR A 1 412 ? 4.893 3.150 5.276 1.00 96.38 412 THR A C 1
ATOM 3143 O O . THR A 1 412 ? 4.094 3.204 6.205 1.00 96.38 412 THR A O 1
ATOM 3146 N N . MET A 1 413 ? 4.703 2.349 4.223 1.00 96.94 413 MET A N 1
ATOM 3147 C CA . MET A 1 413 ? 3.539 1.464 4.085 1.00 96.94 413 MET A CA 1
ATOM 3148 C C . MET A 1 413 ? 3.503 0.372 5.156 1.00 96.94 413 MET A C 1
ATOM 3150 O O . MET A 1 413 ? 2.427 0.055 5.661 1.00 96.94 413 MET A O 1
ATOM 3154 N N . ALA A 1 414 ? 4.665 -0.153 5.553 1.00 96.25 414 ALA A N 1
ATOM 3155 C CA . ALA A 1 414 ? 4.753 -1.105 6.653 1.00 96.25 414 ALA A CA 1
ATOM 3156 C C . ALA A 1 414 ? 4.304 -0.491 7.988 1.00 96.25 414 ALA A C 1
ATOM 3158 O O . ALA A 1 414 ? 3.502 -1.085 8.706 1.00 96.25 414 ALA A O 1
ATOM 3159 N N . TRP A 1 415 ? 4.757 0.724 8.302 1.00 96.81 415 TRP A N 1
ATOM 3160 C CA . TRP A 1 415 ? 4.349 1.423 9.526 1.00 96.81 415 TRP A CA 1
ATOM 3161 C C . TRP A 1 415 ? 2.881 1.865 9.516 1.00 96.81 415 TRP A C 1
ATOM 3163 O O . TRP A 1 415 ? 2.210 1.795 10.546 1.00 96.81 415 TRP A O 1
ATOM 3173 N N . LEU A 1 416 ? 2.361 2.267 8.353 1.00 97.50 416 LEU A N 1
ATOM 3174 C CA . LEU A 1 416 ? 0.939 2.549 8.164 1.00 97.50 416 LEU A CA 1
ATOM 3175 C C . LEU A 1 416 ? 0.071 1.327 8.505 1.00 97.50 416 LEU A C 1
ATOM 3177 O O . LEU A 1 416 ? -0.905 1.460 9.244 1.00 97.50 416 LEU A O 1
ATOM 3181 N N . GLU A 1 417 ? 0.432 0.140 8.005 1.00 96.88 417 GLU A N 1
ATOM 3182 C CA . GLU A 1 417 ? -0.300 -1.094 8.312 1.00 96.88 417 GLU A CA 1
ATOM 3183 C C . GLU A 1 417 ? -0.218 -1.437 9.807 1.00 96.88 417 GLU A C 1
ATOM 3185 O O . GLU A 1 417 ? -1.230 -1.782 10.415 1.00 96.88 417 GLU A O 1
ATOM 3190 N N . GLN A 1 418 ? 0.954 -1.292 10.433 1.00 94.81 418 GLN A N 1
ATOM 3191 C CA . GLN A 1 418 ? 1.105 -1.530 11.872 1.00 94.81 418 GLN A CA 1
ATOM 3192 C C . GLN A 1 418 ? 0.140 -0.668 12.697 1.00 94.81 418 GLN A C 1
ATOM 3194 O O . GLN A 1 418 ? -0.553 -1.187 13.575 1.00 94.81 418 GLN A O 1
ATOM 3199 N N . ALA A 1 419 ? 0.039 0.629 12.389 1.00 95.75 419 ALA A N 1
ATOM 3200 C CA . ALA A 1 419 ? -0.922 1.517 13.040 1.00 95.75 419 ALA A CA 1
ATOM 3201 C C . ALA A 1 419 ? -2.375 1.075 12.785 1.00 95.75 419 ALA A C 1
ATOM 3203 O O . ALA A 1 419 ? -3.189 1.067 13.714 1.00 95.75 419 ALA A O 1
ATOM 3204 N N . ALA A 1 420 ? -2.691 0.641 11.558 1.00 97.12 420 ALA A N 1
ATOM 3205 C CA . ALA A 1 420 ? -4.017 0.136 11.211 1.00 97.12 420 ALA A CA 1
ATOM 3206 C C . ALA A 1 420 ? -4.400 -1.114 12.023 1.00 97.12 420 ALA A C 1
ATOM 3208 O O . ALA A 1 420 ? -5.498 -1.184 12.577 1.00 97.12 420 ALA A O 1
ATOM 3209 N N . LEU A 1 421 ? -3.486 -2.081 12.145 1.00 93.69 421 LEU A N 1
ATOM 3210 C CA . LEU A 1 421 ? -3.695 -3.316 12.905 1.00 93.69 421 LEU A CA 1
ATOM 3211 C C . LEU A 1 421 ? -3.902 -3.040 14.399 1.00 93.69 421 LEU A C 1
ATOM 3213 O O . LEU A 1 421 ? -4.760 -3.664 15.025 1.00 93.69 421 LEU A O 1
ATOM 3217 N N . ILE A 1 422 ? -3.162 -2.086 14.978 1.00 92.12 422 ILE A N 1
ATOM 3218 C CA . ILE A 1 422 ? -3.343 -1.680 16.381 1.00 92.12 422 ILE A CA 1
ATOM 3219 C C . ILE A 1 422 ? -4.729 -1.054 16.583 1.00 92.12 422 ILE A C 1
ATOM 3221 O O . ILE A 1 422 ? -5.416 -1.406 17.542 1.00 92.12 422 ILE A O 1
ATOM 3225 N N . SER A 1 423 ? -5.166 -0.180 15.671 1.00 94.06 423 SER A N 1
ATOM 3226 C CA . SER A 1 423 ? -6.504 0.425 15.724 1.00 94.06 423 SER A CA 1
ATOM 3227 C C . SER A 1 423 ? -7.613 -0.630 15.606 1.00 94.06 423 SER A C 1
ATOM 3229 O O . SER A 1 423 ? -8.556 -0.636 16.399 1.00 94.06 423 SER A O 1
ATOM 3231 N N . ALA A 1 424 ? -7.467 -1.599 14.698 1.00 92.69 424 ALA A N 1
ATOM 3232 C CA . ALA A 1 424 ? -8.455 -2.655 14.473 1.00 92.69 424 ALA A CA 1
ATOM 3233 C C . ALA A 1 424 ? -8.669 -3.576 15.683 1.00 92.69 424 ALA A C 1
ATOM 3235 O O . ALA A 1 424 ? -9.787 -4.027 15.934 1.00 92.69 424 ALA A O 1
ATOM 3236 N N . ARG A 1 425 ? -7.641 -3.808 16.509 1.00 88.75 425 ARG A N 1
ATOM 3237 C CA . ARG A 1 425 ? -7.798 -4.565 17.767 1.00 88.75 425 ARG A CA 1
ATOM 3238 C C . ARG A 1 425 ? -8.858 -3.957 18.682 1.00 88.75 425 ARG A C 1
ATOM 3240 O O . ARG A 1 425 ? -9.529 -4.690 19.404 1.00 88.75 425 ARG A O 1
ATOM 3247 N N . ASN A 1 426 ? -9.053 -2.639 18.628 1.00 88.88 426 ASN A N 1
ATOM 3248 C CA . ASN A 1 426 ? -10.050 -1.970 19.450 1.00 88.88 426 ASN A CA 1
ATOM 3249 C C . ASN A 1 426 ? -11.476 -2.367 19.066 1.00 88.88 426 ASN A C 1
ATOM 3251 O O . ASN A 1 426 ? -12.304 -2.466 19.957 1.00 88.88 426 ASN A O 1
ATOM 3255 N N . VAL A 1 427 ? -11.785 -2.694 17.809 1.00 89.75 427 VAL A N 1
ATOM 3256 C CA . VAL A 1 427 ? -13.156 -3.100 17.432 1.00 89.75 427 VAL A CA 1
ATOM 3257 C C . VAL A 1 427 ? -13.454 -4.577 17.680 1.00 89.75 427 VAL A C 1
ATOM 3259 O O . VAL A 1 427 ? -14.620 -4.949 17.755 1.00 89.75 427 VAL A O 1
ATOM 3262 N N . ALA A 1 428 ? -12.417 -5.396 17.870 1.00 84.88 428 ALA A N 1
ATOM 3263 C CA . ALA A 1 428 ? -12.536 -6.821 18.183 1.00 84.88 428 ALA A CA 1
ATOM 3264 C C . ALA A 1 428 ? -12.373 -7.155 19.679 1.00 84.88 428 ALA A C 1
ATOM 3266 O O . ALA A 1 428 ? -12.383 -8.331 20.033 1.00 84.88 428 ALA A O 1
ATOM 3267 N N . ARG A 1 429 ? -12.211 -6.169 20.583 1.00 76.56 429 ARG A N 1
ATOM 3268 C CA . ARG A 1 429 ? -12.104 -6.482 22.025 1.00 76.56 429 ARG A CA 1
ATOM 3269 C C . ARG A 1 429 ? -13.377 -7.183 22.503 1.00 76.56 429 ARG A C 1
ATOM 3271 O O . ARG A 1 429 ? -14.471 -6.668 22.286 1.00 76.56 429 ARG A O 1
ATOM 3278 N N . GLY A 1 430 ? -13.200 -8.313 23.180 1.00 71.44 430 GLY A N 1
ATOM 3279 C CA . GLY A 1 430 ? -14.284 -9.188 23.634 1.00 71.44 430 GLY A CA 1
ATOM 3280 C C . GLY A 1 430 ? -14.404 -10.476 22.820 1.00 71.44 430 GLY A C 1
ATOM 3281 O O . GLY A 1 430 ? -14.951 -11.446 23.328 1.00 71.44 430 GLY A O 1
ATOM 3282 N N . LEU A 1 431 ? -13.832 -10.523 21.613 1.00 73.38 431 LEU A N 1
ATOM 3283 C CA . LEU A 1 431 ? -13.741 -11.750 20.827 1.00 73.38 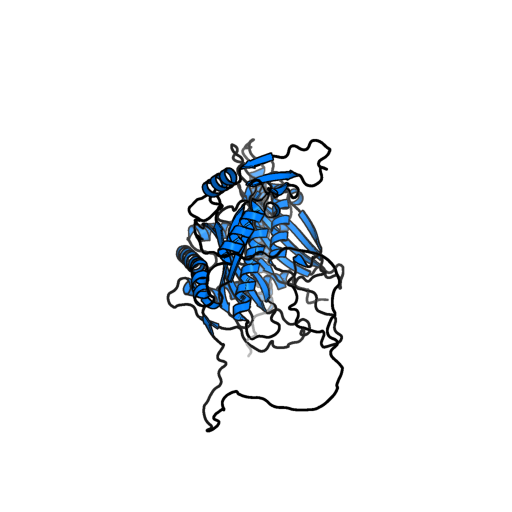431 LEU A CA 1
ATOM 3284 C C . LEU A 1 431 ? -12.461 -12.520 21.206 1.00 73.38 431 LEU A C 1
ATOM 3286 O O . LEU A 1 431 ? -11.372 -11.928 21.192 1.00 73.38 431 LEU A O 1
ATOM 3290 N N . PRO A 1 432 ? -12.549 -13.816 21.550 1.00 65.56 432 PRO A N 1
ATOM 3291 C CA . PRO A 1 432 ? -11.369 -14.627 21.822 1.00 65.56 432 PRO A CA 1
ATOM 3292 C C . PRO A 1 432 ? -10.571 -14.884 20.533 1.00 65.56 432 PRO A C 1
ATOM 3294 O O . PRO A 1 432 ? -11.143 -15.056 19.461 1.00 65.56 432 PRO A O 1
ATOM 3297 N N . ASN A 1 433 ? -9.238 -14.921 20.643 1.00 67.44 433 ASN A N 1
ATOM 3298 C CA . ASN A 1 433 ? -8.312 -15.391 19.597 1.00 67.44 433 ASN A CA 1
ATOM 3299 C C . ASN A 1 433 ? -8.488 -14.764 18.197 1.00 67.44 433 ASN A C 1
ATOM 3301 O O . ASN A 1 433 ? -8.349 -15.430 17.173 1.00 67.44 433 ASN A O 1
ATOM 3305 N N . VAL A 1 434 ? -8.753 -13.456 18.134 1.00 73.88 434 VAL A N 1
ATOM 3306 C CA . VAL A 1 434 ? -8.875 -12.746 16.857 1.00 73.88 434 VAL A CA 1
ATOM 3307 C C . VAL A 1 434 ? -7.516 -12.433 16.237 1.00 73.88 434 VAL A C 1
ATOM 3309 O O . VAL A 1 434 ? -6.703 -11.695 16.801 1.00 73.88 434 VAL A O 1
ATOM 3312 N N . HIS A 1 435 ? -7.337 -12.895 15.002 1.00 80.31 435 HIS A N 1
ATOM 3313 C CA . HIS A 1 435 ? -6.238 -12.506 14.127 1.00 80.31 435 HIS A CA 1
ATOM 3314 C C . HIS A 1 435 ? -6.749 -11.608 13.001 1.00 80.31 435 HIS A C 1
ATOM 3316 O O . HIS A 1 435 ? -7.791 -11.866 12.400 1.00 80.31 435 HIS A O 1
ATOM 3322 N N . TRP A 1 436 ? -6.008 -10.543 12.705 1.00 88.06 436 TRP A N 1
ATOM 3323 C CA . TRP A 1 436 ? -6.351 -9.608 11.637 1.00 88.06 436 TRP A CA 1
ATOM 3324 C C . TRP A 1 436 ? -5.503 -9.891 10.409 1.00 88.06 436 TRP A C 1
ATOM 3326 O O . TRP A 1 436 ? -4.290 -10.006 10.511 1.00 88.06 436 TRP A O 1
ATOM 3336 N N . LYS A 1 437 ? -6.117 -9.930 9.230 1.00 92.06 437 LYS A N 1
ATOM 3337 C CA . LYS A 1 437 ? -5.406 -9.957 7.951 1.00 92.06 437 LYS A CA 1
ATOM 3338 C C . LYS A 1 437 ? -5.759 -8.739 7.119 1.00 92.06 437 LYS A C 1
ATOM 3340 O O . LYS A 1 437 ? -6.928 -8.369 7.010 1.00 92.06 437 LYS A O 1
ATOM 3345 N N . THR A 1 438 ? -4.761 -8.145 6.485 1.00 95.25 438 THR A N 1
ATOM 3346 C CA . THR A 1 438 ? -4.982 -7.080 5.509 1.00 95.25 438 THR A CA 1
ATOM 3347 C C . THR A 1 438 ? -5.415 -7.698 4.186 1.00 95.25 438 THR A C 1
ATOM 3349 O O . THR A 1 438 ? -4.691 -8.489 3.592 1.00 95.25 438 THR A O 1
ATOM 3352 N N . VAL A 1 439 ? -6.617 -7.353 3.724 1.00 95.06 439 VAL A N 1
ATOM 3353 C CA . VAL A 1 439 ? -7.193 -7.865 2.467 1.00 95.06 439 VAL A CA 1
ATOM 3354 C C . VAL A 1 439 ? -6.990 -6.875 1.330 1.00 95.06 439 VAL A C 1
ATOM 3356 O O . VAL A 1 439 ? -6.835 -7.266 0.173 1.00 95.06 439 VAL A O 1
ATOM 3359 N N . ALA A 1 440 ? -6.982 -5.585 1.654 1.00 95.81 440 ALA A N 1
ATOM 3360 C CA . ALA A 1 440 ? -6.768 -4.539 0.677 1.00 95.81 440 ALA A CA 1
ATOM 3361 C C . ALA A 1 440 ? -6.110 -3.312 1.295 1.00 95.81 440 ALA A C 1
ATOM 3363 O O . ALA A 1 440 ? -6.305 -3.010 2.473 1.00 95.81 440 ALA A O 1
ATOM 3364 N N . MET A 1 441 ? -5.409 -2.574 0.450 1.00 95.56 441 MET A N 1
ATOM 3365 C CA . MET A 1 441 ? -4.987 -1.205 0.691 1.00 95.56 441 MET A CA 1
ATOM 3366 C C . MET A 1 441 ? -5.443 -0.376 -0.510 1.00 95.56 441 MET A C 1
ATOM 3368 O O . MET A 1 441 ? -5.192 -0.760 -1.653 1.00 95.56 441 MET A O 1
ATOM 3372 N N . ASP A 1 442 ? -6.137 0.732 -0.272 1.00 92.50 442 ASP A N 1
ATOM 3373 C CA . ASP A 1 442 ? -6.503 1.650 -1.351 1.00 92.50 442 ASP A CA 1
ATOM 3374 C C . ASP A 1 442 ? -5.289 2.473 -1.809 1.00 92.50 442 ASP A C 1
ATOM 3376 O O . ASP A 1 442 ? -4.201 2.382 -1.241 1.00 92.50 442 ASP A O 1
ATOM 3380 N N . GLY A 1 443 ? -5.455 3.243 -2.888 1.00 87.06 443 GLY A N 1
ATOM 3381 C CA . GLY A 1 443 ? -4.351 4.012 -3.455 1.00 87.06 443 GLY A CA 1
ATOM 3382 C C . GLY A 1 443 ? -3.747 4.992 -2.444 1.00 87.06 443 GLY A C 1
ATOM 3383 O O . GLY A 1 443 ? -4.462 5.612 -1.661 1.00 87.06 443 GLY A O 1
ATOM 3384 N N . LEU A 1 444 ? -2.426 5.138 -2.491 1.00 93.00 444 LEU A N 1
ATOM 3385 C CA . LEU A 1 444 ? -1.629 5.990 -1.612 1.00 93.00 444 LEU A CA 1
ATOM 3386 C C . LEU A 1 444 ? -0.769 6.935 -2.453 1.00 93.00 444 LEU A C 1
ATOM 3388 O O . LEU A 1 444 ? -0.131 6.507 -3.415 1.00 93.00 444 LEU A O 1
ATOM 3392 N N . GLU A 1 445 ? -0.678 8.202 -2.049 1.00 93.12 445 GLU A N 1
ATOM 3393 C CA . GLU A 1 445 ? 0.231 9.184 -2.649 1.00 93.12 445 GLU A CA 1
ATOM 3394 C C . GLU A 1 445 ? 1.175 9.784 -1.597 1.00 93.12 445 GLU A C 1
ATOM 3396 O O . GLU A 1 445 ? 0.741 10.323 -0.579 1.00 93.12 445 GLU A O 1
ATOM 3401 N N . PHE A 1 446 ? 2.478 9.757 -1.875 1.00 93.25 446 PHE A N 1
ATOM 3402 C CA . PHE A 1 446 ? 3.504 10.400 -1.058 1.00 93.25 446 PHE A CA 1
ATOM 3403 C C . PHE A 1 446 ? 3.594 11.884 -1.427 1.00 93.25 446 PHE A C 1
ATOM 3405 O O . PHE A 1 446 ? 4.164 12.251 -2.456 1.00 93.25 446 PHE A O 1
ATOM 3412 N N . LYS A 1 447 ? 3.014 12.761 -0.599 1.00 90.81 447 LYS A N 1
ATOM 3413 C CA . LYS A 1 447 ? 2.956 14.205 -0.885 1.00 90.81 447 LYS A CA 1
ATOM 3414 C C . LYS A 1 447 ? 4.248 14.931 -0.556 1.00 90.81 447 LYS A C 1
ATOM 3416 O O . LYS A 1 447 ? 4.588 15.906 -1.224 1.00 90.81 447 LYS A O 1
ATOM 3421 N N . ARG A 1 448 ? 4.938 14.504 0.501 1.00 89.00 448 ARG A N 1
ATOM 3422 C CA . ARG A 1 448 ? 6.157 15.156 0.989 1.00 89.00 448 ARG A CA 1
ATOM 3423 C C . ARG A 1 448 ? 7.224 14.119 1.327 1.00 89.00 448 ARG A C 1
ATOM 3425 O O . ARG A 1 448 ? 6.882 13.099 1.923 1.00 89.00 448 ARG A O 1
ATOM 3432 N N . PRO A 1 449 ? 8.500 14.382 0.992 1.00 89.19 449 PRO A N 1
ATOM 3433 C CA . PRO A 1 449 ? 9.593 13.533 1.433 1.00 89.19 449 PRO A CA 1
ATOM 3434 C C . PRO A 1 449 ? 9.773 13.635 2.953 1.00 89.19 449 PRO A C 1
ATOM 3436 O O . PRO A 1 449 ? 9.508 14.676 3.570 1.00 89.19 449 PRO A O 1
ATOM 3439 N N . VAL A 1 450 ? 10.243 12.538 3.533 1.00 90.94 450 VAL A N 1
ATOM 3440 C CA . VAL A 1 450 ? 10.658 12.432 4.933 1.00 90.94 450 VAL A CA 1
ATOM 3441 C C . VAL A 1 450 ? 12.120 12.030 4.932 1.00 90.94 450 VAL A C 1
ATOM 3443 O O . VAL A 1 450 ? 12.503 11.159 4.147 1.00 90.94 450 VAL A O 1
ATOM 3446 N N . VAL A 1 451 ? 12.927 12.697 5.747 1.00 89.88 451 VAL A N 1
ATOM 3447 C CA . VAL A 1 451 ? 14.373 12.499 5.795 1.00 89.88 451 VAL A CA 1
ATOM 3448 C C . VAL A 1 451 ? 14.817 11.811 7.081 1.00 89.88 451 VAL A C 1
ATOM 3450 O O . VAL A 1 451 ? 14.065 11.728 8.051 1.00 89.88 451 VAL A O 1
ATOM 3453 N N . VAL A 1 452 ? 16.043 11.285 7.076 1.00 89.62 452 VAL A N 1
ATOM 3454 C CA . VAL A 1 452 ? 16.684 10.711 8.271 1.00 89.62 452 VAL A CA 1
ATOM 3455 C C . VAL A 1 452 ? 16.649 11.703 9.436 1.00 89.62 452 VAL A C 1
ATOM 3457 O O . VAL A 1 452 ? 16.899 12.892 9.252 1.00 89.62 452 VAL A O 1
ATOM 3460 N N . GLY A 1 453 ? 16.362 11.196 10.634 1.00 86.75 453 GLY A N 1
ATOM 3461 C CA . GLY A 1 453 ? 16.294 11.961 11.881 1.00 86.75 453 GLY A CA 1
ATOM 3462 C C . GLY A 1 453 ? 14.911 12.535 12.188 1.00 86.75 453 GLY A C 1
ATOM 3463 O O . GLY A 1 453 ? 14.652 12.936 13.318 1.00 86.75 453 GLY A O 1
ATOM 3464 N N . GLU A 1 454 ? 13.991 12.544 11.224 1.00 87.94 454 GLU A N 1
ATOM 3465 C CA . GLU A 1 454 ? 12.630 13.008 11.476 1.00 87.94 454 GLU A CA 1
ATOM 3466 C C . GLU A 1 454 ? 11.791 11.965 12.209 1.00 87.94 454 GLU A C 1
ATOM 3468 O O . GLU A 1 454 ? 11.976 10.754 12.057 1.00 87.94 454 GLU A O 1
ATOM 3473 N N . VAL A 1 455 ? 10.826 12.453 12.987 1.00 90.44 455 VAL A N 1
ATOM 3474 C CA . VAL A 1 455 ? 9.874 11.613 13.713 1.00 90.44 455 VAL A CA 1
ATOM 3475 C C . VAL A 1 455 ? 8.567 11.576 12.940 1.00 90.44 455 VAL A C 1
ATOM 3477 O O . VAL A 1 455 ? 7.921 12.602 12.730 1.00 90.44 455 VAL A O 1
ATOM 3480 N N . MET A 1 456 ? 8.155 10.385 12.528 1.00 93.00 456 MET A N 1
ATOM 3481 C CA . MET A 1 456 ? 6.850 10.146 11.935 1.00 93.00 456 MET A CA 1
ATOM 3482 C C . MET A 1 456 ? 5.824 9.765 12.996 1.00 93.00 456 MET A C 1
ATOM 3484 O O . MET A 1 456 ? 6.076 8.929 13.858 1.00 93.00 456 MET A O 1
ATOM 3488 N N . THR A 1 457 ? 4.642 10.364 12.899 1.00 93.88 457 THR A N 1
ATOM 3489 C CA . THR A 1 457 ? 3.454 10.012 13.676 1.00 93.88 457 THR A CA 1
ATOM 3490 C C . THR A 1 457 ? 2.403 9.444 12.732 1.00 93.88 457 THR A C 1
ATOM 3492 O O . THR A 1 457 ? 1.968 10.135 11.807 1.00 93.88 457 THR A O 1
ATOM 3495 N N . PHE A 1 458 ? 1.988 8.206 12.984 1.00 96.00 458 PHE A N 1
ATOM 3496 C CA . PHE A 1 458 ? 0.911 7.514 12.285 1.00 96.00 458 PHE A CA 1
ATOM 3497 C C . PHE A 1 458 ? -0.309 7.457 13.194 1.00 96.00 458 PHE A C 1
ATOM 3499 O O . PHE A 1 458 ? -0.257 6.831 14.250 1.00 96.00 458 PHE A O 1
ATOM 3506 N N . THR A 1 459 ? -1.399 8.093 12.784 1.00 96.62 459 THR A N 1
ATOM 3507 C CA . THR A 1 459 ? -2.651 8.120 13.541 1.00 96.62 459 THR A CA 1
ATOM 3508 C C . THR A 1 459 ? -3.711 7.342 12.780 1.00 96.62 459 THR A C 1
ATOM 3510 O O . THR A 1 459 ? -4.048 7.707 11.656 1.00 96.62 459 THR A O 1
ATOM 3513 N N . ALA A 1 460 ? -4.226 6.276 13.384 1.00 97.25 460 ALA A N 1
ATOM 3514 C CA . ALA A 1 460 ? -5.180 5.353 12.789 1.00 97.25 460 ALA A CA 1
ATOM 3515 C C . ALA A 1 460 ? -6.524 5.371 13.527 1.00 97.25 460 ALA A C 1
ATOM 3517 O O . ALA A 1 460 ? -6.559 5.388 14.759 1.00 97.25 460 ALA A O 1
ATOM 3518 N N . VAL A 1 461 ? -7.617 5.322 12.765 1.00 97.31 461 VAL A N 1
ATOM 3519 C CA . VAL A 1 461 ? -8.995 5.196 13.263 1.00 97.31 461 VAL A CA 1
ATOM 3520 C C . VAL A 1 461 ? -9.776 4.200 12.411 1.00 97.31 461 VAL A C 1
ATOM 3522 O O . VAL A 1 461 ? -9.593 4.131 11.192 1.00 97.31 461 VAL A O 1
ATOM 3525 N N . VAL A 1 462 ? -10.679 3.439 13.030 1.00 97.25 462 VAL A N 1
ATOM 3526 C CA . VAL A 1 462 ? -11.589 2.558 12.291 1.00 97.25 462 VAL A CA 1
ATOM 3527 C C . VAL A 1 462 ? -12.783 3.381 11.820 1.00 97.25 462 VAL A C 1
ATOM 3529 O O . VAL A 1 462 ? -13.555 3.882 12.630 1.00 97.25 462 VAL A O 1
ATOM 3532 N N . LEU A 1 463 ? -12.942 3.518 10.503 1.00 95.00 463 LEU A N 1
ATOM 3533 C CA . LEU A 1 463 ? -14.040 4.284 9.910 1.00 95.00 463 LEU A CA 1
ATOM 3534 C C . LEU A 1 463 ? -15.339 3.492 9.882 1.00 95.00 463 LEU A C 1
ATOM 3536 O O . LEU A 1 463 ? -16.414 4.020 10.141 1.00 95.00 463 LEU A O 1
ATOM 3540 N N . ARG A 1 464 ? -15.257 2.217 9.512 1.00 95.00 464 ARG A N 1
ATOM 3541 C CA . ARG A 1 464 ? -16.441 1.388 9.311 1.00 95.00 464 ARG A CA 1
ATOM 3542 C C . ARG A 1 464 ? -16.133 -0.047 9.669 1.00 95.00 464 ARG A C 1
ATOM 3544 O O . ARG A 1 464 ? -15.096 -0.578 9.280 1.00 95.00 464 ARG A O 1
ATOM 3551 N N . THR A 1 465 ? -17.067 -0.688 10.352 1.00 93.88 465 THR A N 1
ATOM 3552 C CA . THR A 1 465 ? -17.085 -2.133 10.554 1.00 93.88 465 THR A CA 1
ATOM 3553 C C . THR A 1 465 ? -18.182 -2.761 9.700 1.00 93.88 465 THR A C 1
ATOM 3555 O O . THR A 1 465 ? -19.242 -2.182 9.463 1.00 93.88 465 THR A O 1
ATOM 3558 N N . PHE A 1 466 ? -17.880 -3.944 9.189 1.00 90.50 466 PHE A N 1
ATOM 3559 C CA . PHE A 1 466 ? -18.798 -4.876 8.549 1.00 90.50 466 PHE A CA 1
ATOM 3560 C C . PHE A 1 466 ? -18.860 -6.144 9.413 1.00 90.50 466 PHE A C 1
ATOM 3562 O O . PHE A 1 466 ? -18.276 -6.188 10.492 1.00 90.50 466 PHE A O 1
ATOM 3569 N N . THR A 1 467 ? -19.495 -7.209 8.918 1.00 85.31 467 THR A N 1
ATOM 3570 C CA . THR A 1 467 ? -19.642 -8.474 9.655 1.00 85.31 467 THR A CA 1
ATOM 3571 C C . THR A 1 467 ? -18.307 -9.038 10.153 1.00 85.31 467 THR A C 1
ATOM 3573 O O . THR A 1 467 ? -18.182 -9.388 11.319 1.00 85.31 467 THR A O 1
ATOM 3576 N N . ARG A 1 468 ? -17.294 -9.112 9.277 1.00 86.19 468 ARG A N 1
ATOM 3577 C CA . ARG A 1 468 ? -15.990 -9.747 9.567 1.00 86.19 468 ARG A CA 1
ATOM 3578 C C . ARG A 1 468 ? -14.797 -8.945 9.060 1.00 86.19 468 ARG A C 1
ATOM 3580 O O . ARG A 1 468 ? -13.699 -9.473 8.895 1.00 86.19 468 ARG A O 1
ATOM 3587 N N . SER A 1 469 ? -15.024 -7.682 8.733 1.00 92.31 469 SER A N 1
ATOM 3588 C CA . SER A 1 469 ? -14.006 -6.803 8.175 1.00 92.31 469 SER A CA 1
ATOM 3589 C C . SER A 1 469 ? -14.239 -5.369 8.603 1.00 92.31 469 SER A C 1
ATOM 3591 O O . SER A 1 469 ? -15.358 -4.996 8.942 1.00 92.31 469 SER A O 1
ATOM 3593 N N . CYS A 1 470 ? -13.205 -4.547 8.546 1.00 95.25 470 CYS A N 1
ATOM 3594 C CA . CYS A 1 470 ? -13.293 -3.128 8.832 1.00 95.25 470 CYS A CA 1
ATOM 3595 C C . CYS A 1 470 ? -12.433 -2.309 7.866 1.00 95.25 470 CYS A C 1
ATOM 3597 O O . CYS A 1 470 ? -11.462 -2.809 7.295 1.00 95.25 470 CYS A O 1
ATOM 3599 N N . GLU A 1 471 ? -12.822 -1.052 7.666 1.00 97.06 471 GLU A N 1
ATOM 3600 C CA . GLU A 1 471 ? -12.000 -0.043 7.004 1.00 97.06 471 GLU A CA 1
ATOM 3601 C C . GLU A 1 471 ? -11.278 0.788 8.061 1.00 97.06 471 GLU A C 1
ATOM 3603 O O . GLU A 1 471 ? -11.916 1.366 8.944 1.00 97.06 471 GLU A O 1
ATOM 3608 N N . VAL A 1 472 ? -9.957 0.867 7.954 1.00 98.12 472 VAL A N 1
ATOM 3609 C CA . VAL A 1 472 ? -9.106 1.623 8.871 1.00 98.12 472 VAL A CA 1
ATOM 3610 C C . VAL A 1 472 ? -8.374 2.695 8.095 1.00 98.12 472 VAL A C 1
ATOM 3612 O O . VAL A 1 472 ? -7.650 2.402 7.143 1.00 98.12 472 VAL A O 1
ATOM 3615 N N . TYR A 1 473 ? -8.577 3.940 8.500 1.00 97.94 473 TYR A N 1
ATOM 3616 C CA . TYR A 1 473 ? -7.940 5.095 7.897 1.00 97.94 473 TYR A CA 1
ATOM 3617 C C . TYR A 1 473 ? -6.759 5.533 8.741 1.00 97.94 473 TYR A C 1
ATOM 3619 O O . TYR A 1 473 ? -6.873 5.657 9.961 1.00 97.94 473 TYR A O 1
ATOM 3627 N N . VAL A 1 474 ? -5.625 5.755 8.086 1.00 98.00 474 VAL A N 1
ATOM 3628 C CA . VAL A 1 474 ? -4.364 6.088 8.737 1.00 98.00 474 VAL A CA 1
ATOM 3629 C C . VAL A 1 474 ? -3.780 7.331 8.098 1.00 98.00 474 VAL A C 1
ATOM 3631 O O . VAL A 1 474 ? -3.581 7.385 6.887 1.00 98.00 474 VAL A O 1
ATOM 3634 N N . VAL A 1 475 ? -3.453 8.315 8.925 1.00 97.12 475 VAL A N 1
ATOM 3635 C CA . VAL A 1 475 ? -2.790 9.549 8.511 1.00 97.12 475 VAL A CA 1
ATOM 3636 C C . VAL A 1 475 ? -1.356 9.535 9.017 1.00 97.12 475 VAL A C 1
ATOM 3638 O O . VAL A 1 475 ? -1.116 9.299 10.200 1.00 97.12 475 VAL A O 1
ATOM 3641 N N . ALA A 1 476 ? -0.406 9.825 8.133 1.00 96.19 476 ALA A N 1
ATOM 3642 C CA . ALA A 1 476 ? 0.998 9.992 8.467 1.00 96.19 476 ALA A CA 1
ATOM 3643 C C . ALA A 1 476 ? 1.390 11.476 8.459 1.00 96.19 476 ALA A C 1
ATOM 3645 O O . ALA A 1 476 ? 1.055 12.250 7.552 1.00 96.19 476 ALA A O 1
ATOM 3646 N N . SER A 1 477 ? 2.135 11.870 9.487 1.00 94.38 477 SER A N 1
ATOM 3647 C CA . SER A 1 477 ? 2.761 13.184 9.586 1.00 94.38 477 SER A CA 1
ATOM 3648 C C . SER A 1 477 ? 4.209 13.058 10.035 1.00 94.38 477 SER A C 1
ATOM 3650 O O . SER A 1 477 ? 4.548 12.114 10.739 1.00 94.38 477 SER A O 1
ATOM 3652 N N . ALA A 1 478 ? 5.060 13.994 9.630 1.00 91.81 478 ALA A N 1
ATOM 3653 C CA . ALA A 1 478 ? 6.463 14.049 10.025 1.00 91.81 478 ALA A CA 1
ATOM 3654 C C . ALA A 1 478 ? 6.768 15.344 10.785 1.00 91.81 478 ALA A C 1
ATOM 3656 O O . ALA A 1 478 ? 6.222 16.407 10.479 1.00 91.81 478 ALA A O 1
ATOM 3657 N N . GLU A 1 479 ? 7.657 15.256 11.762 1.00 87.12 479 GLU A N 1
ATOM 3658 C CA . GLU A 1 479 ? 8.164 16.362 12.566 1.00 87.12 479 GLU A CA 1
ATOM 3659 C C . GLU A 1 479 ? 9.693 16.398 12.432 1.00 87.12 479 GLU A C 1
ATOM 3661 O O . GLU A 1 479 ? 10.357 15.365 12.540 1.00 87.12 479 GLU A O 1
ATOM 3666 N N . SER A 1 480 ? 10.241 17.579 12.137 1.00 78.88 480 SER A N 1
ATOM 3667 C CA . SER A 1 480 ? 11.689 17.792 12.034 1.00 78.88 480 SER A CA 1
ATOM 3668 C C . SER A 1 480 ? 12.250 18.212 13.387 1.00 78.88 480 SER A C 1
ATOM 3670 O O . SER A 1 480 ? 11.622 18.999 14.093 1.00 78.88 480 SER A O 1
ATOM 3672 N N . HIS A 1 481 ? 13.442 17.716 13.712 1.00 63.53 481 HIS A N 1
ATOM 3673 C CA . HIS A 1 481 ? 14.162 18.058 14.936 1.00 63.53 481 HIS A CA 1
ATOM 3674 C C . HIS A 1 481 ? 14.679 19.512 14.939 1.00 63.53 481 HIS A C 1
ATOM 3676 O O . HIS A 1 481 ? 14.703 20.157 15.983 1.00 63.53 481 HIS A O 1
ATOM 3682 N N . ASP A 1 482 ? 15.037 20.059 13.771 1.00 57.16 482 ASP A N 1
ATOM 3683 C CA . ASP A 1 482 ? 15.794 21.321 13.673 1.00 57.16 482 ASP A CA 1
ATOM 3684 C C . ASP A 1 482 ? 14.928 22.588 13.739 1.00 57.16 482 ASP A C 1
ATOM 3686 O O . ASP A 1 482 ? 15.437 23.699 13.879 1.00 57.16 482 ASP A O 1
ATOM 3690 N N . HIS A 1 483 ? 13.605 22.454 13.645 1.00 53.12 483 HIS A N 1
ATOM 3691 C CA . HIS A 1 483 ? 12.705 23.599 13.737 1.00 53.12 483 HIS A CA 1
ATOM 3692 C C . HIS A 1 483 ? 12.201 23.726 15.173 1.00 53.12 483 HIS A C 1
ATOM 3694 O O . HIS A 1 483 ? 11.382 22.918 15.610 1.00 53.12 483 HIS A O 1
ATOM 3700 N N . ALA A 1 484 ? 12.609 24.798 15.864 1.00 45.16 484 ALA A N 1
ATOM 3701 C CA . ALA A 1 484 ? 12.223 25.179 17.233 1.00 45.16 484 ALA A CA 1
ATOM 3702 C C . ALA A 1 484 ? 10.702 25.397 17.471 1.00 45.16 484 ALA A C 1
ATOM 3704 O O . ALA A 1 484 ? 10.299 26.026 18.444 1.00 45.16 484 ALA A O 1
ATOM 3705 N N . GLY A 1 485 ? 9.840 24.885 16.587 1.00 52.38 485 GLY A N 1
ATOM 3706 C CA . GLY A 1 485 ? 8.384 24.954 16.666 1.00 52.38 485 GLY A CA 1
ATOM 3707 C C . GLY A 1 485 ? 7.647 23.628 16.449 1.00 52.38 485 GLY A C 1
ATOM 3708 O O . GLY A 1 485 ? 6.423 23.672 16.375 1.00 52.38 485 GLY A O 1
ATOM 3709 N N . GLY A 1 486 ? 8.329 22.476 16.308 1.00 59.66 486 GLY A N 1
ATOM 3710 C CA . GLY A 1 486 ? 7.693 21.140 16.321 1.00 59.66 486 GLY A CA 1
ATOM 3711 C C . GLY A 1 486 ? 6.509 20.958 15.354 1.00 59.66 486 GLY A C 1
ATOM 3712 O O . GLY A 1 486 ? 5.578 20.190 15.613 1.00 59.66 486 GLY A O 1
ATOM 3713 N N . LYS A 1 487 ? 6.464 21.726 14.253 1.00 72.06 487 LYS A N 1
ATOM 3714 C CA . LYS A 1 487 ? 5.282 21.770 13.386 1.00 72.06 487 LYS A CA 1
ATOM 3715 C C . LYS A 1 487 ? 5.187 20.472 12.591 1.00 72.06 487 LYS A C 1
ATOM 3717 O O . LYS A 1 487 ? 5.941 20.253 11.643 1.00 72.06 487 LYS A O 1
ATOM 3722 N N . ARG A 1 488 ? 4.217 19.634 12.958 1.00 83.31 488 ARG A N 1
ATOM 3723 C CA . ARG A 1 488 ? 3.875 18.415 12.218 1.00 83.31 488 ARG A CA 1
ATOM 3724 C C . ARG A 1 488 ? 3.440 18.770 10.802 1.00 83.31 488 ARG A C 1
ATOM 3726 O O . ARG A 1 488 ? 2.632 19.676 10.594 1.00 83.31 488 ARG A O 1
ATOM 3733 N N . ARG A 1 489 ? 3.955 18.031 9.822 1.00 89.81 489 ARG A N 1
ATOM 3734 C CA . ARG A 1 489 ? 3.557 18.158 8.418 1.00 89.81 489 ARG A CA 1
ATOM 3735 C C . ARG A 1 489 ? 2.925 16.868 7.929 1.00 89.81 489 ARG A C 1
ATOM 3737 O O . ARG A 1 489 ? 3.494 15.799 8.106 1.00 89.81 489 ARG A O 1
ATOM 3744 N N . PHE A 1 490 ? 1.791 16.972 7.248 1.00 93.06 490 PHE A N 1
ATOM 3745 C CA . PHE A 1 490 ? 1.211 15.849 6.517 1.00 93.06 490 PHE A CA 1
ATOM 3746 C C . PHE A 1 490 ? 2.186 15.301 5.468 1.00 93.06 490 PHE A C 1
ATOM 3748 O O . PHE A 1 490 ? 2.791 16.087 4.725 1.00 93.06 490 PHE A O 1
ATOM 3755 N N . THR A 1 491 ? 2.315 13.975 5.403 1.00 94.19 491 THR A N 1
ATOM 3756 C CA . THR A 1 491 ? 3.121 13.277 4.392 1.00 94.19 491 THR A CA 1
ATOM 3757 C C . THR A 1 491 ? 2.237 12.494 3.436 1.00 94.19 491 THR A C 1
ATOM 3759 O O . THR A 1 491 ? 2.393 12.632 2.222 1.00 94.19 491 THR A O 1
ATOM 3762 N N . ASN A 1 492 ? 1.317 11.693 3.972 1.00 95.25 492 ASN A N 1
ATOM 3763 C CA . ASN A 1 492 ? 0.454 10.792 3.219 1.00 95.25 492 ASN A CA 1
ATOM 3764 C C . ASN A 1 492 ? -0.643 10.194 4.119 1.00 95.25 492 ASN A C 1
ATOM 3766 O O . ASN A 1 492 ? -0.533 10.209 5.343 1.00 95.25 492 ASN A O 1
ATOM 3770 N N . ASP A 1 493 ? -1.672 9.626 3.508 1.00 96.00 493 ASP A N 1
ATOM 3771 C CA . ASP A 1 493 ? -2.791 8.935 4.145 1.00 96.00 493 ASP A CA 1
ATOM 3772 C C . ASP A 1 493 ? -3.091 7.620 3.420 1.00 96.00 493 ASP A C 1
ATOM 3774 O O . ASP A 1 493 ? -2.888 7.509 2.216 1.00 96.00 493 ASP A O 1
ATOM 3778 N N . ALA A 1 494 ? -3.554 6.610 4.147 1.00 96.25 494 ALA A N 1
ATOM 3779 C CA . ALA A 1 494 ? -3.886 5.305 3.590 1.00 96.25 494 ALA A CA 1
ATOM 3780 C C . ALA A 1 494 ? -5.193 4.777 4.180 1.00 96.25 494 ALA A C 1
ATOM 3782 O O . ALA A 1 494 ? -5.486 4.986 5.357 1.00 96.25 494 ALA A O 1
ATOM 3783 N N . LEU A 1 495 ? -5.944 4.038 3.366 1.00 96.94 495 LEU A N 1
ATOM 3784 C CA . LEU A 1 495 ? -7.128 3.307 3.798 1.00 96.94 495 LEU A CA 1
ATOM 3785 C C . LEU A 1 495 ? -6.884 1.804 3.634 1.00 96.94 495 LEU A C 1
ATOM 3787 O O . LEU A 1 495 ? -6.691 1.312 2.521 1.00 96.94 495 LEU A O 1
ATOM 3791 N N . PHE A 1 496 ? -6.902 1.074 4.746 1.00 97.75 496 PHE A N 1
ATOM 3792 C CA . PHE A 1 496 ? -6.758 -0.379 4.782 1.00 97.75 496 PHE A CA 1
ATOM 3793 C C . PHE A 1 496 ? -8.112 -1.047 4.965 1.00 97.75 496 PHE A C 1
ATOM 3795 O O . PHE A 1 496 ? -8.944 -0.594 5.746 1.00 97.75 496 PHE A O 1
ATOM 3802 N N . THR A 1 497 ? -8.318 -2.168 4.279 1.00 97.06 497 THR A N 1
ATOM 3803 C CA . THR A 1 497 ? -9.398 -3.106 4.590 1.00 97.06 497 THR A CA 1
ATOM 3804 C C . THR A 1 497 ? -8.803 -4.305 5.297 1.00 97.06 497 THR A C 1
ATOM 3806 O O . THR A 1 497 ? -8.055 -5.081 4.697 1.00 97.06 497 THR A O 1
ATOM 3809 N N . LEU A 1 498 ? -9.160 -4.462 6.564 1.00 95.44 498 LEU A N 1
ATOM 3810 C CA . LEU A 1 498 ? -8.740 -5.582 7.391 1.00 95.44 498 LEU A CA 1
ATOM 3811 C C . LEU A 1 498 ? -9.912 -6.547 7.543 1.00 95.44 498 LEU A C 1
ATOM 3813 O O . LEU A 1 498 ? -11.061 -6.124 7.638 1.00 95.44 498 LEU A O 1
ATOM 3817 N N . ALA A 1 499 ? -9.637 -7.843 7.565 1.00 92.00 499 ALA A N 1
ATOM 3818 C CA . ALA A 1 499 ? -10.619 -8.878 7.843 1.00 92.00 499 ALA A CA 1
ATOM 3819 C C . ALA A 1 499 ? -10.133 -9.777 8.973 1.00 92.00 499 ALA A C 1
ATOM 3821 O O . ALA A 1 499 ? -8.930 -9.922 9.185 1.00 92.00 499 ALA A O 1
ATOM 3822 N N . LEU A 1 500 ? -11.071 -10.403 9.670 1.00 87.19 500 LEU A N 1
ATOM 3823 C CA . LEU A 1 500 ? -10.756 -11.478 10.598 1.00 87.19 500 LEU A CA 1
ATOM 3824 C C . LEU A 1 500 ? -10.178 -12.654 9.797 1.00 87.19 500 LEU A C 1
ATOM 3826 O O . LEU A 1 500 ? -10.754 -13.076 8.787 1.00 87.19 500 LEU A O 1
ATOM 3830 N N . ALA A 1 501 ? -9.017 -13.154 10.205 1.00 76.31 501 ALA A N 1
ATOM 3831 C CA . ALA A 1 501 ? -8.521 -14.435 9.730 1.00 76.31 501 ALA A CA 1
ATOM 3832 C C . ALA A 1 501 ? -9.334 -15.544 10.414 1.00 76.31 501 ALA A C 1
ATOM 3834 O O . ALA A 1 501 ? -9.611 -15.454 11.609 1.00 76.31 501 ALA A O 1
ATOM 3835 N N . ALA A 1 502 ? -9.768 -16.545 9.644 1.00 58.97 502 ALA A N 1
ATOM 3836 C CA . ALA A 1 502 ? -10.372 -17.740 10.222 1.00 58.97 502 ALA A CA 1
ATOM 3837 C C . ALA A 1 502 ? -9.311 -18.478 11.059 1.00 58.97 502 ALA A C 1
ATOM 3839 O O . ALA A 1 502 ? -8.131 -18.428 10.683 1.00 58.97 502 ALA A O 1
ATOM 3840 N N . PRO A 1 503 ? -9.688 -19.111 12.183 1.00 50.22 503 PRO A N 1
ATOM 3841 C CA . PRO A 1 503 ? -8.783 -20.013 12.867 1.00 50.22 503 PRO A CA 1
ATOM 3842 C C . PRO A 1 503 ? -8.380 -21.152 11.911 1.00 50.22 503 PRO A C 1
ATOM 3844 O O . PRO A 1 503 ? -9.180 -21.586 11.084 1.00 50.22 503 PRO A O 1
ATOM 3847 N N . PRO A 1 504 ? -7.126 -21.609 11.992 1.00 45.03 504 PRO A N 1
ATOM 3848 C CA . PRO A 1 504 ? -6.540 -22.579 11.064 1.00 45.03 504 PRO A CA 1
ATOM 3849 C C . PRO A 1 504 ? -7.207 -23.960 11.080 1.00 45.03 504 PRO A C 1
ATOM 3851 O O . PRO A 1 504 ? -7.077 -24.694 10.110 1.00 45.03 504 PRO A O 1
ATOM 3854 N N . ASP A 1 505 ? -7.923 -24.304 12.153 1.00 44.22 505 ASP A N 1
ATOM 3855 C CA . ASP A 1 505 ? -8.606 -25.595 12.297 1.00 44.22 505 ASP A CA 1
ATOM 3856 C C . ASP A 1 505 ? -9.989 -25.623 11.614 1.00 44.22 505 ASP A C 1
ATOM 3858 O O . ASP A 1 505 ? -10.647 -26.661 11.580 1.00 44.22 505 ASP A O 1
ATOM 3862 N N . GLU A 1 506 ? -10.434 -24.501 11.035 1.00 44.44 506 GLU A N 1
ATOM 3863 C CA . GLU A 1 506 ? -11.740 -24.362 10.386 1.00 44.44 506 GLU A CA 1
ATOM 3864 C C . GLU A 1 506 ? -11.608 -23.995 8.901 1.00 44.44 506 GLU A C 1
ATOM 3866 O O . GLU A 1 506 ? -12.110 -22.973 8.434 1.00 44.44 506 GLU A O 1
ATOM 3871 N N . ASP A 1 507 ? -11.018 -24.898 8.116 1.00 36.34 507 ASP A N 1
ATOM 3872 C CA . ASP A 1 507 ? -11.271 -24.972 6.664 1.00 36.34 507 ASP A CA 1
ATOM 3873 C C . ASP A 1 507 ? -12.675 -25.552 6.343 1.00 36.34 507 ASP A C 1
ATOM 3875 O O . ASP A 1 507 ? -13.023 -25.797 5.188 1.00 36.34 507 ASP A O 1
ATOM 3879 N N . ALA A 1 508 ? -13.535 -25.722 7.355 1.00 35.91 508 ALA A N 1
ATOM 3880 C CA . ALA A 1 508 ? -14.914 -26.175 7.220 1.00 35.91 508 ALA A CA 1
ATOM 3881 C C . ALA A 1 508 ? -15.867 -25.371 8.121 1.00 35.91 508 ALA A C 1
ATOM 3883 O O . ALA A 1 508 ? -16.193 -25.788 9.225 1.00 35.91 508 ALA A O 1
ATOM 3884 N N . GLY A 1 509 ? -16.354 -24.227 7.631 1.00 35.38 509 GLY A N 1
ATOM 3885 C CA . GLY A 1 509 ? -17.677 -23.701 8.003 1.00 35.38 509 GLY A CA 1
ATOM 3886 C C . GLY A 1 509 ? -17.941 -23.337 9.470 1.00 35.38 509 GLY A C 1
ATOM 3887 O O . GLY A 1 509 ? -19.106 -23.148 9.811 1.00 35.38 509 GLY A O 1
ATOM 3888 N N . GLY A 1 510 ? -16.924 -23.217 10.323 1.00 38.09 510 GLY A N 1
ATOM 3889 C CA . GLY A 1 510 ? -17.112 -22.717 11.678 1.00 38.09 510 GLY A CA 1
ATOM 3890 C C . GLY A 1 510 ? -17.347 -21.209 11.678 1.00 38.09 510 GLY A C 1
ATOM 3891 O O . GLY A 1 510 ? -16.565 -20.405 11.156 1.00 38.09 510 GLY A O 1
ATOM 3892 N N . GLU A 1 511 ? -18.501 -20.800 12.192 1.00 43.56 511 GLU A N 1
ATOM 3893 C CA . GLU A 1 511 ? -18.811 -19.392 12.375 1.00 43.56 511 GLU A CA 1
ATOM 3894 C C . GLU A 1 511 ? -17.984 -18.884 13.560 1.00 43.56 511 GLU A C 1
ATOM 3896 O O . GLU A 1 511 ? -18.217 -19.303 14.689 1.00 43.56 511 GLU A O 1
ATOM 3901 N N . ILE A 1 512 ? -17.028 -17.960 13.348 1.00 52.59 512 ILE A N 1
ATOM 3902 C CA . ILE A 1 512 ? -16.536 -17.176 14.498 1.00 52.59 512 ILE A CA 1
ATOM 3903 C C . ILE A 1 512 ? -17.760 -16.451 15.053 1.00 52.59 512 ILE A C 1
ATOM 3905 O O . ILE A 1 512 ? -18.248 -15.511 14.415 1.00 52.59 512 ILE A O 1
ATOM 3909 N N . GLU A 1 513 ? -18.245 -16.927 16.197 1.00 51.34 513 GLU A N 1
ATOM 3910 C CA . GLU A 1 513 ? -19.356 -16.340 16.924 1.00 51.34 513 GLU A CA 1
ATOM 3911 C C . GLU A 1 513 ? -18.977 -14.923 17.360 1.00 51.34 513 GLU A C 1
ATOM 3913 O O . GLU A 1 513 ? -17.909 -14.671 17.923 1.00 51.34 513 GLU A O 1
ATOM 3918 N N . GLY A 1 514 ? -19.873 -13.981 17.081 1.00 59.28 514 GLY A N 1
ATOM 3919 C CA . GLY A 1 514 ? -19.706 -12.582 17.440 1.00 59.28 514 GLY A CA 1
ATOM 3920 C C . GLY A 1 514 ? -19.368 -11.685 16.252 1.00 59.28 514 GLY A C 1
ATOM 3921 O O . GLY A 1 514 ? -18.516 -11.959 15.406 1.00 59.28 514 GLY A O 1
ATOM 3922 N N . ALA A 1 515 ? -20.069 -10.561 16.199 1.00 72.62 515 ALA A N 1
ATOM 3923 C CA . ALA A 1 515 ? -19.882 -9.539 15.189 1.00 72.62 515 ALA A CA 1
ATOM 3924 C C . ALA A 1 515 ? -19.009 -8.399 15.723 1.00 72.62 515 ALA A C 1
ATOM 3926 O O . ALA A 1 515 ? -18.973 -8.109 16.922 1.00 72.62 515 ALA A O 1
ATOM 3927 N N . LEU A 1 516 ? -18.294 -7.740 14.811 1.00 86.00 516 LEU A N 1
ATOM 3928 C CA . LEU A 1 516 ? -17.486 -6.575 15.151 1.00 86.00 516 LEU A CA 1
ATOM 3929 C C . LEU A 1 516 ? -18.356 -5.451 15.718 1.00 86.00 516 LEU A C 1
ATOM 3931 O O . LEU A 1 516 ? -19.476 -5.214 15.259 1.00 86.00 516 LEU A O 1
ATOM 3935 N N . ARG A 1 517 ? -17.792 -4.711 16.674 1.00 89.25 517 ARG A N 1
ATOM 3936 C CA . ARG A 1 517 ? -18.462 -3.560 17.280 1.00 89.25 517 ARG A CA 1
ATOM 3937 C C . ARG A 1 517 ? -18.785 -2.501 16.236 1.00 89.25 517 ARG A C 1
ATOM 3939 O O . ARG A 1 517 ? -17.962 -2.206 15.363 1.00 89.25 517 ARG A O 1
ATOM 3946 N N . ARG A 1 518 ? -19.986 -1.930 16.297 1.00 91.12 518 ARG A N 1
ATOM 3947 C CA . ARG A 1 518 ? -20.426 -0.913 15.336 1.00 91.12 518 ARG A CA 1
ATOM 3948 C C . ARG A 1 518 ? -19.779 0.427 15.677 1.00 91.12 518 ARG A C 1
ATOM 3950 O O . ARG A 1 518 ? -19.856 0.877 16.816 1.00 91.12 518 ARG A O 1
ATOM 3957 N N . ILE A 1 519 ? -19.157 1.066 14.686 1.00 94.00 519 ILE A N 1
ATOM 3958 C CA . ILE A 1 519 ? -18.566 2.397 14.866 1.00 94.00 519 ILE A CA 1
ATOM 3959 C C . ILE A 1 519 ? -19.660 3.460 14.930 1.00 94.00 519 ILE A C 1
ATOM 3961 O O . ILE A 1 519 ? -20.491 3.548 14.022 1.00 94.00 519 ILE A O 1
ATOM 3965 N N . VAL A 1 520 ? -19.591 4.296 15.962 1.00 93.56 520 VAL A N 1
ATOM 3966 C CA . VAL A 1 520 ? -20.364 5.531 16.090 1.00 93.56 520 VAL A CA 1
ATOM 3967 C C . VAL A 1 520 ? -19.466 6.700 15.695 1.00 93.56 520 VAL A C 1
ATOM 3969 O O . VAL A 1 520 ? -18.418 6.938 16.305 1.00 93.56 520 VAL A O 1
ATOM 3972 N N . ILE A 1 521 ? -19.870 7.403 14.639 1.00 92.62 521 ILE A N 1
ATOM 3973 C CA . ILE A 1 521 ? -19.208 8.606 14.127 1.00 92.62 521 ILE A CA 1
ATOM 3974 C C . ILE A 1 521 ? -20.102 9.803 14.475 1.00 92.62 521 ILE A C 1
ATOM 3976 O O . ILE A 1 521 ? -21.318 9.672 14.347 1.00 92.62 521 ILE A O 1
ATOM 3980 N N . PRO A 1 522 ? -19.542 10.950 14.900 1.00 89.94 522 PRO A N 1
ATOM 3981 C CA . PRO A 1 522 ? -20.323 12.167 15.099 1.00 89.94 522 PRO A CA 1
ATOM 3982 C C . PRO A 1 522 ? -21.085 12.574 13.829 1.00 89.94 522 PRO A C 1
ATOM 3984 O O . PRO A 1 522 ? -20.491 12.594 12.744 1.00 89.94 522 PRO A O 1
ATOM 3987 N N . GLU A 1 523 ? -22.368 12.906 13.984 1.00 88.88 523 GLU A N 1
ATOM 3988 C CA . GLU A 1 523 ? -23.239 13.373 12.898 1.00 88.88 523 GLU A CA 1
ATOM 3989 C C . GLU A 1 523 ? -22.698 14.662 12.266 1.00 88.88 523 GLU A C 1
ATOM 3991 O O . GLU A 1 523 ? -22.053 15.477 12.932 1.00 88.88 523 GLU A O 1
ATOM 3996 N N . GLU A 1 524 ? -22.932 14.818 10.962 1.00 87.25 524 GLU A N 1
ATOM 3997 C CA . GLU A 1 524 ? -22.513 15.967 10.147 1.00 87.25 524 GLU A CA 1
ATOM 3998 C C . GLU A 1 524 ? -20.990 16.194 10.130 1.00 87.25 524 GLU A C 1
ATOM 4000 O O . GLU A 1 524 ? -20.495 17.260 9.756 1.00 87.25 524 GLU A O 1
ATOM 4005 N N . SER A 1 525 ? -20.209 15.178 10.507 1.00 91.81 525 SER A N 1
ATOM 4006 C CA . SER A 1 525 ? -18.753 15.270 10.491 1.00 91.81 525 SER A CA 1
ATOM 4007 C C . SER A 1 525 ? -18.162 14.926 9.114 1.00 91.81 525 SER A C 1
ATOM 4009 O O . SER A 1 525 ? -18.699 14.094 8.370 1.00 91.81 525 SER A O 1
ATOM 4011 N N . PRO A 1 526 ? -16.975 15.466 8.772 1.00 92.06 526 PRO A N 1
ATOM 4012 C CA . PRO A 1 526 ? -16.249 15.062 7.563 1.00 92.06 526 PRO A CA 1
ATOM 4013 C C . PRO A 1 526 ? -15.960 13.552 7.527 1.00 92.06 526 PRO A C 1
ATOM 4015 O O . PRO A 1 526 ? -15.958 12.928 6.464 1.00 92.06 526 PRO A O 1
ATOM 4018 N N . LEU A 1 527 ? -15.756 12.949 8.707 1.00 92.75 527 LEU A N 1
ATOM 4019 C CA . LEU A 1 527 ? -15.547 11.510 8.873 1.00 92.75 527 LEU A CA 1
ATOM 4020 C C . LEU A 1 527 ? -16.779 10.700 8.476 1.00 92.75 527 LEU A C 1
ATOM 4022 O O . LEU A 1 527 ? -16.623 9.659 7.841 1.00 92.75 527 LEU A O 1
ATOM 4026 N N . GLU A 1 528 ? -17.982 11.175 8.799 1.00 93.19 528 GLU A N 1
ATOM 4027 C CA . GLU A 1 528 ? -19.227 10.524 8.390 1.00 93.19 528 GLU A CA 1
ATOM 4028 C C . GLU A 1 528 ? -19.366 10.534 6.866 1.00 93.19 528 GLU A C 1
ATOM 4030 O O . GLU A 1 528 ? -19.608 9.491 6.256 1.00 93.19 528 GLU A O 1
ATOM 4035 N N . THR A 1 529 ? -19.105 11.682 6.233 1.00 92.12 529 THR A N 1
ATOM 4036 C CA . THR A 1 529 ? -19.136 11.807 4.767 1.00 92.12 529 THR A CA 1
ATOM 4037 C C . THR A 1 529 ? -18.154 10.836 4.105 1.00 92.12 529 THR A C 1
ATOM 4039 O O . THR A 1 529 ? -18.499 10.141 3.144 1.00 92.12 529 THR A O 1
ATOM 4042 N N . TYR A 1 530 ? -16.933 10.734 4.637 1.00 93.25 530 TYR A N 1
ATOM 4043 C CA . TYR A 1 530 ? -15.913 9.830 4.108 1.00 93.25 530 TYR A CA 1
ATOM 4044 C C . TYR A 1 530 ? -16.236 8.346 4.357 1.00 93.25 530 TYR A C 1
ATOM 4046 O O . TYR A 1 530 ? -16.030 7.498 3.477 1.00 93.25 530 TYR A O 1
ATOM 4054 N N . ALA A 1 531 ? -16.797 8.017 5.523 1.00 92.69 531 ALA A N 1
ATOM 4055 C CA . ALA A 1 531 ? -17.265 6.674 5.860 1.00 92.69 531 ALA A CA 1
ATOM 4056 C C . ALA A 1 531 ? -18.510 6.264 5.051 1.00 92.69 531 ALA A C 1
ATOM 4058 O O . ALA A 1 531 ? -18.672 5.084 4.738 1.00 92.69 531 ALA A O 1
ATOM 4059 N N . GLY A 1 532 ? -19.346 7.215 4.623 1.00 91.31 532 GLY A N 1
ATOM 4060 C CA . GLY A 1 532 ? -20.535 6.969 3.798 1.00 91.31 532 GLY A CA 1
ATOM 4061 C C . GLY A 1 532 ? -20.236 6.347 2.426 1.00 91.31 532 GLY A C 1
ATOM 4062 O O . GLY A 1 532 ? -21.108 5.741 1.803 1.00 91.31 532 GLY A O 1
ATOM 4063 N N . ALA A 1 533 ? -18.990 6.429 1.951 1.00 91.81 533 ALA A N 1
ATOM 4064 C CA . ALA A 1 533 ? -18.543 5.768 0.725 1.00 91.81 533 ALA A CA 1
ATOM 4065 C C . ALA A 1 533 ? -18.090 4.303 0.921 1.00 91.81 533 ALA A C 1
ATOM 4067 O O . ALA A 1 533 ? -17.811 3.622 -0.071 1.00 91.81 533 ALA A O 1
ATOM 4068 N N . ALA A 1 534 ? -18.053 3.789 2.157 1.00 91.62 534 ALA A N 1
ATOM 4069 C CA . ALA A 1 534 ? -17.512 2.465 2.482 1.00 91.62 534 ALA A CA 1
ATOM 4070 C C . ALA A 1 534 ? -18.200 1.311 1.731 1.00 91.62 534 ALA A C 1
ATOM 4072 O O . ALA A 1 534 ? -17.524 0.401 1.253 1.00 91.62 534 ALA A O 1
ATOM 4073 N N . GLU A 1 535 ? -19.526 1.350 1.552 1.00 90.44 535 GLU A N 1
ATOM 4074 C CA . GLU A 1 535 ? -20.240 0.298 0.806 1.00 90.44 535 GLU A CA 1
ATOM 4075 C C . GLU A 1 535 ? -19.866 0.288 -0.684 1.00 90.44 535 GLU A C 1
ATOM 4077 O O . GLU A 1 535 ? -19.659 -0.774 -1.275 1.00 90.44 535 GLU A O 1
ATOM 4082 N N . ARG A 1 536 ? -19.687 1.470 -1.295 1.00 91.06 536 ARG A N 1
ATOM 4083 C CA . ARG A 1 536 ? -19.225 1.571 -2.690 1.00 91.06 536 ARG A CA 1
ATOM 4084 C C . ARG A 1 536 ? -17.798 1.047 -2.834 1.00 91.06 536 ARG A C 1
ATOM 4086 O O . ARG A 1 536 ? -17.519 0.298 -3.773 1.00 91.06 536 ARG A O 1
ATOM 4093 N N . ARG A 1 537 ? -16.910 1.392 -1.893 1.00 92.62 537 ARG A N 1
ATOM 4094 C CA . ARG A 1 537 ? -15.536 0.868 -1.848 1.00 92.62 537 ARG A CA 1
ATOM 4095 C C . ARG A 1 537 ? -15.522 -0.651 -1.723 1.00 92.62 537 ARG A C 1
ATOM 4097 O O . ARG A 1 537 ? -14.871 -1.315 -2.529 1.00 92.62 537 ARG A O 1
ATOM 4104 N N . LYS A 1 538 ? -16.286 -1.209 -0.779 1.00 90.94 538 LYS A N 1
ATOM 4105 C CA . LYS A 1 538 ? -16.435 -2.659 -0.598 1.00 90.94 538 LYS A CA 1
ATOM 4106 C C . LYS A 1 538 ? -16.924 -3.338 -1.877 1.00 90.94 538 LYS A C 1
ATOM 4108 O O . LYS A 1 538 ? -16.289 -4.291 -2.324 1.00 90.94 538 LYS A O 1
ATOM 4113 N N . GLY A 1 539 ? -17.985 -2.823 -2.504 1.00 90.75 539 GLY A N 1
ATOM 4114 C CA . GLY A 1 539 ? -18.512 -3.356 -3.764 1.00 90.75 539 GLY A CA 1
ATOM 4115 C C . GLY A 1 539 ? -17.462 -3.383 -4.880 1.00 90.75 539 GLY A C 1
ATOM 4116 O O . GLY A 1 539 ? -17.255 -4.415 -5.515 1.00 90.75 539 GLY A O 1
ATOM 4117 N N . ARG A 1 540 ? -16.716 -2.285 -5.058 1.00 90.00 540 ARG A N 1
ATOM 4118 C CA . ARG A 1 540 ? -15.622 -2.200 -6.040 1.00 90.00 540 ARG A CA 1
ATOM 4119 C C . ARG A 1 540 ? -14.498 -3.201 -5.754 1.00 90.00 540 ARG A C 1
ATOM 4121 O O . ARG A 1 540 ? -14.000 -3.835 -6.682 1.00 90.00 540 ARG A O 1
ATOM 4128 N N . ARG A 1 541 ? -14.091 -3.358 -4.488 1.00 91.19 541 ARG A N 1
ATOM 4129 C CA . ARG A 1 541 ? -13.047 -4.321 -4.093 1.00 91.19 541 ARG A CA 1
ATOM 4130 C C . ARG A 1 541 ? -13.491 -5.765 -4.329 1.00 91.19 541 ARG A C 1
ATOM 4132 O O . ARG A 1 541 ? -12.680 -6.563 -4.788 1.00 91.19 541 ARG A O 1
ATOM 4139 N N . LEU A 1 542 ? -14.761 -6.092 -4.076 1.00 89.81 542 LEU A N 1
ATOM 4140 C CA . LEU A 1 542 ? -15.319 -7.421 -4.346 1.00 89.81 542 LEU A CA 1
ATOM 4141 C C . LEU A 1 542 ? -15.365 -7.732 -5.845 1.00 89.81 542 LEU A C 1
ATOM 4143 O O . LEU A 1 542 ? -14.884 -8.786 -6.244 1.00 89.81 542 LEU A O 1
ATOM 4147 N N . GLN A 1 543 ? -15.834 -6.796 -6.675 1.00 89.88 543 GLN A N 1
ATOM 4148 C CA . GLN A 1 543 ? -15.818 -6.952 -8.137 1.00 89.88 543 GLN A CA 1
ATOM 4149 C C . GLN A 1 543 ? -14.396 -7.161 -8.671 1.00 89.88 543 GLN A C 1
ATOM 4151 O O . GLN A 1 543 ? -14.150 -8.025 -9.512 1.00 89.88 543 GLN A O 1
ATOM 4156 N N . LEU A 1 544 ? -13.434 -6.383 -8.162 1.00 87.44 544 LEU A N 1
ATOM 4157 C CA . LEU A 1 544 ? -12.034 -6.531 -8.543 1.00 87.44 544 LEU A CA 1
ATOM 4158 C C . LEU A 1 544 ? -11.462 -7.877 -8.073 1.00 87.44 544 LEU A C 1
ATOM 4160 O O . LEU A 1 544 ? -10.752 -8.529 -8.837 1.00 87.44 544 LEU A O 1
ATOM 4164 N N . ARG A 1 545 ? -11.790 -8.317 -6.851 1.00 88.44 545 ARG A N 1
ATOM 4165 C CA . ARG A 1 545 ? -11.411 -9.636 -6.327 1.00 88.44 545 ARG A CA 1
ATOM 4166 C C . ARG A 1 545 ? -11.961 -10.752 -7.211 1.00 88.44 545 ARG A C 1
ATOM 4168 O O . ARG A 1 545 ? -11.185 -11.605 -7.620 1.00 88.44 545 ARG A O 1
ATOM 4175 N N . GLU A 1 546 ? -13.252 -10.735 -7.526 1.00 88.44 546 GLU A N 1
ATOM 4176 C CA . GLU A 1 546 ? -13.911 -11.742 -8.367 1.00 88.44 546 GLU A CA 1
ATOM 4177 C C . GLU A 1 546 ? -13.269 -11.814 -9.757 1.00 88.44 546 GLU A C 1
ATOM 4179 O O . GLU A 1 546 ? -12.882 -12.888 -10.219 1.00 88.44 546 GLU A O 1
ATOM 4184 N N . MET A 1 547 ? -13.048 -10.658 -10.388 1.00 88.38 547 MET A N 1
ATOM 4185 C CA . MET A 1 547 ? -12.360 -10.583 -11.674 1.00 88.38 547 MET A CA 1
ATOM 4186 C C . MET A 1 547 ? -10.947 -11.179 -11.602 1.00 88.38 547 MET A C 1
ATOM 4188 O O . MET A 1 547 ? -10.555 -11.932 -12.492 1.00 88.38 547 MET A O 1
ATOM 4192 N N . LEU A 1 548 ? -10.164 -10.849 -10.570 1.00 85.19 548 LEU A N 1
ATOM 4193 C CA . LEU A 1 548 ? -8.803 -11.368 -10.435 1.00 85.19 548 LEU A CA 1
ATOM 4194 C C . LEU A 1 548 ? -8.780 -12.864 -10.110 1.00 85.19 548 LEU A C 1
ATOM 4196 O O . LEU A 1 548 ? -7.937 -13.567 -10.660 1.00 85.19 548 LEU A O 1
ATOM 4200 N N . MET A 1 549 ? -9.705 -13.358 -9.285 1.00 83.50 549 MET A N 1
ATOM 4201 C CA . MET A 1 549 ? -9.857 -14.789 -9.005 1.00 83.50 549 MET A CA 1
ATOM 4202 C C . MET A 1 549 ? -10.257 -15.564 -10.262 1.00 83.50 549 MET A C 1
ATOM 4204 O O . MET A 1 549 ? -9.743 -16.647 -10.493 1.00 83.50 549 MET A O 1
ATOM 4208 N N . ARG A 1 550 ? -11.077 -14.992 -11.147 1.00 85.44 550 ARG A N 1
ATOM 4209 C CA . ARG A 1 550 ? -11.389 -15.622 -12.438 1.00 85.44 550 ARG A CA 1
ATOM 4210 C C . ARG A 1 550 ? -10.175 -15.723 -13.372 1.00 85.44 550 ARG A C 1
ATOM 4212 O O . ARG A 1 550 ? -10.110 -16.625 -14.197 1.00 85.44 550 ARG A O 1
ATOM 4219 N N . ILE A 1 551 ? -9.246 -14.768 -13.296 1.00 81.00 551 ILE A N 1
ATOM 4220 C CA . ILE A 1 551 ? -8.068 -14.715 -14.180 1.00 81.00 551 ILE A CA 1
ATOM 4221 C C . ILE A 1 551 ? -6.899 -15.537 -13.620 1.00 81.00 551 ILE A C 1
ATOM 4223 O O . ILE A 1 551 ? -6.151 -16.133 -14.391 1.00 81.00 551 ILE A O 1
ATOM 4227 N N . TYR A 1 552 ? -6.705 -15.510 -12.302 1.00 80.31 552 TYR A N 1
ATOM 4228 C CA . TYR A 1 552 ? -5.507 -16.024 -11.631 1.00 80.31 552 TYR A CA 1
ATOM 4229 C C . TYR A 1 552 ? -5.791 -16.998 -10.488 1.00 80.31 552 TYR A C 1
ATOM 4231 O O . TYR A 1 552 ? -4.843 -17.486 -9.874 1.00 80.31 552 TYR A O 1
ATOM 4239 N N . GLY A 1 553 ? -7.058 -17.221 -10.151 1.00 69.25 553 GLY A N 1
ATOM 4240 C CA . GLY A 1 553 ? -7.437 -18.209 -9.152 1.00 69.25 553 GLY A CA 1
ATOM 4241 C C . GLY A 1 553 ? -7.100 -19.627 -9.614 1.00 69.25 553 GLY A C 1
ATOM 4242 O O . GLY A 1 553 ? -6.794 -19.841 -10.793 1.00 69.25 553 GLY A O 1
ATOM 4243 N N . PRO A 1 554 ? -7.129 -20.593 -8.685 1.00 64.75 554 PRO A N 1
ATOM 4244 C CA . PRO A 1 554 ? -6.958 -21.996 -9.030 1.00 64.75 554 PRO A CA 1
ATOM 4245 C C . PRO A 1 554 ? -8.000 -22.391 -10.084 1.00 64.75 554 PRO A C 1
ATOM 4247 O O . PRO A 1 554 ? -9.173 -22.037 -9.972 1.00 64.75 554 PRO A O 1
ATOM 4250 N N . SER A 1 555 ? -7.551 -23.067 -11.139 1.00 53.09 555 SER A N 1
ATOM 4251 C CA . SER A 1 555 ? -8.432 -23.655 -12.148 1.00 53.09 555 SER A CA 1
ATOM 4252 C C . SER A 1 555 ? -9.331 -24.678 -11.454 1.00 53.09 555 SER A C 1
ATOM 4254 O O . SER A 1 555 ? -8.807 -25.531 -10.747 1.00 53.09 555 SER A O 1
ATOM 4256 N N . GLU A 1 556 ? -10.651 -24.632 -11.656 1.00 40.84 556 GLU A N 1
ATOM 4257 C CA . GLU A 1 556 ? -11.558 -25.692 -11.166 1.00 40.84 556 GLU A CA 1
ATOM 4258 C C . GLU A 1 556 ? -11.337 -27.048 -11.871 1.00 40.84 556 GLU A C 1
ATOM 4260 O O . GLU A 1 556 ? -11.949 -28.043 -11.503 1.00 40.84 556 GLU A O 1
ATOM 4265 N N . GLU A 1 557 ? -10.436 -27.114 -12.855 1.00 35.12 557 GLU A N 1
ATOM 4266 C CA . GLU A 1 557 ? -9.967 -28.352 -13.479 1.00 35.12 557 GLU A CA 1
ATOM 4267 C C . GLU A 1 557 ? -8.566 -28.715 -12.957 1.00 35.12 557 GLU A C 1
ATOM 4269 O O . GLU A 1 557 ? -7.555 -28.373 -13.578 1.00 35.12 557 GLU A O 1
ATOM 4274 N N . GLN A 1 558 ? -8.515 -29.400 -11.810 1.00 31.09 558 GLN A N 1
ATOM 4275 C CA . GLN A 1 558 ? -7.422 -30.296 -11.410 1.00 31.09 558 GLN A CA 1
ATOM 4276 C C . GLN A 1 558 ? -7.990 -31.535 -10.730 1.00 31.09 558 GLN A C 1
ATOM 4278 O O . GLN A 1 558 ? -8.781 -31.362 -9.776 1.00 31.09 558 GLN A O 1
#

Foldseek 3Di:
DDDDDDDPVVVVCVVVVVVVVVVVVVVVVLVVVLVVVVVCVVPDPCPVPADAADEFVLLKDKDKDADDPVQFDDFDPPDDPPDPDDADFTWGAVLSVLLVQLVRQQSSVCSQQVAHKAWFKKAKKFFQDIDGHQKMKMKMKTFLWFDFFKTKMKIWIWIAHPVHPPDTAGTIMMIIMMGDDDDPDDSRTTRGYDYDDPVSSVSNVVRVVVVVLVVVCVVVCHDPLRHHVVLVVQVLVVLVVLVVCVVVVVCVVDDDDDDPVVVVVVVCCVQVDPPPVFWDWDADPVQWIWIFGHPDDPVPPGDIDIDHNVVVVVVCVVVVNDDPDDDDDDDDDDDDDDDDDDDDDDDDDDDDDDDDDDDDDDDDDDDDDDDDDDDDDPPQAADEQSLLKFKDKDAAAPVQDDPVQWGHPSNVSSVLSVRQQSSQVSQCPPQPRWDKHWRMKHMKGFPDTDGHGKMKMKIKTFLFFDFFKTKIKIWIWIFHPPDPPRDTGTGMIIIIIMGTDDRPVPPDDDDSPGGTHGYDYDPPHSSNVVSVSVVVVVVVSVVVSVVCCVVRNDDPPD

Secondary structure (DSSP, 8-state):
---PPPPHHHHHHHHHHHHHHHHHHHHHHHHHHHHHHHHHHHT----TTSPPPEESGGG-EEEEEE--GGGBPPPPTT----SSSPPPPPBBPHHHHHHHHHHHHHHHHHHHHSS-EEEEEE--EE--S--BTTPEEEEEEEEEEE-SSEEEEEEEEEEE-TTSTT-EEEEEEEEEEEEE---TT---PPPPEE--SHHHHHHHHHHHHHHHHHHHHHHTTB-TTS-BHHHHHHHHHHHHHHHHHHHHHHTTTS-SS-HHHHHHHHHHHHHH----TTEEEEE-TTSEEEEEETT--GGG----EEEEHHHHHHHHHHTT-S--------------------------PPP------------PPPP------------PPEEEGGGG-EEEEEE--GGGB-TTSBBPHHHHHHHHHHHHHHHHHHHTTTSTT-EEEEEEE--EE--S--BTTPEEEEEEEEEEE-SSEEEEEEEEEEE-SSSTT---EEEEEEEEEEEEEPPTT-SS----SSPPPEEE--TT-HHHHHHTTHHHHHHHHHHHHHHHHHHHSPPS--

Radius of gyration: 32.14 Å; chains: 1; bounding box: 104×60×99 Å

Sequence (558 aa):
MASTPPDKFSSVILTLGAGLLLYSGASIAVTWVQQTFQRRSSTSDHDPSAPPSKSWQESTVTVSYPTDPSMCQYPSAAAPPTGGGQPSRPLLLAGALLRLIDVVAGVAARRHAGQGCVTVSLDSVLFLSPIYLGDLIHLSAAVNRSFSSSMEVGVRVLAESPDDPGRLSYVSHAYLTFVLRKTSDQPTRLPRLVPETKLQWRRHFLAGHRRARRLAAAAKGVDEDAIPRSVLEEVREVVMRMGASGGRRRDREVGKRTIERGEREIMARAMYGRRDSTLVIQEDNDGHVLGHLRGEPEAAGGQVIRQPLEEVKATARHLGLLHDGLGNETQEESHDSKLSNPSPPLPRRTRSRMGSFLSPHLCGPFDTSAQGTQGHRDVLSEIAIEDTLATVLQIVFPEHTNSVSILFGGQTMAWLEQAALISARNVARGLPNVHWKTVAMDGLEFKRPVVVGEVMTFTAVVLRTFTRSCEVYVVASAESHDHAGGKRRFTNDALFTLALAAPPDEDAGGEIEGALRRIVIPEESPLETYAGAAERRKGRRLQLREMLMRIYGPSEEQ

pLDDT: mean 70.07, std 25.69, range [23.14, 98.38]